Protein 2Y7I (pdb70)

Nearest PDB structures (foldseek):
  2y7i-assembly1_B  TM=1.002E+00  e=9.759E-52  Salmonella enterica subsp. enterica serovar Typhimurium
  3kzg-assembly1_A  TM=9.031E-01  e=3.257E-24  Legionella pneumophila subsp. pneumophila str. Philadelphia 1
  3n26-assembly1_A  TM=8.982E-01  e=3.257E-24  Chlamydia pneumoniae
  2yjp-assembly3_C  TM=9.289E-01  e=1.167E-22  Neisseria gonorrhoeae FA 1090
  3del-assembly4_F  TM=6.029E-01  e=1.887E-23  Chlamydia trachomatis

InterPro domains:
  IPR001320 Ionotropic glutamate receptor, C-terminal [SM00079] (24-246)
  IPR001638 Solute-binding protein family 3/N-terminal domain of MltF [PF00497] (25-245)
  IPR001638 Solute-binding protein family 3/N-terminal domain of MltF [SM00062] (24-244)
  IPR018313 Solute-binding protein family 3, conserved site [PS01039] (47-60)

Foldseek 3Di:
DDDDFAEFEEEEAQQFPQQWHADDVGDIHHLVVVLVCLLQVLLRHHYHYDHDFPQCRLVCLQVVVGFKYAYQAFPAPVSVVRWDWADFLFKWDWKWKKFQPPQAADLVSQQCFEEEEEPPALQVVCCVPPRVSHHYDYDSHVVVRVVCRVVVVGGIYMGGPLRVVVVCVPPVSMDTHNDIGDPVNRTTGGGTMTHHDVPVVVSVSSNVSSVVCSVDPVSVVSCVVRRD/DAEFEEEEAQQFPQLWHQDPVRDIHHLVVVLQCLLQVLVVHHYHYDHFFPQCRLVCLQVPVGFKYFYQAFPAPVSVVRWPWADFLFWWDWKWKKFQPPQAADLVSQFCFEEEEAPPALQVVCCVPPSVSHHYDHDSHVNVRVVCRVVVVGRIYMGGPLRVVVVCVPPVSMDTHNDIDAPVNRTTRHGTMTGHPVPVVVSVSSNVSSVVCSVDPVSVVSCVVGRD

Sequence (452 aa):
ASVSARTLHFGTSATYAPYEFVDADNKIVGFDIDVANAVCKEMQAECSFTNQSFDSLIPSLRFKKFDAVIAGMDMTPKREQQQVSFSQPYYEGLSSAVVVTRKGAYHTFADLKGKKVGLENNGTTHQRYLQDKQQAITPVAYDSYLNAFTDLKNNNRLEGVFGDVAAIGKWLKNNPDYAIMDERASSDPDYYGKGLGIAVRKDNDALLQEINAALDKVKASPEYYAQMQEKWFTARTLHFGTSATYAPYEFVDADNKIVGFDIDVANAVCKEMQAECSFTNQSFDSLIPSLRFKKFDAVIAGMDMTPKREQQVSFSQPYYEGLSAVVVTRKGAYHTFADLKGKKVGLENGTTHQRYLQDKQQAITPVAYDSYLNAFTDLKNNRLEGVFGDVAAIGKWLKNNPDYAIMDERASDPDYYGKGLGIAVRKDNDALLQEINAALDKVKASPEYAQMQEKWFT

Solvent-accessible surface area: 20489 Å² total

CATH classification: 3.40.190.10 (+1 more: 3.40.190.10)

B-factor: mean 27.97, std 10.0, range [10.76, 65.68]

Structure (mmCIF, N/CA/C/O backbone):
data_2Y7I
#
_entry.id   2Y7I
#
_cell.length_a   48.317
_cell.length_b   56.331
_cell.length_c   88.370
_cell.angle_alpha   90.00
_cell.angle_beta   100.17
_cell.angle_gamma   90.00
#
_symmetry.space_group_name_H-M   'P 1 21 1'
#
loop_
_entity.id
_entity.type
_entity.pdbx_description
1 polymer STM4351
2 non-polymer ARGININE
3 non-polymer 'ZINC ION'
4 non-polymer 'ACETATE ION'
5 non-polymer GLYCEROL
6 water water
#
loop_
_atom_site.group_PDB
_atom_site.id
_atom_site.type_symbol
_atom_site.label_atom_id
_atom_site.label_alt_id
_atom_site.label_comp_id
_atom_site.label_asym_id
_atom_site.label_entity_id
_atom_site.label_seq_id
_atom_site.pdbx_PDB_ins_code
_atom_site.Cartn_x
_atom_site.Cartn_y
_atom_site.Cartn_z
_atom_site.occupancy
_atom_site.B_iso_or_equiv
_atom_site.auth_seq_id
_atom_site.auth_comp_id
_atom_site.auth_asym_id
_atom_site.auth_atom_id
_atom_site.pdbx_PDB_model_num
ATOM 1 N N . ALA A 1 1 ? 25.346 -16.287 9.433 1.00 55.69 18 ALA A N 1
ATOM 2 C CA . ALA A 1 1 ? 24.531 -17.534 9.352 1.00 56.34 18 ALA A CA 1
ATOM 3 C C . ALA A 1 1 ? 23.261 -17.455 10.212 1.00 54.78 18 ALA A C 1
ATOM 4 O O . ALA A 1 1 ? 22.734 -18.476 10.662 1.00 55.23 18 ALA A O 1
ATOM 6 N N . SER A 1 2 ? 22.773 -16.239 10.436 1.00 52.98 19 SER A N 1
ATOM 7 C CA . SER A 1 2 ? 21.478 -16.045 11.083 1.00 51.68 19 SER A CA 1
ATOM 8 C C . SER A 1 2 ? 20.372 -16.262 10.054 1.00 52.16 19 SER A C 1
ATOM 9 O O . SER A 1 2 ? 20.532 -15.936 8.873 1.00 52.85 19 SER A O 1
ATOM 12 N N . VAL A 1 3 ? 19.251 -16.804 10.512 1.00 51.80 20 VAL A N 1
ATOM 13 C CA . VAL A 1 3 ? 18.205 -17.280 9.615 1.00 52.64 20 VAL A CA 1
ATOM 14 C C . VAL A 1 3 ? 16.873 -16.567 9.910 1.00 51.29 20 VAL A C 1
ATOM 15 O O . VAL A 1 3 ? 15.783 -17.039 9.547 1.00 52.07 20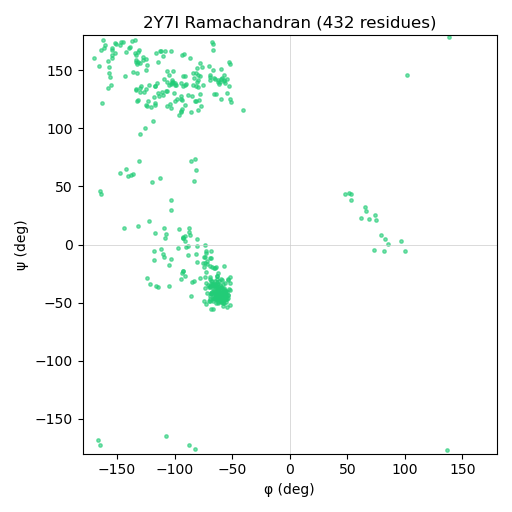 VAL A O 1
ATOM 19 N N . SER A 1 4 ? 16.995 -15.416 10.566 1.00 49.41 21 SER A N 1
ATOM 20 C CA . SER A 1 4 ? 15.872 -14.559 10.931 1.00 47.81 21 SER A CA 1
ATOM 21 C C . SER A 1 4 ? 16.425 -13.236 11.447 1.00 45.92 21 SER A C 1
ATOM 22 O O . SER A 1 4 ? 17.597 -13.157 11.833 1.00 46.19 21 SER A O 1
ATOM 25 N N . ALA A 1 5 ? 15.592 -12.199 11.453 1.00 44.16 22 ALA A N 1
ATOM 26 C CA . ALA A 1 5 ? 15.971 -10.936 12.080 1.00 42.12 22 ALA A CA 1
ATOM 27 C C . ALA A 1 5 ? 16.084 -11.181 13.581 1.00 40.20 22 ALA A C 1
ATOM 28 O O . ALA A 1 5 ? 15.401 -12.061 14.117 1.00 40.26 22 ALA A O 1
ATOM 30 N N . ARG A 1 6 ? 16.954 -10.428 14.251 1.00 38.42 23 ARG A N 1
ATOM 31 C CA . ARG A 1 6 ? 17.020 -10.471 15.708 1.00 36.61 23 ARG A CA 1
ATOM 32 C C . ARG A 1 6 ? 15.628 -10.182 16.272 1.00 34.49 23 ARG A C 1
ATOM 33 O O . ARG A 1 6 ? 14.880 -9.372 15.715 1.00 33.73 23 ARG A O 1
ATOM 41 N N . THR A 1 7 ? 15.275 -10.875 17.352 1.00 33.02 24 THR A N 1
ATOM 42 C CA . THR A 1 7 ? 13.956 -10.749 17.946 1.00 31.05 24 THR A CA 1
ATOM 43 C C . THR A 1 7 ? 14.086 -10.359 19.411 1.00 29.79 24 THR A C 1
ATOM 44 O O . THR A 1 7 ? 14.688 -11.081 20.209 1.00 30.09 24 THR A O 1
ATOM 48 N N . LEU A 1 8 ? 13.521 -9.200 19.739 1.00 27.75 25 LEU A N 1
ATOM 49 C CA . LEU A 1 8 ? 13.528 -8.672 21.085 1.00 26.51 25 LEU A CA 1
ATOM 50 C C . LEU A 1 8 ? 12.275 -9.160 21.816 1.00 25.33 25 LEU A C 1
ATOM 51 O O . LEU A 1 8 ? 11.142 -8.900 21.380 1.00 24.72 25 LEU A O 1
ATOM 56 N N . HIS A 1 9 ? 12.488 -9.888 22.912 1.00 24.69 26 HIS A N 1
ATOM 57 C CA . HIS A 1 9 ? 11.395 -10.507 23.663 1.00 23.43 26 HIS A CA 1
ATOM 58 C C . HIS A 1 9 ? 10.975 -9.591 24.813 1.00 21.97 26 HIS A C 1
ATOM 59 O O . HIS A 1 9 ? 11.762 -9.344 25.723 1.00 21.55 26 HIS A O 1
ATOM 66 N N . PHE A 1 10 ? 9.747 -9.080 24.743 1.00 20.31 27 PHE A N 1
ATOM 67 C CA . PHE A 1 10 ? 9.183 -8.206 25.766 1.00 19.58 27 PHE A CA 1
ATOM 68 C C . PHE A 1 10 ? 8.223 -8.981 26.641 1.00 19.27 27 PHE A C 1
ATOM 69 O O . PHE A 1 10 ? 7.459 -9.808 26.148 1.00 20.09 27 PHE A O 1
ATOM 77 N N . GLY A 1 11 ? 8.266 -8.703 27.939 1.00 18.56 28 GLY A N 1
ATOM 78 C CA . GLY A 1 11 ? 7.252 -9.179 28.869 1.00 17.65 28 GLY A CA 1
ATOM 79 C C . GLY A 1 11 ? 6.329 -8.017 29.166 1.00 16.61 28 GLY A C 1
ATOM 80 O O . GLY A 1 11 ? 6.781 -6.871 29.275 1.00 15.95 28 GLY A O 1
ATOM 81 N N . THR A 1 12 ? 5.037 -8.312 29.282 1.00 16.35 29 THR A N 1
ATOM 82 C CA . THR A 1 12 ? 4.026 -7.322 29.640 1.00 15.56 29 THR A CA 1
ATOM 83 C C . THR A 1 12 ? 2.855 -7.994 30.374 1.00 15.65 29 THR A C 1
ATOM 84 O O . THR A 1 12 ? 2.782 -9.228 30.472 1.00 16.76 29 THR A O 1
ATOM 88 N N . SER A 1 13 ? 1.951 -7.170 30.891 1.00 15.07 30 SER A N 1
ATOM 89 C CA . SER A 1 13 ? 0.715 -7.639 31.501 1.00 15.83 30 SER A CA 1
ATOM 90 C C . SER A 1 13 ? -0.443 -6.940 30.817 1.00 15.76 30 SER A C 1
ATOM 91 O O . SER A 1 13 ? -0.742 -5.777 31.117 1.00 14.96 30 SER A O 1
ATOM 94 N N . ALA A 1 14 ? -1.078 -7.659 29.894 1.00 17.97 31 ALA A N 1
ATOM 95 C CA . ALA A 1 14 ? -2.097 -7.101 29.005 1.00 19.11 31 ALA A CA 1
ATOM 96 C C . ALA A 1 14 ? -3.488 -7.040 29.647 1.00 19.90 31 ALA A C 1
ATOM 97 O O . ALA A 1 14 ? -4.464 -7.531 29.083 1.00 20.67 31 ALA A O 1
ATOM 99 N N . THR A 1 15 ? -3.549 -6.393 30.809 1.00 20.18 32 THR A N 1
ATOM 100 C CA . THR A 1 15 ? -4.740 -6.273 31.649 1.00 21.08 32 THR A CA 1
ATOM 101 C C . THR A 1 15 ? -5.159 -4.809 31.774 1.00 19.97 32 THR A C 1
ATOM 102 O O . THR A 1 15 ? -6.040 -4.464 32.580 1.00 19.80 32 THR A O 1
ATOM 106 N N . TYR A 1 16 ? -4.530 -3.947 30.972 1.00 19.14 33 TYR A N 1
ATOM 107 C CA . TYR A 1 16 ? -4.440 -2.522 31.292 1.00 18.04 33 TYR A CA 1
ATOM 108 C C . TYR A 1 16 ? -4.610 -1.595 30.080 1.00 17.61 33 TYR A C 1
ATOM 109 O O . TYR A 1 16 ? -3.719 -0.816 29.772 1.00 17.49 33 TYR A O 1
ATOM 118 N N . ALA A 1 17 ? -5.753 -1.676 29.398 1.00 17.47 34 ALA A N 1
ATOM 119 C CA . ALA A 1 17 ? -6.066 -0.745 28.310 1.00 17.58 34 ALA A CA 1
ATOM 120 C C . ALA A 1 17 ? -6.019 0.674 28.858 1.00 17.13 34 ALA A C 1
ATOM 121 O O . ALA A 1 17 ? -6.471 0.895 29.985 1.00 16.71 34 ALA A O 1
ATOM 123 N N . PRO A 1 18 ? -5.494 1.643 28.073 1.00 17.26 35 PRO A N 1
ATOM 124 C CA . PRO A 1 18 ? -5.007 1.556 26.686 1.00 17.83 35 PRO A CA 1
ATOM 125 C C . PRO A 1 18 ? -3.505 1.267 26.534 1.00 17.34 35 PRO A C 1
ATOM 126 O O . PRO A 1 18 ? -2.985 1.356 25.419 1.00 18.27 35 PRO A O 1
ATOM 130 N N . TYR A 1 19 ? -2.812 0.988 27.634 1.00 15.81 36 TYR A N 1
ATOM 131 C CA . TYR A 1 19 ? -1.375 0.701 27.596 1.00 15.34 36 TYR A CA 1
ATOM 132 C C . TYR A 1 19 ? -1.111 -0.641 26.886 1.00 15.58 36 TYR A C 1
ATOM 133 O O . TYR A 1 19 ? -0.363 -0.699 25.922 1.00 16.20 36 TYR A O 1
ATOM 142 N N . GLU A 1 20 ? -1.750 -1.705 27.373 1.00 15.08 37 GLU A N 1
ATOM 143 C CA . GLU A 1 20 ? -1.671 -3.034 26.762 1.00 15.94 37 GLU A CA 1
ATOM 144 C C . GLU A 1 20 ? -2.876 -3.837 27.188 1.00 16.42 37 GLU A C 1
ATOM 145 O O . GLU A 1 20 ? -3.260 -3.825 28.363 1.00 15.48 37 GLU A O 1
ATOM 151 N N . PHE A 1 21 ? -3.477 -4.510 26.211 1.00 17.76 38 PHE A N 1
ATOM 152 C CA . PHE A 1 21 ? -4.667 -5.309 26.418 1.00 19.30 38 PHE A CA 1
ATOM 153 C C . PHE A 1 21 ? -4.843 -6.273 25.248 1.00 20.42 38 PHE A C 1
ATOM 154 O O . PHE A 1 21 ? -4.063 -6.252 24.286 1.00 20.41 38 PHE A O 1
ATOM 162 N N . VAL A 1 22 ? -5.853 -7.127 25.344 1.00 21.67 39 VAL A N 1
ATOM 163 C CA . VAL A 1 22 ? -6.064 -8.177 24.359 1.00 23.61 39 VAL A CA 1
ATOM 164 C C . VAL A 1 22 ? -7.312 -7.818 23.567 1.00 25.01 39 VAL A C 1
ATOM 165 O O . VAL A 1 22 ? -8.346 -7.489 24.150 1.00 25.17 39 VAL A O 1
ATOM 169 N N . ASP A 1 23 ? -7.203 -7.825 22.245 1.00 26.10 40 ASP A N 1
ATOM 170 C CA . ASP A 1 23 ? -8.358 -7.524 21.397 1.00 27.87 40 ASP A CA 1
ATOM 171 C C . ASP A 1 23 ? -9.158 -8.790 21.115 1.00 29.68 40 ASP A C 1
ATOM 172 O O . ASP A 1 23 ? -8.854 -9.854 21.659 1.00 29.30 40 ASP A O 1
ATOM 177 N N . ALA A 1 24 ? -10.145 -8.665 20.224 1.00 31.54 41 ALA A N 1
ATOM 178 C CA . ALA A 1 24 ? -11.101 -9.731 19.934 1.00 33.51 41 ALA A CA 1
ATOM 179 C C . ALA A 1 24 ? -10.499 -11.028 19.377 1.00 34.63 41 ALA A C 1
ATOM 180 O O . ALA A 1 24 ? -11.046 -12.108 19.609 1.00 36.22 41 ALA A O 1
ATOM 182 N N . ASP A 1 25 ? -9.403 -10.941 18.632 1.00 34.42 42 ASP A N 1
ATOM 183 C CA . ASP A 1 25 ? -8.769 -12.160 18.122 1.00 35.51 42 ASP A CA 1
ATOM 184 C C . ASP A 1 25 ? -7.509 -12.532 18.916 1.00 34.10 42 ASP A C 1
ATOM 185 O O . ASP A 1 25 ? -6.572 -13.131 18.387 1.00 34.23 42 ASP A O 1
ATOM 190 N N . ASN A 1 26 ? -7.505 -12.169 20.196 1.00 32.93 43 ASN A N 1
ATOM 191 C CA . ASN A 1 26 ? -6.469 -12.609 21.135 1.00 32.32 43 ASN A CA 1
ATOM 192 C C . ASN A 1 26 ? -5.075 -12.069 20.802 1.00 30.82 43 ASN A C 1
ATOM 193 O O . ASN A 1 26 ? -4.065 -12.740 21.031 1.00 31.20 43 ASN A O 1
ATOM 198 N N . LYS A 1 27 ? -5.023 -10.861 20.243 1.00 29.30 44 LYS A N 1
ATOM 199 C CA . LYS A 1 27 ? -3.748 -10.199 19.986 1.00 27.45 44 LYS A CA 1
ATOM 200 C C . LYS A 1 27 ? -3.510 -9.081 20.997 1.00 25.01 44 LYS A C 1
ATOM 201 O O . LYS A 1 27 ? -4.453 -8.423 21.447 1.00 24.05 44 LYS A O 1
ATOM 207 N N . ILE A 1 28 ? -2.244 -8.882 21.355 1.00 23.07 45 ILE A N 1
ATOM 208 C CA . ILE A 1 28 ? -1.855 -7.869 22.325 1.00 21.54 45 ILE A CA 1
ATOM 209 C C . ILE A 1 28 ? -1.688 -6.529 21.591 1.00 20.99 45 ILE A C 1
ATOM 210 O O . ILE A 1 28 ? -0.982 -6.453 20.587 1.00 21.12 45 ILE A O 1
ATOM 215 N N . VAL A 1 29 ? -2.360 -5.499 22.097 1.00 19.85 46 VAL A N 1
ATOM 216 C CA . VAL A 1 29 ? -2.433 -4.193 21.440 1.00 19.64 46 VAL A CA 1
ATOM 217 C C . VAL A 1 29 ? -2.378 -3.086 22.491 1.00 18.29 46 VAL A C 1
ATOM 218 O O . VAL A 1 29 ? -2.549 -3.337 23.681 1.00 18.07 46 VAL A O 1
ATOM 222 N N . GLY A 1 30 ? -2.141 -1.856 22.056 1.00 17.70 47 GLY A N 1
ATOM 223 C CA . GLY A 1 30 ? -2.141 -0.743 22.982 1.00 16.18 47 GLY A CA 1
ATOM 224 C C . GLY A 1 30 ? -1.029 0.256 22.733 1.00 16.11 47 GLY A C 1
ATOM 225 O O . GLY A 1 30 ? -0.192 0.072 21.839 1.00 16.12 47 GLY A O 1
ATOM 226 N N . PHE A 1 31 ? -1.014 1.306 23.551 1.00 15.14 48 PHE A N 1
ATOM 227 C CA . PHE A 1 31 ? 0.009 2.334 23.446 1.00 15.16 48 PHE A CA 1
ATOM 228 C C . PHE A 1 31 ? 1.409 1.741 23.584 1.00 14.90 48 PHE A C 1
ATOM 229 O O . PHE A 1 31 ? 2.275 1.996 22.741 1.00 14.61 48 PHE A O 1
ATOM 237 N N . ASP A 1 32 ? 1.619 0.934 24.630 1.00 14.37 49 ASP A N 1
ATOM 238 C CA . ASP A 1 32 ? 2.950 0.348 24.882 1.00 14.63 49 ASP A CA 1
ATOM 239 C C . ASP A 1 32 ? 3.404 -0.569 23.760 1.00 14.99 49 ASP A C 1
ATOM 240 O O . ASP A 1 32 ? 4.595 -0.652 23.475 1.00 15.56 49 ASP A O 1
ATOM 245 N N . ILE A 1 33 ? 2.456 -1.272 23.150 1.00 15.59 50 ILE A N 1
ATOM 246 C CA . ILE A 1 33 ? 2.761 -2.188 22.050 1.00 16.43 50 ILE A CA 1
ATOM 247 C C . ILE A 1 33 ? 3.219 -1.397 20.823 1.00 16.68 50 ILE A C 1
ATOM 248 O O . ILE A 1 33 ? 4.163 -1.791 20.144 1.00 17.18 50 ILE A O 1
ATOM 253 N N . ASP A 1 34 ? 2.543 -0.287 20.546 1.00 16.93 51 ASP A N 1
ATOM 254 C CA . ASP A 1 34 ? 2.924 0.594 19.427 1.00 17.23 51 ASP A CA 1
ATOM 255 C C . ASP A 1 34 ? 4.307 1.190 19.636 1.00 16.62 51 ASP A C 1
ATOM 256 O O . ASP A 1 34 ? 5.122 1.228 18.703 1.00 17.71 51 ASP A O 1
ATOM 261 N N . VAL A 1 35 ? 4.560 1.653 20.862 1.00 15.87 52 VAL A N 1
ATOM 262 C CA . VAL A 1 35 ? 5.878 2.137 21.256 1.00 15.34 52 VAL A CA 1
ATOM 263 C C . VAL A 1 35 ? 6.949 1.047 21.079 1.00 15.59 52 VAL A C 1
ATOM 264 O O . VAL A 1 35 ? 7.965 1.285 20.423 1.00 15.74 52 VAL A O 1
ATOM 268 N N . ALA A 1 36 ? 6.724 -0.137 21.653 1.00 14.81 53 ALA A N 1
ATOM 269 C CA . ALA A 1 36 ? 7.721 -1.219 21.557 1.00 15.25 53 ALA A CA 1
ATOM 270 C C . ALA A 1 36 ? 8.006 -1.630 20.102 1.00 16.38 53 ALA A C 1
ATOM 271 O O . ALA A 1 36 ? 9.163 -1.860 19.725 1.00 16.29 53 ALA A O 1
ATOM 273 N N . ASN A 1 37 ? 6.954 -1.717 19.291 1.00 17.09 54 ASN A N 1
ATOM 274 C CA . ASN A 1 37 ? 7.115 -2.054 17.873 1.00 18.59 54 ASN A CA 1
ATOM 275 C C . ASN A 1 37 ? 7.948 -1.003 17.136 1.00 18.59 54 ASN A C 1
ATOM 276 O O . ASN A 1 37 ? 8.816 -1.342 16.334 1.00 18.44 54 ASN A O 1
ATOM 281 N N . ALA A 1 38 ? 7.692 0.270 17.436 1.00 17.86 55 ALA A N 1
ATOM 282 C CA . ALA A 1 38 ? 8.435 1.368 16.818 1.00 18.40 55 ALA A CA 1
ATOM 283 C C . ALA A 1 38 ? 9.913 1.321 17.224 1.00 18.41 55 ALA A C 1
ATOM 284 O O . ALA A 1 38 ? 10.803 1.517 16.391 1.00 18.97 55 ALA A O 1
ATOM 286 N N . VAL A 1 39 ? 10.164 1.049 18.504 1.00 17.72 56 VAL A N 1
ATOM 287 C CA . VAL A 1 39 ? 11.529 0.849 19.011 1.00 17.98 56 VAL A CA 1
ATOM 288 C C . VAL A 1 39 ? 12.227 -0.319 18.291 1.00 18.98 56 VAL A C 1
ATOM 289 O O . VAL A 1 39 ? 13.357 -0.167 17.806 1.00 19.40 56 VAL A O 1
ATOM 293 N N . CYS A 1 40 ? 11.549 -1.464 18.205 1.00 19.64 57 CYS A N 1
ATOM 294 C CA . CYS A 1 40 ? 12.072 -2.618 17.454 1.00 21.61 57 CYS A CA 1
ATOM 295 C C . CYS A 1 40 ? 12.387 -2.307 15.984 1.00 22.82 57 CYS A C 1
ATOM 296 O O . CYS A 1 40 ? 13.438 -2.731 15.465 1.00 23.47 57 CYS A O 1
ATOM 299 N N . LYS A 1 41 ? 11.497 -1.566 15.321 1.00 23.06 58 LYS A N 1
ATOM 300 C CA . LYS A 1 41 ? 11.743 -1.171 13.931 1.00 24.97 58 LYS A CA 1
ATOM 301 C C . LYS A 1 41 ? 13.029 -0.345 13.801 1.00 25.00 58 LYS A C 1
ATOM 302 O O . LYS A 1 41 ? 13.844 -0.605 12.917 1.00 25.62 58 LYS A O 1
ATOM 308 N N . GLU A 1 42 ? 13.222 0.625 14.698 1.00 24.27 59 GLU A N 1
ATOM 309 C CA . GLU A 1 42 ? 14.456 1.435 14.709 1.00 24.93 59 GLU A CA 1
ATOM 310 C C . GLU A 1 42 ? 15.695 0.596 14.998 1.00 25.16 59 GLU A C 1
ATOM 311 O O . GLU A 1 42 ? 16.796 0.932 14.566 1.00 25.56 59 GLU A O 1
ATOM 317 N N . MET A 1 43 ? 15.506 -0.507 15.717 1.00 24.80 60 MET A N 1
ATOM 318 C CA . MET A 1 43 ? 16.607 -1.407 16.060 1.00 25.51 60 MET A CA 1
ATOM 319 C C . MET A 1 43 ? 16.803 -2.514 15.018 1.00 26.84 60 MET A C 1
ATOM 320 O O . MET A 1 43 ? 17.660 -3.388 15.192 1.00 26.68 60 MET A O 1
ATOM 325 N N . GLN A 1 44 ? 16.005 -2.458 13.949 1.00 27.38 61 GLN A N 1
ATOM 326 C CA . GLN A 1 44 ? 15.976 -3.484 12.895 1.00 29.47 61 GLN A CA 1
ATOM 327 C C . GLN A 1 44 ? 15.765 -4.882 13.481 1.00 29.62 61 GLN A C 1
ATOM 328 O O . GLN A 1 44 ? 16.417 -5.853 13.083 1.00 30.05 61 GLN A O 1
ATOM 334 N N . ALA A 1 45 ? 14.839 -4.947 14.438 1.00 28.86 62 ALA A N 1
ATOM 335 C CA . ALA A 1 45 ? 14.497 -6.161 15.162 1.00 29.42 62 ALA A CA 1
ATOM 336 C C . ALA A 1 45 ? 13.015 -6.462 15.047 1.00 29.86 62 ALA A C 1
ATOM 337 O O . ALA A 1 45 ? 12.197 -5.562 14.837 1.00 29.25 62 ALA A O 1
ATOM 339 N N . GLU A 1 46 ? 12.684 -7.744 15.181 1.00 31.14 63 GLU A N 1
ATOM 340 C CA . GLU A 1 46 ? 11.310 -8.179 15.331 1.00 31.66 63 GLU A CA 1
ATOM 341 C C . GLU A 1 46 ? 10.961 -8.113 16.815 1.00 30.25 63 GLU A C 1
ATOM 342 O O . GLU A 1 46 ? 11.854 -8.105 17.671 1.00 29.58 63 GLU A O 1
ATOM 348 N N . CYS A 1 47 ? 9.667 -8.076 17.108 1.00 29.58 64 CYS A N 1
ATOM 349 C CA . CYS A 1 47 ? 9.174 -7.950 18.477 1.00 29.32 64 CYS A CA 1
ATOM 350 C C . CYS A 1 47 ? 8.364 -9.183 18.886 1.00 28.61 64 CYS A C 1
ATOM 351 O O . CYS A 1 47 ? 7.548 -9.687 18.114 1.00 28.99 64 CYS A O 1
ATOM 354 N N . SER A 1 48 ? 8.602 -9.669 20.098 1.00 27.50 65 SER A N 1
ATOM 355 C CA . SER A 1 48 ? 7.802 -10.749 20.653 1.00 27.09 65 SER A CA 1
ATOM 356 C C . SER A 1 48 ? 7.311 -10.374 22.049 1.00 25.34 65 SER A C 1
ATOM 357 O O . SER A 1 48 ? 8.081 -9.844 22.848 1.00 24.29 65 SER A O 1
ATOM 360 N N . PHE A 1 49 ? 6.037 -10.648 22.334 1.00 24.62 66 PHE A N 1
ATOM 361 C CA . PHE A 1 49 ? 5.456 -10.332 23.646 1.00 23.56 66 PHE A CA 1
ATOM 362 C C . PHE A 1 49 ? 5.027 -11.565 24.427 1.00 23.86 66 PHE A C 1
ATOM 363 O O . PHE A 1 49 ? 4.464 -12.507 23.863 1.00 24.52 66 PHE A O 1
ATOM 371 N N . THR A 1 50 ? 5.303 -11.544 25.729 1.00 22.48 67 THR A N 1
ATOM 372 C CA . THR A 1 50 ? 4.807 -12.561 26.654 1.00 22.66 67 THR A CA 1
ATOM 373 C C . THR A 1 50 ? 3.920 -11.844 27.667 1.00 21.00 67 THR A C 1
ATOM 374 O O . THR A 1 50 ? 4.341 -10.849 28.267 1.00 20.04 67 THR A O 1
ATOM 378 N N . ASN A 1 51 ? 2.695 -12.341 27.823 1.00 20.49 68 ASN A N 1
ATOM 379 C CA . ASN A 1 51 ? 1.688 -11.759 28.697 1.00 19.19 68 ASN A CA 1
ATOM 380 C C . ASN A 1 51 ? 1.569 -12.574 29.993 1.00 19.60 68 ASN A C 1
ATOM 381 O O . ASN A 1 51 ? 1.241 -13.759 29.962 1.00 20.09 68 ASN A O 1
ATOM 386 N N . GLN A 1 52 ? 1.877 -11.941 31.122 1.00 18.49 69 GLN A N 1
ATOM 387 C CA . GLN A 1 52 ? 1.838 -12.608 32.439 1.00 18.94 69 GLN A CA 1
ATOM 388 C C . GLN A 1 52 ? 1.532 -11.549 33.505 1.00 17.56 69 GLN A C 1
ATOM 389 O O . GLN A 1 52 ? 1.484 -10.357 33.188 1.00 16.62 69 GLN A O 1
ATOM 395 N N . SER A 1 53 ? 1.315 -11.966 34.749 1.00 16.96 70 SER A N 1
ATOM 396 C CA . SER A 1 53 ? 0.896 -11.023 35.798 1.00 16.04 70 SER A CA 1
ATOM 397 C C . SER A 1 53 ? 1.917 -9.895 35.990 1.00 14.85 70 SER A C 1
ATOM 398 O O . SER A 1 53 ? 3.130 -10.118 35.882 1.00 14.92 70 SER A O 1
ATOM 401 N N . PHE A 1 54 ? 1.429 -8.690 36.268 1.00 13.89 71 PHE A N 1
ATOM 402 C CA . PHE A 1 54 ? 2.303 -7.508 36.386 1.00 13.34 71 PHE A CA 1
ATOM 403 C C . PHE A 1 54 ? 3.398 -7.699 37.430 1.00 13.88 71 PHE A C 1
ATOM 404 O O . PHE A 1 54 ? 4.557 -7.325 37.200 1.00 13.98 71 PHE A O 1
ATOM 412 N N . ASP A 1 55 ? 3.028 -8.292 38.565 1.00 14.12 72 ASP A N 1
ATOM 413 C CA . ASP A 1 55 ? 3.965 -8.485 39.684 1.00 14.80 72 ASP A CA 1
ATOM 414 C C . ASP A 1 55 ? 5.061 -9.512 39.408 1.00 15.85 72 ASP A C 1
ATOM 415 O O . ASP A 1 55 ? 6.022 -9.611 40.180 1.00 16.96 72 ASP A O 1
ATOM 420 N N . SER A 1 56 ? 4.915 -10.283 38.326 1.00 15.81 73 SER A N 1
ATOM 421 C CA . SER A 1 56 ? 5.903 -11.309 37.973 1.00 16.91 73 SER A CA 1
ATOM 422 C C . SER A 1 56 ? 6.911 -10.823 36.927 1.00 16.80 73 SER A C 1
ATOM 423 O O . SER A 1 56 ? 7.844 -11.554 36.580 1.00 17.49 73 SER A O 1
ATOM 426 N N . LEU A 1 57 ? 6.725 -9.598 36.442 1.00 15.60 74 LEU A N 1
ATOM 427 C CA . LEU A 1 57 ? 7.498 -9.112 35.294 1.00 15.82 74 LEU A CA 1
ATOM 428 C C . LEU A 1 57 ? 8.948 -8.814 35.643 1.00 16.38 74 LEU A C 1
ATOM 429 O O . LEU A 1 57 ? 9.859 -9.258 34.941 1.00 16.01 74 LEU A O 1
ATOM 434 N N . ILE A 1 58 ? 9.156 -8.038 36.704 1.00 16.21 75 ILE A N 1
ATOM 435 C CA . ILE A 1 58 ? 10.527 -7.757 37.143 1.00 17.22 75 ILE A CA 1
ATOM 436 C C . ILE A 1 58 ? 11.312 -9.030 37.522 1.00 18.52 75 ILE A C 1
ATOM 437 O O . ILE A 1 58 ? 12.432 -9.209 37.047 1.00 18.64 75 ILE A O 1
ATOM 442 N N . PRO A 1 59 ? 10.724 -9.923 38.360 1.00 19.77 76 PRO A N 1
ATOM 443 C CA . PRO A 1 59 ? 11.385 -11.196 38.662 1.00 21.16 76 PRO A CA 1
ATOM 444 C C . PRO A 1 59 ? 11.742 -12.048 37.439 1.00 21.90 76 PRO A C 1
ATOM 445 O O . PRO A 1 59 ? 12.850 -12.590 37.376 1.00 22.68 76 PRO A O 1
ATOM 449 N N . SER A 1 60 ? 10.829 -12.151 36.474 1.00 21.35 77 SER A N 1
ATOM 450 C CA . SER A 1 60 ? 11.090 -12.906 35.249 1.00 22.16 77 SER A CA 1
ATOM 451 C C . SER A 1 60 ? 12.176 -12.255 34.396 1.00 22.38 77 SER A C 1
ATOM 452 O O . SER A 1 60 ? 12.989 -12.948 33.794 1.00 23.16 77 SER A O 1
ATOM 455 N N . LEU A 1 61 ? 12.171 -10.922 34.337 1.00 21.83 78 LEU A N 1
ATOM 456 C CA . LEU A 1 61 ? 13.224 -10.170 33.648 1.00 22.32 78 LEU A CA 1
ATOM 457 C C . LEU A 1 61 ? 14.595 -10.493 34.239 1.00 24.10 78 LEU A C 1
ATOM 458 O O . LEU A 1 61 ? 15.556 -10.785 33.504 1.00 24.95 78 LEU A O 1
ATOM 463 N N . ARG A 1 62 ? 14.679 -10.457 35.566 1.00 25.33 79 ARG A N 1
ATOM 464 C CA . ARG A 1 62 ? 15.922 -10.780 36.276 1.00 27.61 79 ARG A CA 1
ATOM 465 C C . ARG A 1 62 ? 16.352 -12.234 36.046 1.00 29.68 79 ARG A C 1
ATOM 466 O O . ARG A 1 62 ? 17.541 -12.527 35.961 1.00 30.19 79 ARG A O 1
ATOM 474 N N . PHE A 1 63 ? 15.366 -13.121 35.911 1.00 30.31 80 PHE A N 1
ATOM 475 C CA . PHE A 1 63 ? 15.592 -14.536 35.622 1.00 32.99 80 PHE A CA 1
ATOM 476 C C . PHE A 1 63 ? 15.868 -14.802 34.125 1.00 32.71 80 PHE A C 1
ATOM 477 O O . PHE A 1 63 ? 15.987 -15.951 33.708 1.00 34.11 80 PHE A O 1
ATOM 485 N N . LYS A 1 64 ? 15.969 -13.734 33.330 1.00 31.56 81 LYS A N 1
ATOM 486 C CA . LYS A 1 64 ? 16.303 -13.813 31.891 1.00 31.46 81 LYS A CA 1
ATOM 487 C C . LYS A 1 64 ? 15.236 -14.433 30.990 1.00 30.96 81 LYS A C 1
ATOM 488 O O . LYS A 1 64 ? 15.551 -14.911 29.898 1.00 31.23 81 LYS A O 1
ATOM 494 N N . LYS A 1 65 ? 13.985 -14.429 31.442 1.00 29.64 82 LYS A N 1
ATOM 495 C CA . LYS A 1 65 ? 12.883 -14.983 30.658 1.00 29.63 82 LYS A CA 1
ATOM 496 C C . LYS A 1 65 ? 12.582 -14.130 29.415 1.00 28.33 82 LYS A C 1
ATOM 497 O O . LYS A 1 65 ? 12.081 -14.636 28.411 1.00 29.24 82 LYS A O 1
ATOM 503 N N . PHE A 1 66 ? 12.877 -12.837 29.496 1.00 26.37 83 PHE A N 1
ATOM 504 C CA . PHE A 1 66 ? 12.801 -11.953 28.340 1.00 25.20 83 PHE A CA 1
ATOM 505 C C . PHE A 1 66 ? 13.860 -10.855 28.409 1.00 24.03 83 PHE A C 1
ATOM 506 O O . PHE A 1 66 ? 14.550 -10.712 29.415 1.00 24.05 83 PHE A O 1
ATOM 514 N N . ASP A 1 67 ? 13.992 -10.100 27.325 1.00 22.56 84 ASP A N 1
ATOM 515 C CA . ASP A 1 67 ? 15.023 -9.077 27.210 1.00 21.77 84 ASP A CA 1
ATOM 516 C C . ASP A 1 67 ? 14.621 -7.763 27.858 1.00 20.37 84 ASP A C 1
ATOM 517 O O . ASP A 1 67 ? 15.469 -7.032 28.358 1.00 19.79 84 ASP A O 1
ATOM 522 N N . ALA A 1 68 ? 13.326 -7.467 27.836 1.00 18.74 85 ALA A N 1
ATOM 523 C CA . ALA A 1 68 ? 12.837 -6.167 28.267 1.00 17.67 85 ALA A CA 1
ATOM 524 C C . ALA A 1 68 ? 11.395 -6.266 28.744 1.00 17.13 85 ALA A C 1
ATOM 525 O O . ALA A 1 68 ? 10.695 -7.231 28.442 1.00 17.22 85 ALA A O 1
ATOM 527 N N . VAL A 1 69 ? 10.977 -5.274 29.519 1.00 16.31 86 VAL A N 1
ATOM 528 C CA . VAL A 1 69 ? 9.612 -5.201 30.023 1.00 15.28 86 VAL A CA 1
ATOM 529 C C . VAL A 1 69 ? 9.057 -3.843 29.643 1.00 14.94 86 VAL A C 1
ATOM 530 O O . VAL A 1 69 ? 9.718 -2.811 29.842 1.00 14.81 86 VAL A O 1
ATOM 534 N N . ILE A 1 70 ? 7.856 -3.849 29.069 1.00 14.41 87 ILE A N 1
ATOM 535 C CA . ILE A 1 70 ? 7.085 -2.625 28.886 1.00 14.08 87 ILE A CA 1
ATOM 536 C C . ILE A 1 70 ? 5.655 -2.908 29.358 1.00 13.91 87 ILE A C 1
ATOM 537 O O . ILE A 1 70 ? 5.022 -3.876 28.902 1.00 14.39 87 ILE A O 1
ATOM 542 N N . ALA A 1 71 ? 5.165 -2.113 30.311 1.00 13.57 88 ALA A N 1
ATOM 543 C CA . ALA A 1 71 ? 3.869 -2.416 30.943 1.00 13.53 88 ALA A CA 1
ATOM 544 C C . ALA A 1 71 ? 3.259 -1.266 31.737 1.00 13.21 88 ALA A C 1
ATOM 545 O O . ALA A 1 71 ? 2.793 -1.460 32.864 1.00 12.86 88 ALA A O 1
ATOM 547 N N . GLY A 1 72 ? 3.261 -0.066 31.155 1.00 13.10 89 GLY A N 1
ATOM 548 C CA . GLY A 1 72 ? 2.789 1.119 31.858 1.00 13.23 89 GLY A CA 1
ATOM 549 C C . GLY A 1 72 ? 3.494 1.272 33.196 1.00 13.44 89 GLY A C 1
ATOM 550 O O . GLY A 1 72 ? 2.889 1.703 34.168 1.00 13.04 89 GLY A O 1
ATOM 551 N N . MET A 1 73 ? 4.788 0.952 33.223 1.00 13.16 90 MET A N 1
ATOM 552 C CA . MET A 1 73 ? 5.529 0.789 34.477 1.00 13.53 90 MET A CA 1
ATOM 553 C C . MET A 1 73 ? 6.301 2.048 34.881 1.00 14.12 90 MET A C 1
ATOM 554 O O . MET A 1 73 ? 7.268 2.429 34.211 1.00 13.70 90 MET A O 1
ATOM 559 N N . ASP A 1 74 ? 5.859 2.682 35.969 1.00 14.23 91 ASP A N 1
ATOM 560 C CA . ASP A 1 74 ? 6.527 3.853 36.543 1.00 15.39 91 ASP A CA 1
ATOM 561 C C . ASP A 1 74 ? 7.935 3.474 36.975 1.00 16.24 91 ASP A C 1
ATOM 562 O O . ASP A 1 74 ? 8.143 2.417 37.578 1.00 16.11 91 ASP A O 1
ATOM 567 N N . MET A 1 75 ? 8.888 4.356 36.695 1.00 16.59 92 MET A N 1
ATOM 568 C CA . MET A 1 75 ? 10.289 4.145 37.077 1.00 18.42 92 MET A CA 1
ATOM 569 C C . MET A 1 75 ? 10.522 4.541 38.527 1.00 18.57 92 MET A C 1
ATOM 570 O O . MET A 1 75 ? 11.129 5.573 38.813 1.00 19.53 92 MET A O 1
ATOM 575 N N . THR A 1 76 ? 10.036 3.715 39.445 1.00 18.21 93 THR A N 1
ATOM 576 C CA . THR A 1 76 ? 10.118 4.022 40.869 1.00 18.48 93 THR A CA 1
ATOM 577 C C . THR A 1 76 ? 11.531 3.741 41.401 1.00 19.61 93 THR A C 1
ATOM 578 O O . THR A 1 76 ? 12.256 2.933 40.816 1.00 19.25 93 THR A O 1
ATOM 582 N N . PRO A 1 77 ? 11.921 4.394 42.515 1.00 20.54 94 PRO A N 1
ATOM 583 C CA . PRO A 1 77 ? 13.227 4.093 43.123 1.00 22.29 94 PRO A CA 1
ATOM 584 C C . PRO A 1 77 ? 13.366 2.618 43.514 1.00 22.72 94 PRO A C 1
ATOM 585 O O . PRO A 1 77 ? 14.434 2.038 43.343 1.00 23.20 94 PRO A O 1
ATOM 589 N N . LYS A 1 78 ? 12.293 2.014 44.017 1.00 22.28 95 LYS A N 1
ATOM 590 C CA . LYS A 1 78 ? 12.324 0.584 44.353 1.00 23.31 95 LYS A CA 1
ATOM 591 C C . LYS A 1 78 ? 12.627 -0.294 43.146 1.00 22.06 95 LYS A C 1
ATOM 592 O O . LYS A 1 78 ? 13.391 -1.246 43.238 1.00 22.76 95 LYS A O 1
ATOM 598 N N . ARG A 1 79 ? 12.023 0.022 42.011 1.00 20.58 96 ARG A N 1
ATOM 599 C CA . ARG A 1 79 ? 12.254 -0.770 40.819 1.00 19.93 96 ARG A CA 1
ATOM 600 C C . ARG A 1 79 ? 13.647 -0.514 40.256 1.00 20.96 96 ARG A C 1
ATOM 601 O O . ARG A 1 79 ? 14.270 -1.424 39.713 1.00 20.62 96 ARG A O 1
ATOM 609 N N . GLU A 1 80 ? 14.135 0.717 40.416 1.00 21.65 97 GLU A N 1
ATOM 610 C CA . GLU A 1 80 ? 15.480 1.083 39.958 1.00 23.60 97 GLU A CA 1
ATOM 611 C C . GLU A 1 80 ? 16.598 0.332 40.699 1.00 24.92 97 GLU A C 1
ATOM 612 O O . GLU A 1 80 ? 17.719 0.237 40.202 1.00 25.50 97 GLU A O 1
ATOM 618 N N . GLN A 1 81 ? 16.291 -0.196 41.883 1.00 25.52 98 GLN A N 1
ATOM 619 C CA . GLN A 1 81 ? 17.229 -1.069 42.602 1.00 26.55 98 GLN A CA 1
ATOM 620 C C . GLN A 1 81 ? 17.293 -2.466 41.978 1.00 26.14 98 GLN A C 1
ATOM 621 O O . GLN A 1 81 ? 18.266 -3.197 42.179 1.00 27.13 98 GLN A O 1
ATOM 627 N N A GLN A 1 82 ? 16.257 -2.826 41.224 0.50 24.40 99 GLN A N 1
ATOM 628 N N B GLN A 1 82 ? 16.253 -2.826 41.229 0.50 24.39 99 GLN A N 1
ATOM 629 C CA A GLN A 1 82 ? 16.099 -4.183 40.701 0.50 24.28 99 GLN A CA 1
ATOM 630 C CA B GLN A 1 82 ? 16.088 -4.183 40.707 0.50 24.25 99 GLN A CA 1
ATOM 631 C C A GLN A 1 82 ? 16.428 -4.297 39.222 0.50 23.31 99 GLN A C 1
ATOM 632 C C B GLN A 1 82 ? 16.406 -4.304 39.223 0.50 23.28 99 GLN A C 1
ATOM 633 O O A GLN A 1 82 ? 16.910 -5.336 38.773 0.50 23.92 99 GLN A O 1
ATOM 634 O O B GLN A 1 82 ? 16.864 -5.353 38.772 0.50 23.84 99 GLN A O 1
ATOM 645 N N . VAL A 1 83 ? 16.137 -3.239 38.468 1.00 21.99 100 VAL A N 1
ATOM 646 C CA . VAL A 1 83 ? 16.293 -3.248 37.004 1.00 21.04 100 VAL A CA 1
ATOM 647 C C . VAL A 1 83 ? 16.892 -1.930 36.502 1.00 20.32 100 VAL A C 1
ATOM 648 O O . VAL A 1 83 ? 16.954 -0.954 37.243 1.00 19.76 100 VAL A O 1
ATOM 652 N N . SER A 1 84 ? 17.291 -1.912 35.235 1.00 19.79 101 SER A N 1
ATOM 653 C CA . SER A 1 84 ? 17.691 -0.679 34.564 1.00 20.32 101 SER A CA 1
ATOM 654 C C . SER A 1 84 ? 16.540 -0.175 33.695 1.00 19.49 101 SER A C 1
ATOM 655 O O . SER A 1 84 ? 15.964 -0.942 32.924 1.00 19.23 101 SER A O 1
ATOM 658 N N . PHE A 1 85 ? 16.197 1.105 33.824 1.00 18.80 102 PHE A N 1
ATOM 659 C CA . PHE A 1 85 ? 15.190 1.704 32.951 1.00 16.97 102 PHE A CA 1
ATOM 660 C C . PHE A 1 85 ? 15.789 2.553 31.836 1.00 17.05 102 PHE A C 1
ATOM 661 O O . PHE A 1 85 ? 16.849 3.159 31.994 1.00 17.06 102 PHE A O 1
ATOM 669 N N . SER A 1 86 ? 15.076 2.584 30.715 1.00 15.74 103 SER A N 1
ATOM 670 C CA . SER A 1 86 ? 15.283 3.568 29.674 1.00 16.41 103 SER A CA 1
ATOM 671 C C . SER A 1 86 ? 14.907 4.956 30.187 1.00 16.51 103 SER A C 1
ATOM 672 O O . SER A 1 86 ? 14.381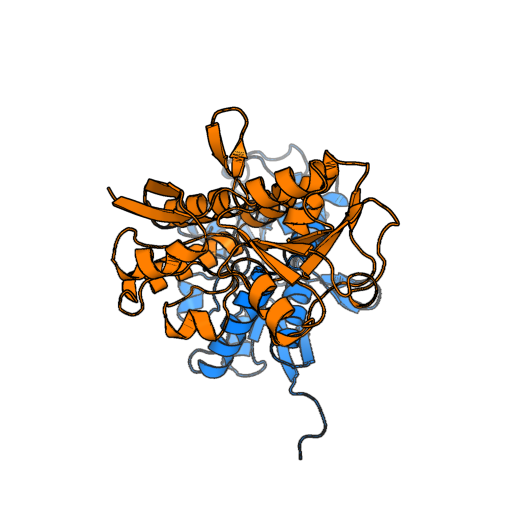 5.112 31.294 1.00 16.11 103 SER A O 1
ATOM 675 N N . GLN A 1 87 ? 15.198 5.954 29.362 1.00 17.40 104 GLN A N 1
ATOM 676 C CA . GLN A 1 87 ? 14.630 7.285 29.492 1.00 18.56 104 GLN A CA 1
ATOM 677 C C . GLN A 1 87 ? 13.104 7.134 29.585 1.00 17.47 104 GLN A C 1
ATOM 678 O O . GLN A 1 87 ? 12.544 6.141 29.094 1.00 16.94 104 GLN A O 1
ATOM 684 N N . PRO A 1 88 ? 12.419 8.117 30.193 1.00 17.82 105 PRO A N 1
ATOM 685 C CA . PRO A 1 88 ? 10.967 8.036 30.179 1.00 17.38 105 PRO A CA 1
ATOM 686 C C . PRO A 1 88 ? 10.449 8.046 28.744 1.00 17.77 105 PRO A C 1
ATOM 687 O O . PRO A 1 88 ? 10.991 8.760 27.900 1.00 18.20 105 PRO A O 1
ATOM 691 N N . TYR A 1 89 ? 9.439 7.234 28.453 1.00 17.79 106 TYR A N 1
ATOM 692 C CA . TYR A 1 89 ? 8.802 7.312 27.135 1.00 19.20 106 TYR A CA 1
ATOM 693 C C . TYR A 1 89 ? 7.443 8.002 27.214 1.00 20.46 106 TYR A C 1
ATOM 694 O O . TYR A 1 89 ? 6.934 8.468 26.202 1.00 22.42 106 TYR A O 1
ATOM 703 N N . TYR A 1 90 ? 6.878 8.095 28.413 1.00 20.47 107 TYR A N 1
ATOM 704 C CA . TYR A 1 90 ? 5.599 8.765 28.634 1.00 22.02 107 TYR A CA 1
ATOM 705 C C . TYR A 1 90 ? 5.531 9.161 30.105 1.00 22.82 107 TYR A C 1
ATOM 706 O O . TYR A 1 90 ? 6.227 8.570 30.928 1.00 22.87 107 TYR A O 1
ATOM 715 N N . GLU A 1 91 ? 4.706 10.149 30.441 1.00 24.09 108 GLU A N 1
ATOM 716 C CA . GLU A 1 91 ? 4.691 10.672 31.810 1.00 25.51 108 GLU A CA 1
ATOM 717 C C . GLU A 1 91 ? 3.938 9.768 32.760 1.00 24.94 108 GLU A C 1
ATOM 718 O O . GLU A 1 91 ? 2.953 9.150 32.375 1.00 25.20 108 GLU A O 1
ATOM 724 N N . GLY A 1 92 ? 4.414 9.693 34.001 1.00 25.06 109 GLY A N 1
ATOM 725 C CA . GLY A 1 92 ? 3.657 9.069 35.073 1.00 24.71 109 GLY A CA 1
ATOM 726 C C . GLY A 1 92 ? 2.602 10.057 35.515 1.00 25.15 109 GLY A C 1
ATOM 727 O O . GLY A 1 92 ? 2.904 11.226 35.761 1.00 26.45 109 GLY A O 1
ATOM 728 N N . LEU A 1 93 ? 1.355 9.611 35.600 1.00 24.77 110 LEU A N 1
ATOM 729 C CA . LEU A 1 93 ? 0.278 10.527 35.955 1.00 24.89 110 LEU A CA 1
ATOM 730 C C . LEU A 1 93 ? -0.403 10.178 37.278 1.00 24.14 110 LEU A C 1
ATOM 731 O O . LEU A 1 93 ? 0.019 9.245 37.985 1.00 23.69 110 LEU A O 1
ATOM 736 N N A SER A 1 94 ? -1.447 10.937 37.613 0.70 24.07 111 SER A N 1
ATOM 737 N N B SER A 1 94 ? -1.446 10.940 37.603 0.30 23.75 111 SER A N 1
ATOM 738 C CA A SER A 1 94 ? -2.158 10.770 38.879 0.70 23.44 111 SER A CA 1
ATOM 739 C CA B SER A 1 94 ? -2.195 10.763 38.838 0.30 22.86 111 SER A CA 1
ATOM 740 C C A SER A 1 94 ? -3.022 9.511 38.905 0.70 22.00 111 SER A C 1
ATOM 741 C C B SER A 1 94 ? -2.864 9.392 38.891 0.30 21.52 111 SER A C 1
ATOM 742 O O A SER A 1 94 ? -3.503 9.045 37.865 0.70 22.17 111 SER A O 1
ATOM 743 O O B SER A 1 94 ? -3.052 8.730 37.862 0.30 21.23 111 SER A O 1
ATOM 748 N N . ALA A 1 95 ? -3.194 8.963 40.102 1.00 20.71 112 ALA A N 1
ATOM 749 C CA . ALA A 1 95 ? -3.963 7.752 40.287 1.00 18.58 112 ALA A CA 1
ATOM 750 C C . ALA A 1 95 ? -5.355 8.147 40.768 1.00 17.49 112 ALA A C 1
ATOM 751 O O . ALA A 1 95 ? -5.520 9.144 41.463 1.00 17.53 112 ALA A O 1
ATOM 753 N N . VAL A 1 96 ? -6.347 7.356 40.382 1.00 16.04 113 VAL A N 1
ATOM 754 C CA . VAL A 1 96 ? -7.732 7.640 40.719 1.00 14.90 113 VAL A CA 1
ATOM 755 C C . VAL A 1 96 ? -8.438 6.396 41.233 1.00 14.18 113 VAL A C 1
ATOM 756 O O . VAL A 1 96 ? -8.027 5.257 40.939 1.00 13.56 113 VAL A O 1
ATOM 760 N N . VAL A 1 97 ? -9.504 6.616 41.998 1.00 13.51 114 VAL A N 1
ATOM 761 C CA . VAL A 1 97 ? -10.405 5.543 42.390 1.00 13.12 114 VAL A CA 1
ATOM 762 C C . VAL A 1 97 ? -11.632 5.648 41.506 1.00 13.37 114 VAL A C 1
ATOM 763 O O . VAL A 1 97 ? -12.097 6.748 41.210 1.00 14.06 114 VAL A O 1
ATOM 767 N N . VAL A 1 98 ? -12.127 4.504 41.047 1.00 12.99 115 VAL A N 1
ATOM 768 C CA . VAL A 1 98 ? -13.443 4.457 40.428 1.00 13.56 115 VAL A CA 1
ATOM 769 C C . VAL A 1 98 ? -14.410 3.786 41.407 1.00 14.20 115 VAL A C 1
ATOM 770 O O . VAL A 1 98 ? -14.072 2.776 42.010 1.00 13.68 115 VAL A O 1
ATOM 774 N N . THR A 1 99 ? -15.579 4.403 41.608 1.00 14.79 116 THR A N 1
ATOM 775 C CA . THR A 1 99 ? -16.616 3.868 42.499 1.00 15.37 116 THR A CA 1
ATOM 776 C C . THR A 1 99 ? -17.944 3.970 41.772 1.00 16.23 116 THR A C 1
ATOM 777 O O . THR A 1 99 ? -17.999 4.519 40.679 1.00 16.56 116 THR A O 1
ATOM 781 N N . ARG A 1 100 ? -19.014 3.458 42.371 1.00 17.49 117 ARG A N 1
ATOM 782 C CA . ARG A 1 100 ? -20.349 3.774 41.876 1.00 19.40 117 ARG A CA 1
ATOM 783 C C . ARG A 1 100 ? -20.496 5.303 41.879 1.00 19.57 117 ARG A C 1
ATOM 784 O O . ARG A 1 100 ? -20.037 5.958 42.806 1.00 19.19 117 ARG A O 1
ATOM 792 N N . LYS A 1 101 ? -21.115 5.857 40.838 1.00 20.57 118 LYS A N 1
ATOM 793 C CA . LYS A 1 101 ? -21.156 7.306 40.625 1.00 21.24 118 LYS A CA 1
ATOM 794 C C . LYS A 1 101 ? -21.824 8.017 41.805 1.00 21.51 118 LYS A C 1
ATOM 795 O O . LYS A 1 101 ? -22.918 7.669 42.195 1.00 21.94 118 LYS A O 1
ATOM 801 N N . GLY A 1 102 ? -21.139 8.991 42.391 1.00 20.84 119 GLY A N 1
ATOM 802 C CA . GLY A 1 102 ? -21.712 9.743 43.516 1.00 21.57 119 GLY A CA 1
ATOM 803 C C . GLY A 1 102 ? -21.596 9.090 44.882 1.00 20.64 119 GLY A C 1
ATOM 804 O O . GLY A 1 102 ? -21.949 9.705 45.883 1.00 21.93 119 GLY A O 1
ATOM 805 N N . ALA A 1 103 ? -21.095 7.857 44.947 1.00 20.00 120 ALA A N 1
ATOM 806 C CA . ALA A 1 103 ? -21.088 7.118 46.214 1.00 19.80 120 ALA A CA 1
ATOM 807 C C . ALA A 1 103 ? -19.976 7.532 47.187 1.00 19.19 120 ALA A C 1
ATOM 808 O O . ALA A 1 103 ? -20.138 7.403 48.414 1.00 19.73 120 ALA A O 1
ATOM 810 N N . TYR A 1 104 ? -18.860 8.012 46.636 1.00 17.85 121 TYR A N 1
ATOM 811 C CA . TYR A 1 104 ? -17.679 8.427 47.407 1.00 16.74 121 TYR A CA 1
ATOM 812 C C . TYR A 1 104 ? -17.083 9.660 46.727 1.00 16.73 121 TYR A C 1
ATOM 813 O O . TYR A 1 104 ? -17.126 9.783 45.490 1.00 15.71 121 TYR A O 1
ATOM 822 N N . HIS A 1 105 ? -16.548 10.571 47.540 1.00 16.01 122 HIS A N 1
ATOM 823 C CA . HIS A 1 105 ? -15.856 11.756 47.032 1.00 16.65 122 HIS A CA 1
ATOM 824 C C . HIS A 1 105 ? -14.373 11.728 47.391 1.00 16.23 122 HIS A C 1
ATOM 825 O O . HIS A 1 105 ? -13.528 12.174 46.617 1.00 16.35 122 HIS A O 1
ATOM 832 N N . THR A 1 106 ? -14.064 11.219 48.581 1.00 16.21 123 THR A N 1
ATOM 833 C CA . THR A 1 106 ? -12.706 11.312 49.120 1.00 16.65 123 THR A CA 1
ATOM 834 C C . THR A 1 106 ? -12.231 9.985 49.678 1.00 16.33 123 THR A C 1
ATOM 835 O O . THR A 1 106 ? -13.038 9.079 49.973 1.00 16.36 123 THR A O 1
ATOM 839 N N . PHE A 1 107 ? -10.919 9.879 49.863 1.00 16.51 124 PHE A N 1
ATOM 840 C CA . PHE A 1 107 ? -10.339 8.731 50.563 1.00 16.95 124 PHE A CA 1
ATOM 841 C C . PHE A 1 107 ? -10.915 8.542 51.968 1.00 17.55 124 PHE A C 1
ATOM 842 O O . PHE A 1 107 ? -11.163 7.405 52.387 1.00 17.42 124 PHE A O 1
ATOM 850 N N . ALA A 1 108 ? -11.143 9.647 52.682 1.00 18.49 125 ALA A N 1
ATOM 851 C CA . ALA A 1 108 ? -11.793 9.590 53.994 1.00 19.19 125 ALA A CA 1
ATOM 852 C C . ALA A 1 108 ? -13.156 8.895 53.909 1.00 18.74 125 ALA A C 1
ATOM 853 O O . ALA A 1 108 ? -13.510 8.116 54.793 1.00 18.93 125 ALA A O 1
ATOM 855 N N . ASP A 1 109 ? -13.905 9.167 52.840 1.00 18.30 126 ASP A N 1
ATOM 856 C CA . ASP A 1 109 ? -15.219 8.543 52.635 1.00 18.29 126 ASP A CA 1
ATOM 857 C C . ASP A 1 109 ? -15.112 7.019 52.494 1.00 17.81 126 ASP A C 1
ATOM 858 O O . ASP A 1 109 ? -16.073 6.300 52.757 1.00 18.18 126 ASP A O 1
ATOM 863 N N . LEU A 1 110 ? -13.947 6.539 52.071 1.00 17.19 127 LEU A N 1
ATOM 864 C CA . LEU A 1 110 ? -13.718 5.105 51.893 1.00 17.38 127 LEU A CA 1
ATOM 865 C C . LEU A 1 110 ? -13.249 4.381 53.158 1.00 18.06 127 LEU A C 1
ATOM 866 O O . LEU A 1 110 ? -12.889 3.203 53.104 1.00 17.76 127 LEU A O 1
ATOM 871 N N . LYS A 1 111 ? -13.268 5.078 54.296 1.00 19.57 128 LYS A N 1
ATOM 872 C CA . LYS A 1 111 ? -12.841 4.482 55.571 1.00 21.12 128 LYS A CA 1
ATOM 873 C C . LYS A 1 111 ? -13.567 3.144 55.823 1.00 20.99 128 LYS A C 1
ATOM 874 O O . LYS A 1 111 ? -14.795 3.084 55.788 1.00 21.29 128 LYS A O 1
ATOM 880 N N . GLY A 1 112 ? -12.799 2.082 56.054 1.00 21.41 129 GLY A N 1
ATOM 881 C CA . GLY A 1 112 ? -13.370 0.764 56.372 1.00 21.89 129 GLY A CA 1
ATOM 882 C C . GLY A 1 112 ? -13.878 -0.009 55.165 1.00 21.15 129 GLY A C 1
ATOM 883 O O . GLY A 1 112 ? -14.498 -1.057 55.311 1.00 21.49 129 GLY A O 1
ATOM 884 N N . LYS A 1 113 ? -13.610 0.496 53.966 1.00 20.39 130 LYS A N 1
ATOM 885 C CA . LYS A 1 113 ? -14.160 -0.104 52.758 1.00 19.60 130 LYS A CA 1
ATOM 886 C C . LYS A 1 113 ? -13.068 -0.821 51.980 1.00 19.09 130 LYS A C 1
ATOM 887 O O . LYS A 1 113 ? -11.870 -0.645 52.256 1.00 19.24 130 LYS A O 1
ATOM 893 N N . LYS A 1 114 ? -13.490 -1.639 51.021 1.00 19.14 131 LYS A N 1
ATOM 894 C CA . LYS A 1 114 ? -12.580 -2.443 50.210 1.00 18.77 131 LYS A CA 1
ATOM 895 C C . LYS A 1 114 ? -12.313 -1.772 48.878 1.00 17.68 131 LYS A C 1
ATOM 896 O O . LYS A 1 114 ? -13.247 -1.438 48.141 1.00 16.73 131 LYS A O 1
ATOM 902 N N . VAL A 1 115 ? -11.034 -1.572 48.577 1.00 16.56 132 VAL A N 1
ATOM 903 C CA . VAL A 1 115 ? -10.623 -1.021 47.294 1.00 16.05 132 VAL A CA 1
ATOM 904 C C . VAL A 1 115 ? -9.647 -1.978 46.596 1.00 15.73 132 VAL A C 1
ATOM 905 O O . VAL A 1 115 ? -8.616 -2.355 47.154 1.00 15.29 132 VAL A O 1
ATOM 909 N N . GLY A 1 116 ? -10.004 -2.379 45.375 1.00 15.73 133 GLY A N 1
ATOM 910 C CA . GLY A 1 116 ? -9.192 -3.308 44.602 1.00 15.65 133 GLY A CA 1
ATOM 911 C C . GLY A 1 116 ? -8.081 -2.597 43.851 1.00 15.04 133 GLY A C 1
ATOM 912 O O . GLY A 1 116 ? -8.234 -1.450 43.420 1.00 15.01 133 GLY A O 1
ATOM 913 N N . LEU A 1 117 ? -6.958 -3.286 43.693 1.00 15.31 134 LEU A N 1
ATOM 914 C CA . LEU A 1 117 ? -5.792 -2.757 42.987 1.00 15.00 134 LEU A CA 1
ATOM 915 C C . LEU A 1 117 ? -4.907 -3.926 42.583 1.00 15.05 134 LEU A C 1
ATOM 916 O O . LEU A 1 117 ? -5.152 -5.063 42.986 1.00 15.21 134 LEU A O 1
ATOM 921 N N . GLU A 1 118 ? -3.881 -3.660 41.782 1.00 14.64 135 GLU A N 1
ATOM 922 C CA . GLU A 1 118 ? -3.024 -4.734 41.275 1.00 15.50 135 GLU A CA 1
ATOM 923 C C . GLU A 1 118 ? -1.791 -4.940 42.150 1.00 15.41 135 GLU A C 1
ATOM 924 O O . GLU A 1 118 ? -1.179 -3.968 42.591 1.00 14.69 135 GLU A O 1
ATOM 930 N N . ASN A 1 119 ? -1.437 -6.206 42.384 1.00 15.33 136 ASN A N 1
ATOM 931 C CA A ASN A 1 119 ? -0.210 -6.576 43.097 0.50 15.73 136 ASN A CA 1
ATOM 932 C CA B ASN A 1 119 ? -0.223 -6.531 43.125 0.50 16.06 136 ASN A CA 1
ATOM 933 C C . ASN A 1 119 ? 1.002 -5.986 42.401 1.00 15.51 136 ASN A C 1
ATOM 934 O O . ASN A 1 119 ? 1.066 -5.996 41.178 1.00 14.84 136 ASN A O 1
ATOM 943 N N . GLY A 1 120 ? 1.963 -5.491 43.174 1.00 16.03 137 GLY A N 1
ATOM 944 C CA . GLY A 1 120 ? 3.242 -5.017 42.619 1.00 15.97 137 GLY A CA 1
ATOM 945 C C . GLY A 1 120 ? 3.277 -3.581 42.114 1.00 15.57 137 GLY A C 1
ATOM 946 O O . GLY A 1 120 ? 4.334 -3.097 41.662 1.00 15.21 137 GLY A O 1
ATOM 947 N N . THR A 1 121 ? 2.146 -2.886 42.230 1.00 14.73 138 THR A N 1
ATOM 948 C CA . THR A 1 121 ? 2.003 -1.537 41.657 1.00 13.50 138 THR A CA 1
ATOM 949 C C . THR A 1 121 ? 2.320 -0.396 42.625 1.00 13.44 138 THR A C 1
ATOM 950 O O . THR A 1 121 ? 2.339 -0.576 43.850 1.00 13.56 138 THR A O 1
ATOM 954 N N . THR A 1 122 ? 2.540 0.782 42.047 1.00 12.82 139 THR A N 1
ATOM 955 C CA . THR A 1 122 ? 2.597 2.044 42.792 1.00 13.05 139 THR A CA 1
ATOM 956 C C . THR A 1 122 ? 1.335 2.221 43.622 1.00 12.83 139 THR A C 1
ATOM 957 O O . THR A 1 122 ? 1.387 2.668 44.769 1.00 13.43 139 THR A O 1
ATOM 961 N N . HIS A 1 123 ? 0.199 1.868 43.030 1.00 12.52 140 HIS A N 1
ATOM 962 C CA . HIS A 1 123 ? -1.091 2.044 43.673 1.00 12.79 140 HIS A CA 1
ATOM 963 C C . HIS A 1 123 ? -1.204 1.227 44.940 1.00 13.38 140 HIS A C 1
ATOM 964 O O . HIS A 1 123 ? -1.734 1.708 45.946 1.00 14.03 140 HIS A O 1
ATOM 971 N N . GLN A 1 124 ? -0.698 -0.004 44.898 1.00 13.63 141 GLN A N 1
ATOM 972 C CA . GLN A 1 124 ? -0.716 -0.866 46.062 1.00 14.39 141 GLN A CA 1
ATOM 973 C C . GLN A 1 124 ? 0.119 -0.250 47.183 1.00 15.63 141 GLN A C 1
ATOM 974 O O . GLN A 1 124 ? -0.327 -0.188 48.328 1.00 15.07 141 GLN A O 1
ATOM 980 N N . ARG A 1 125 ? 1.317 0.224 46.842 1.00 16.04 142 ARG A N 1
ATOM 981 C CA . ARG A 1 125 ? 2.219 0.794 47.838 1.00 17.46 142 ARG A CA 1
ATOM 982 C C . ARG A 1 125 ? 1.629 2.073 48.434 1.00 17.52 142 ARG A C 1
ATOM 983 O O . ARG A 1 125 ? 1.623 2.245 49.662 1.00 18.12 142 ARG A O 1
ATOM 991 N N . TYR A 1 126 ? 1.111 2.947 47.571 1.00 16.15 143 TYR A N 1
ATOM 992 C CA . TYR A 1 126 ? 0.455 4.169 48.035 1.00 16.62 143 TYR A CA 1
ATOM 993 C C . TYR A 1 126 ? -0.668 3.895 49.032 1.00 17.03 143 TYR A C 1
ATOM 994 O O . TYR A 1 126 ? -0.677 4.493 50.113 1.00 17.54 143 TYR A O 1
ATOM 1003 N N . LEU A 1 127 ? -1.623 3.029 48.668 1.00 16.66 144 LEU A N 1
ATOM 1004 C CA . LEU A 1 127 ? -2.760 2.757 49.567 1.00 17.96 144 LEU A CA 1
ATOM 1005 C C . LEU A 1 127 ? -2.327 2.128 50.879 1.00 18.70 144 LEU A C 1
ATOM 1006 O O . LEU A 1 127 ? -2.849 2.479 51.945 1.00 18.95 144 LEU A O 1
ATOM 1011 N N . GLN A 1 128 ? -1.385 1.188 50.797 1.00 18.98 145 GLN A N 1
ATOM 1012 C CA . GLN A 1 128 ? -0.874 0.512 51.997 1.00 20.54 145 GLN A CA 1
ATOM 1013 C C . GLN A 1 128 ? -0.199 1.482 52.953 1.00 21.43 145 GLN A C 1
ATOM 1014 O O . GLN A 1 128 ? -0.328 1.347 54.169 1.00 22.11 145 GLN A O 1
ATOM 1020 N N . ASP A 1 129 ? 0.521 2.457 52.398 1.00 20.84 146 ASP A N 1
ATOM 1021 C CA . ASP A 1 129 ? 1.297 3.389 53.212 1.00 22.03 146 ASP A CA 1
ATOM 1022 C C . ASP A 1 129 ? 0.500 4.576 53.695 1.00 22.22 146 ASP A C 1
ATOM 1023 O O . ASP A 1 129 ? 0.614 4.962 54.862 1.00 23.47 146 ASP A O 1
ATOM 1028 N N . LYS A 1 130 ? -0.288 5.155 52.789 1.00 20.89 147 LYS A N 1
ATOM 1029 C CA . LYS A 1 130 ? -0.862 6.478 52.994 1.00 21.19 147 LYS A CA 1
ATOM 1030 C C . LYS A 1 130 ? -2.372 6.493 53.215 1.00 20.67 147 LYS A C 1
ATOM 1031 O O . LYS A 1 130 ? -2.931 7.529 53.554 1.00 20.97 147 LYS A O 1
ATOM 1037 N N . GLN A 1 131 ? -3.025 5.350 53.040 1.00 19.87 148 GLN A N 1
ATOM 1038 C CA . GLN A 1 131 ? -4.462 5.271 53.259 1.00 19.80 148 GLN A CA 1
ATOM 1039 C C . GLN A 1 131 ? -4.824 4.018 54.044 1.00 20.18 148 GLN A C 1
ATOM 1040 O O . GLN A 1 131 ? -5.605 3.181 53.585 1.00 19.65 148 GLN A O 1
ATOM 1046 N N . GLN A 1 132 ? -4.290 3.926 55.256 1.00 21.55 149 GLN A N 1
ATOM 1047 C CA . GLN A 1 132 ? -4.365 2.696 56.035 1.00 22.50 149 GLN A CA 1
ATOM 1048 C C . GLN A 1 132 ? -5.739 2.347 56.600 1.00 22.74 149 GLN A C 1
ATOM 1049 O O . GLN A 1 132 ? -5.950 1.217 57.038 1.00 23.09 149 GLN A O 1
ATOM 1055 N N . ALA A 1 133 ? -6.669 3.303 56.586 1.00 22.33 150 ALA A N 1
ATOM 1056 C CA . ALA A 1 133 ? -8.035 3.046 57.041 1.00 22.12 150 ALA A CA 1
ATOM 1057 C C . ALA A 1 133 ? -8.870 2.365 55.948 1.00 21.17 150 ALA A C 1
ATOM 1058 O O . ALA A 1 133 ? -10.007 1.947 56.194 1.00 20.71 150 ALA A O 1
ATOM 1060 N N . ILE A 1 134 ? -8.303 2.280 54.743 1.00 19.72 151 ILE A N 1
ATOM 1061 C CA . ILE A 1 134 ? -8.934 1.586 53.623 1.00 19.20 151 ILE A CA 1
ATOM 1062 C C . ILE A 1 134 ? -8.323 0.199 53.490 1.00 19.25 151 ILE A C 1
ATOM 1063 O O . ILE A 1 134 ? -7.109 0.038 53.622 1.00 19.78 151 ILE A O 1
ATOM 1068 N N . THR A 1 135 ? -9.168 -0.795 53.247 1.00 20.13 152 THR A N 1
ATOM 1069 C CA . THR A 1 135 ? -8.707 -2.159 53.035 1.00 21.00 152 THR A CA 1
ATOM 1070 C C . THR A 1 135 ? -8.330 -2.357 51.578 1.00 20.34 152 THR A C 1
ATOM 1071 O O . THR A 1 135 ? -9.195 -2.291 50.692 1.00 19.61 152 THR A O 1
ATOM 1075 N N . PRO A 1 136 ? -7.034 -2.595 51.316 1.00 20.83 153 PRO A N 1
ATOM 1076 C CA . PRO A 1 136 ? -6.624 -2.855 49.946 1.00 20.52 153 PRO A CA 1
ATOM 1077 C C . PRO A 1 136 ? -6.833 -4.332 49.611 1.00 20.93 153 PRO A C 1
ATOM 1078 O O . PRO A 1 136 ? -6.562 -5.212 50.445 1.00 22.42 153 PRO A O 1
ATOM 1082 N N . VAL A 1 137 ? -7.360 -4.604 48.424 1.00 19.46 154 VAL A N 1
ATOM 1083 C CA . VAL A 1 137 ? -7.591 -5.976 48.012 1.00 19.19 154 VAL A CA 1
ATOM 1084 C C . VAL A 1 137 ? -6.778 -6.161 46.747 1.00 18.34 154 VAL A C 1
ATOM 1085 O O . VAL A 1 137 ? -7.012 -5.477 45.752 1.00 16.91 154 VAL A O 1
ATOM 1089 N N . ALA A 1 138 ? -5.817 -7.080 46.806 1.00 18.24 155 ALA A N 1
ATOM 1090 C CA . ALA A 1 138 ? -4.835 -7.265 45.742 1.00 18.26 155 ALA A CA 1
ATOM 1091 C C . ALA A 1 138 ? -5.331 -8.276 44.711 1.00 18.35 155 ALA A C 1
ATOM 1092 O O . ALA A 1 138 ? -5.882 -9.326 45.071 1.00 19.16 155 ALA A O 1
ATOM 1094 N N . TYR A 1 139 ? -5.104 -7.946 43.444 1.00 17.28 156 TYR A N 1
ATOM 1095 C CA . TYR A 1 139 ? -5.470 -8.774 42.296 1.00 17.49 156 TYR A CA 1
ATOM 1096 C C . TYR A 1 139 ? -4.274 -8.858 41.364 1.00 17.58 156 TYR A C 1
ATOM 1097 O O . TYR A 1 139 ? -3.514 -7.900 41.260 1.00 16.68 156 TYR A O 1
ATOM 1106 N N . ASP A 1 140 ? -4.110 -9.982 40.666 1.00 18.36 157 ASP A N 1
ATOM 1107 C CA . ASP A 1 140 ? -3.136 -10.020 39.569 1.00 19.12 157 ASP A CA 1
ATOM 1108 C C . ASP A 1 140 ? -3.699 -9.569 38.216 1.00 19.71 157 ASP A C 1
ATOM 1109 O O . ASP A 1 140 ? -3.094 -9.804 37.162 1.00 20.33 157 ASP A O 1
ATOM 1114 N N . SER A 1 141 ? -4.867 -8.938 38.236 1.00 20.63 158 SER A N 1
ATOM 1115 C CA . SER A 1 141 ? -5.448 -8.402 37.006 1.00 21.22 158 SER A CA 1
ATOM 1116 C C . SER A 1 141 ? -6.540 -7.402 37.323 1.00 20.82 158 SER A C 1
ATOM 1117 O O . SER A 1 141 ? -7.510 -7.747 38.003 1.00 20.29 158 SER A O 1
ATOM 1120 N N . TYR A 1 142 ? -6.375 -6.172 36.829 1.00 19.88 159 TYR A N 1
ATOM 1121 C CA . TYR A 1 142 ? -7.426 -5.161 36.942 1.00 20.09 159 TYR A CA 1
ATOM 1122 C C . TYR A 1 142 ? -8.774 -5.678 36.425 1.00 20.44 159 TYR A C 1
ATOM 1123 O O . TYR A 1 142 ? -9.818 -5.285 36.936 1.00 20.75 159 TYR A O 1
ATOM 1132 N N . LEU A 1 143 ? -8.762 -6.615 35.476 1.00 21.18 160 LEU A N 1
ATOM 1133 C CA . LEU A 1 143 ? -10.019 -7.187 34.968 1.00 22.36 160 LEU A CA 1
ATOM 1134 C C . LEU A 1 143 ? -10.843 -7.904 36.057 1.00 22.52 160 LEU A C 1
ATOM 1135 O O . LEU A 1 143 ? -12.069 -7.758 36.134 1.00 22.72 160 LEU A O 1
ATOM 1140 N N . ASN A 1 144 ? -10.169 -8.680 36.900 1.00 21.73 161 ASN A N 1
ATOM 1141 C CA . ASN A 1 144 ? -10.845 -9.328 38.027 1.00 21.68 161 ASN A CA 1
ATOM 1142 C C . ASN A 1 144 ? -11.319 -8.317 39.072 1.00 20.11 161 ASN A C 1
ATOM 1143 O O . ASN A 1 144 ? -12.346 -8.514 39.720 1.00 19.92 161 ASN A O 1
ATOM 1148 N N . ALA A 1 145 ? -10.536 -7.257 39.245 1.00 18.82 162 ALA A N 1
ATOM 1149 C CA . ALA A 1 145 ? -10.866 -6.162 40.168 1.00 18.13 162 ALA A CA 1
ATOM 1150 C C . ALA A 1 145 ? -12.167 -5.481 39.734 1.00 18.25 162 ALA A C 1
ATOM 1151 O O . ALA A 1 145 ? -13.097 -5.322 40.536 1.00 18.47 162 ALA A O 1
ATOM 1153 N N . PHE A 1 146 ? -12.243 -5.111 38.456 1.00 17.97 163 PHE A N 1
ATOM 1154 C CA . PHE A 1 146 ? -13.471 -4.510 37.896 1.00 18.35 163 PHE A CA 1
ATOM 1155 C C . PHE A 1 146 ? -14.695 -5.415 38.031 1.00 18.93 163 PHE A C 1
ATOM 1156 O O . PHE A 1 146 ? -15.782 -4.955 38.403 1.00 19.79 163 PHE A O 1
ATOM 1164 N N . THR A 1 147 ? -14.521 -6.704 37.748 1.00 19.27 164 THR A N 1
ATOM 1165 C CA . THR A 1 147 ? -15.594 -7.673 37.938 1.00 20.10 164 THR A CA 1
ATOM 1166 C C . THR A 1 147 ? -16.101 -7.647 39.377 1.00 19.96 164 THR A C 1
ATOM 1167 O O . THR A 1 147 ? -17.311 -7.633 39.624 1.00 20.52 164 THR A O 1
ATOM 1171 N N . ASP A 1 148 ? -15.166 -7.643 40.321 1.00 19.15 165 ASP A N 1
ATOM 1172 C CA . ASP A 1 148 ? -15.505 -7.614 41.740 1.00 19.80 165 ASP A CA 1
ATOM 1173 C C . ASP A 1 148 ? -16.143 -6.304 42.181 1.00 19.25 165 ASP A C 1
ATOM 1174 O O . ASP A 1 148 ? -16.969 -6.293 43.093 1.00 20.43 165 ASP A O 1
ATOM 1179 N N . LEU A 1 149 ? -15.760 -5.201 41.543 1.00 18.06 166 LEU A N 1
ATOM 1180 C CA . LEU A 1 149 ? -16.430 -3.921 41.775 1.00 17.57 166 LEU A CA 1
ATOM 1181 C C . LEU A 1 149 ? -17.894 -3.985 41.330 1.00 18.96 166 LEU A C 1
ATOM 1182 O O . LEU A 1 149 ? -18.797 -3.576 42.057 1.00 19.13 166 LEU A O 1
ATOM 1187 N N . LYS A 1 150 ? -18.119 -4.524 40.139 1.00 20.14 167 LYS A N 1
ATOM 1188 C CA . LYS A 1 150 ? -19.452 -4.591 39.565 1.00 21.92 167 LYS A CA 1
ATOM 1189 C C . LYS A 1 150 ? -20.399 -5.528 40.313 1.00 23.35 167 LYS A C 1
ATOM 1190 O O . LYS A 1 150 ? -21.609 -5.287 40.352 1.00 23.66 167 LYS A O 1
ATOM 1196 N N A ASN A 1 151 ? -19.822 -6.571 40.912 0.50 23.32 168 ASN A N 1
ATOM 1197 N N B ASN A 1 151 ? -19.868 -6.589 40.911 0.50 23.51 168 ASN A N 1
ATOM 1198 C CA A ASN A 1 151 ? -20.549 -7.547 41.730 0.50 24.82 168 ASN A CA 1
ATOM 1199 C CA B ASN A 1 151 ? -20.714 -7.476 41.711 0.50 25.14 168 ASN A CA 1
ATOM 1200 C C A ASN A 1 151 ? -20.670 -7.130 43.201 0.50 24.77 168 ASN A C 1
ATOM 1201 C C B ASN A 1 151 ? -20.682 -7.127 43.200 0.50 24.93 168 ASN A C 1
ATOM 1202 O O A ASN A 1 151 ? -21.086 -7.927 44.039 0.50 25.34 168 ASN A O 1
ATOM 1203 O O B ASN A 1 151 ? -20.995 -7.963 44.046 0.50 25.43 168 ASN A O 1
ATOM 1212 N N . ASN A 1 152 ? -20.301 -5.883 43.498 1.00 24.50 169 ASN A N 1
ATOM 1213 C CA . ASN A 1 152 ? -20.314 -5.328 44.868 1.00 25.20 169 ASN A CA 1
ATOM 1214 C C . ASN A 1 152 ? -19.396 -5.967 45.913 1.00 24.98 169 ASN A C 1
ATOM 1215 O O . ASN A 1 152 ? -19.615 -5.819 47.119 1.00 25.29 169 ASN A O 1
ATOM 1220 N N . ARG A 1 153 ? -18.369 -6.672 45.456 1.00 24.12 170 ARG A N 1
ATOM 1221 C CA . ARG A 1 153 ? -17.377 -7.219 46.372 1.00 24.45 170 ARG A CA 1
ATOM 1222 C C . ARG A 1 153 ? -16.356 -6.163 46.787 1.00 22.87 170 ARG A C 1
ATOM 1223 O O . ARG A 1 153 ? -15.605 -6.345 47.755 1.00 22.87 170 ARG A O 1
ATOM 1231 N N . LEU A 1 154 ? -16.333 -5.062 46.040 1.00 21.07 171 LEU A N 1
ATOM 1232 C CA . LEU A 1 154 ? -15.456 -3.941 46.335 1.00 19.39 171 LEU A CA 1
ATOM 1233 C C . LEU A 1 154 ? -16.254 -2.663 46.265 1.00 19.03 171 LEU A C 1
ATOM 1234 O O . LEU A 1 154 ? -17.273 -2.609 45.572 1.00 20.04 171 LEU A O 1
ATOM 1239 N N . GLU A 1 155 ? -15.786 -1.637 46.969 1.00 17.92 172 GLU A N 1
ATOM 1240 C CA . GLU A 1 155 ? -16.367 -0.302 46.837 1.00 17.74 172 GLU A CA 1
ATOM 1241 C C . GLU A 1 155 ? -15.656 0.563 45.804 1.00 16.72 172 GLU A C 1
ATOM 1242 O O . GLU A 1 155 ? -16.237 1.513 45.280 1.00 16.40 172 GLU A O 1
ATOM 1248 N N . GLY A 1 156 ? -14.402 0.232 45.513 1.00 16.02 173 GLY A N 1
ATOM 1249 C CA . GLY A 1 156 ? -13.651 0.968 44.507 1.00 14.92 173 GLY A CA 1
ATOM 1250 C C . GLY A 1 156 ? -12.551 0.140 43.875 1.00 14.32 173 GLY A C 1
ATOM 1251 O O . GLY A 1 156 ? -12.239 -0.958 44.329 1.00 14.44 173 GLY A O 1
ATOM 1252 N N . VAL A 1 157 ? -11.991 0.677 42.800 1.00 14.13 174 VAL A N 1
ATOM 1253 C CA . VAL A 1 157 ? -10.807 0.117 42.148 1.00 13.68 174 VAL A CA 1
ATOM 1254 C C . VAL A 1 157 ? -9.888 1.308 41.912 1.00 13.34 174 VAL A C 1
ATOM 1255 O O . VAL A 1 157 ? -10.341 2.350 41.457 1.00 13.73 174 VAL A O 1
ATOM 1259 N N . PHE A 1 158 ? -8.614 1.151 42.267 1.00 13.26 175 PHE A N 1
ATOM 1260 C CA . PHE A 1 158 ? -7.638 2.249 42.311 1.00 13.42 175 PHE A CA 1
ATOM 1261 C C . PHE A 1 158 ? -6.540 1.956 41.289 1.00 13.34 175 PHE A C 1
ATOM 1262 O O . PHE A 1 158 ? -5.919 0.892 41.342 1.00 12.64 175 PHE A O 1
ATOM 1270 N N . GLY A 1 159 ? -6.343 2.878 40.341 1.00 13.55 176 GLY A N 1
ATOM 1271 C CA . GLY A 1 159 ? -5.365 2.701 39.260 1.00 14.74 176 GLY A CA 1
ATOM 1272 C C . GLY A 1 159 ? -5.047 3.969 38.484 1.00 15.48 176 GLY A C 1
ATOM 1273 O O . GLY A 1 159 ? -5.424 5.075 38.909 1.00 15.77 176 GLY A O 1
ATOM 1274 N N . ASP A 1 160 ? -4.357 3.823 37.345 1.00 15.79 177 ASP A N 1
ATOM 1275 C CA . ASP A 1 160 ? -3.988 4.990 36.525 1.00 16.59 177 ASP A CA 1
ATOM 1276 C C . ASP A 1 160 ? -5.219 5.603 35.876 1.00 16.47 177 ASP A C 1
ATOM 1277 O O . ASP A 1 160 ? -6.126 4.889 35.450 1.00 16.07 177 ASP A O 1
ATOM 1282 N N . VAL A 1 161 ? -5.245 6.933 35.811 1.00 16.39 178 VAL A N 1
ATOM 1283 C CA . VAL A 1 161 ? -6.404 7.646 35.275 1.00 17.04 178 VAL A CA 1
ATOM 1284 C C . VAL A 1 161 ? -6.787 7.208 33.862 1.00 16.85 178 VAL A C 1
ATOM 1285 O O . VAL A 1 161 ? -7.973 7.065 33.575 1.00 16.37 178 VAL A O 1
ATOM 1289 N N . ALA A 1 162 ? -5.790 6.964 33.002 1.00 16.34 179 ALA A N 1
ATOM 1290 C CA . ALA A 1 162 ? -6.053 6.525 31.629 1.00 16.62 179 ALA A CA 1
ATOM 1291 C C . ALA A 1 162 ? -6.764 5.174 31.590 1.00 16.41 179 ALA A C 1
ATOM 1292 O O . ALA A 1 162 ? -7.713 4.978 30.815 1.00 17.43 179 ALA A O 1
ATOM 1294 N N . ALA A 1 163 ? -6.311 4.250 32.431 1.00 15.29 180 ALA A N 1
ATOM 1295 C CA . ALA A 1 163 ? -6.864 2.899 32.462 1.00 15.76 180 ALA A CA 1
ATOM 1296 C C . ALA A 1 163 ? -8.286 2.911 33.011 1.00 16.09 180 ALA A C 1
ATOM 1297 O O . ALA A 1 163 ? -9.188 2.306 32.430 1.00 17.06 180 ALA A O 1
ATOM 1299 N N . ILE A 1 164 ? -8.480 3.623 34.116 1.00 15.83 181 ILE A N 1
ATOM 1300 C CA . ILE A 1 164 ? -9.805 3.747 34.742 1.00 16.62 181 ILE A CA 1
ATOM 1301 C C . ILE A 1 164 ? -10.756 4.467 33.784 1.00 17.34 181 ILE A C 1
ATOM 1302 O O . ILE A 1 164 ? -11.900 4.027 33.561 1.00 17.52 181 ILE A O 1
ATOM 1307 N N . GLY A 1 165 ? -10.271 5.562 33.201 1.00 17.53 182 GLY A N 1
ATOM 1308 C CA . GLY A 1 165 ? -11.039 6.340 32.227 1.00 18.59 182 GLY A CA 1
ATOM 1309 C C . GLY A 1 165 ? -11.515 5.477 31.080 1.00 19.25 182 GLY A C 1
ATOM 1310 O O . GLY A 1 165 ? -12.679 5.561 30.656 1.00 20.00 182 GLY A O 1
ATOM 1311 N N . LYS A 1 166 ? -10.620 4.627 30.578 1.00 18.65 183 LYS A N 1
ATOM 1312 C CA . LYS A 1 166 ? -10.969 3.722 29.485 1.00 19.62 183 LYS A CA 1
ATOM 1313 C C . LYS A 1 166 ? -12.093 2.755 29.886 1.00 19.14 183 LYS A C 1
ATOM 1314 O O . LYS A 1 166 ? -13.062 2.581 29.151 1.00 19.86 183 LYS A O 1
ATOM 1320 N N . TRP A 1 167 ? -11.963 2.144 31.061 1.00 18.42 184 TRP A N 1
ATOM 1321 C CA . TRP A 1 167 ? -12.968 1.206 31.569 1.00 18.47 184 TRP A CA 1
ATOM 1322 C C . TRP A 1 167 ? -14.325 1.890 31.695 1.00 19.63 184 TRP A C 1
ATOM 1323 O O . TRP A 1 167 ? -15.370 1.287 31.402 1.00 20.39 184 TRP A O 1
ATOM 1334 N N . LEU A 1 168 ? -14.301 3.160 32.108 1.00 19.51 185 LEU A N 1
ATOM 1335 C CA . LEU A 1 168 ? -15.526 3.927 32.350 1.00 20.90 185 LEU A CA 1
ATOM 1336 C C . LEU A 1 168 ? -16.373 4.135 31.113 1.00 22.42 185 LEU A C 1
ATOM 1337 O O . LEU A 1 168 ? -17.590 4.294 31.210 1.00 23.41 185 LEU A O 1
ATOM 1342 N N . LYS A 1 169 ? -15.730 4.135 29.951 1.00 23.03 186 LYS A N 1
ATOM 1343 C CA . LYS A 1 169 ? -16.441 4.283 28.684 1.00 25.13 186 LYS A CA 1
ATOM 1344 C C . LYS A 1 169 ? -17.602 3.290 28.555 1.00 25.78 186 LYS A C 1
ATOM 1345 O O . LYS A 1 169 ? -18.638 3.619 27.971 1.00 26.60 186 LYS A O 1
ATOM 1351 N N . ASN A 1 170 ? -17.443 2.098 29.134 1.00 24.88 187 ASN A N 1
ATOM 1352 C CA . ASN A 1 170 ? -18.494 1.067 29.067 1.00 26.02 187 ASN A CA 1
ATOM 1353 C C . ASN A 1 170 ? -19.211 0.811 30.391 1.00 25.11 187 ASN A C 1
ATOM 1354 O O . ASN A 1 170 ? -19.937 -0.180 30.532 1.00 25.65 187 ASN A O 1
ATOM 1359 N N . ASN A 1 171 ? -19.021 1.714 31.352 1.00 23.24 188 ASN A N 1
ATOM 1360 C CA . ASN A 1 171 ? -19.624 1.566 32.674 1.00 22.65 188 ASN A CA 1
ATOM 1361 C C . ASN A 1 171 ? -20.109 2.892 33.272 1.00 22.47 188 ASN A C 1
ATOM 1362 O O . ASN A 1 171 ? -19.583 3.332 34.301 1.00 22.15 188 ASN A O 1
ATOM 1367 N N . PRO A 1 172 ? -21.123 3.524 32.643 1.00 23.43 189 PRO A N 1
ATOM 1368 C CA . PRO A 1 172 ? -21.535 4.867 33.069 1.00 23.60 189 PRO A CA 1
ATOM 1369 C C . PRO A 1 172 ? -22.200 4.933 34.455 1.00 23.36 189 PRO A C 1
ATOM 1370 O O . PRO A 1 172 ? -22.451 6.029 34.950 1.00 23.30 189 PRO A O 1
ATOM 1374 N N . ASP A 1 173 ? -22.456 3.788 35.089 1.00 22.57 190 ASP A N 1
ATOM 1375 C CA . ASP A 1 173 ? -22.956 3.798 36.471 1.00 22.68 190 ASP A CA 1
ATOM 1376 C C . ASP A 1 173 ? -21.855 4.157 37.473 1.00 20.90 190 ASP A C 1
ATOM 1377 O O . ASP A 1 173 ? -22.127 4.390 38.651 1.00 20.82 190 ASP A O 1
ATOM 1382 N N . TYR A 1 174 ? -20.618 4.187 36.990 1.00 19.33 191 TYR A N 1
ATOM 1383 C CA . TYR A 1 174 ? -19.440 4.409 37.814 1.00 18.45 191 TYR A CA 1
ATOM 1384 C C . TYR A 1 174 ? -18.816 5.752 37.448 1.00 18.11 191 TYR A C 1
ATOM 1385 O O . TYR A 1 174 ? -19.185 6.336 36.432 1.00 18.08 191 TYR A O 1
ATOM 1394 N N . ALA A 1 175 ? -17.899 6.251 38.279 1.00 17.14 192 ALA A N 1
ATOM 1395 C CA . ALA A 1 175 ? -17.239 7.537 38.014 1.00 16.99 192 ALA A CA 1
ATOM 1396 C C . ALA A 1 175 ? -15.913 7.610 38.735 1.00 15.96 192 ALA A C 1
ATOM 1397 O O . ALA A 1 175 ? -15.722 6.970 39.773 1.00 14.62 192 ALA A O 1
ATOM 1399 N N . ILE A 1 176 ? -15.000 8.401 38.173 1.00 16.39 193 ILE A N 1
ATOM 1400 C CA . ILE A 1 176 ? -13.753 8.722 38.832 1.00 15.61 193 ILE A CA 1
ATOM 1401 C C . ILE A 1 176 ? -14.088 9.553 40.077 1.00 16.15 193 ILE A C 1
ATOM 1402 O O . ILE A 1 176 ? -14.827 10.548 40.002 1.00 17.88 193 ILE A O 1
ATOM 1407 N N . MET A 1 177 ? -13.539 9.131 41.209 1.00 15.73 194 MET A N 1
ATOM 1408 C CA . MET A 1 177 ? -13.750 9.792 42.484 1.00 15.85 194 MET A CA 1
ATOM 1409 C C . MET A 1 177 ? -13.057 11.148 42.501 1.00 16.63 194 MET A C 1
ATOM 1410 O O . MET A 1 177 ? -12.004 11.323 41.881 1.00 16.21 194 MET A O 1
ATOM 1415 N N . ASP A 1 178 ? -13.658 12.113 43.195 1.00 17.21 195 ASP A N 1
ATOM 1416 C CA . ASP A 1 178 ? -13.128 13.476 43.184 1.00 18.22 195 ASP A CA 1
ATOM 1417 C C . ASP A 1 178 ? -11.676 13.580 43.677 1.00 17.92 195 ASP A C 1
ATOM 1418 O O . ASP A 1 178 ? -10.847 14.222 43.017 1.00 18.39 195 ASP A O 1
ATOM 1423 N N . GLU A 1 179 ? -11.364 12.962 4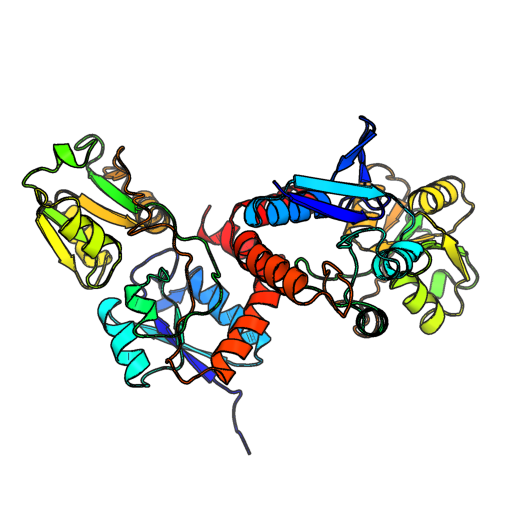4.814 1.00 17.54 196 GLU A N 1
ATOM 1424 C CA . GLU A 1 179 ? -10.006 13.062 45.343 1.00 17.83 196 GLU A CA 1
ATOM 1425 C C . GLU A 1 179 ? -9.085 12.109 44.595 1.00 17.59 196 GLU A C 1
ATOM 1426 O O . GLU A 1 179 ? -9.336 10.906 44.558 1.00 16.84 196 GLU A O 1
ATOM 1432 N N . ARG A 1 180 ? -8.015 12.663 44.028 1.00 18.18 197 ARG A N 1
ATOM 1433 C CA . ARG A 1 180 ? -6.997 11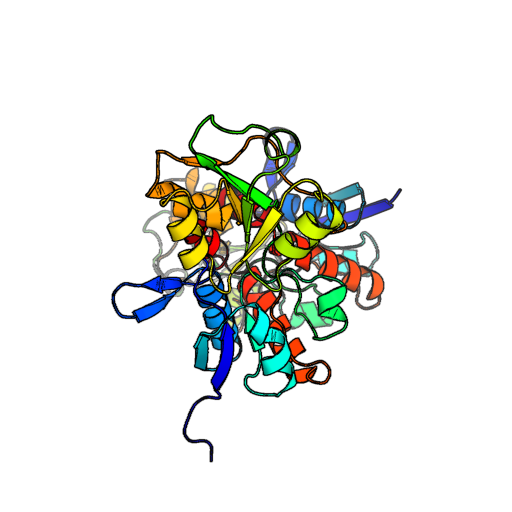.880 43.356 1.00 18.55 197 ARG A CA 1
ATOM 1434 C C . ARG A 1 180 ? -5.759 11.743 44.236 1.00 18.75 197 ARG A C 1
ATOM 1435 O O . ARG A 1 180 ? -5.611 12.461 45.229 1.00 19.15 197 ARG A O 1
ATOM 1443 N N . ALA A 1 181 ? -4.878 10.823 43.862 1.00 18.37 198 ALA A N 1
ATOM 1444 C CA . ALA A 1 181 ? -3.618 10.605 44.579 1.00 19.11 198 ALA A CA 1
ATOM 1445 C C . ALA A 1 181 ? -2.468 11.008 43.674 1.00 19.65 198 ALA A C 1
ATOM 1446 O O . ALA A 1 181 ? -2.361 10.526 42.544 1.00 19.33 198 ALA A O 1
ATOM 1448 N N A SER A 1 182 ? -1.613 11.890 44.177 0.70 20.78 199 SER A N 1
ATOM 1449 N N B SER A 1 182 ? -1.606 11.888 44.172 0.30 20.43 199 SER A N 1
ATOM 1450 C CA A SER A 1 182 ? -0.531 12.453 43.379 0.70 21.65 199 SER A CA 1
ATOM 1451 C CA B SER A 1 182 ? -0.515 12.434 43.370 0.30 20.77 199 SER A CA 1
ATOM 1452 C C A SER A 1 182 ? 0.810 12.453 44.106 0.70 21.81 199 SER A C 1
ATOM 1453 C C B SER A 1 182 ? 0.779 12.591 44.158 0.30 21.55 199 SER A C 1
ATOM 1454 O O A SER A 1 182 ? 1.837 12.785 43.497 0.70 21.91 199 SER A O 1
ATOM 1455 O O B SER A 1 182 ? 1.743 13.174 43.653 0.30 22.00 199 SER A O 1
ATOM 1460 N N . ASP A 1 183 ? 0.791 12.081 45.390 1.00 21.93 200 ASP A N 1
ATOM 1461 C CA . ASP A 1 183 ? 1.982 12.134 46.271 1.00 22.81 200 ASP A CA 1
ATOM 1462 C C . ASP A 1 183 ? 3.263 11.796 45.495 1.00 22.75 200 ASP A C 1
ATOM 1463 O O . ASP A 1 183 ? 3.395 10.676 44.992 1.00 21.99 200 ASP A O 1
ATOM 1468 N N . PRO A 1 184 ? 4.196 12.765 45.370 1.00 23.74 201 PRO A N 1
ATOM 1469 C CA . PRO A 1 184 ? 5.361 12.510 44.510 1.00 23.99 201 PRO A CA 1
ATOM 1470 C C . PRO A 1 184 ? 6.389 11.515 45.074 1.00 24.12 201 PRO A C 1
ATOM 1471 O O . PRO A 1 184 ? 7.343 11.170 44.384 1.00 24.37 201 PRO A O 1
ATOM 1475 N N . ASP A 1 185 ? 6.202 11.068 46.312 1.00 24.93 202 ASP A N 1
ATOM 1476 C CA . ASP A 1 185 ? 6.958 9.927 46.837 1.00 25.44 202 ASP A CA 1
ATOM 1477 C C . ASP A 1 185 ? 6.530 8.632 46.136 1.00 24.06 202 ASP A C 1
ATOM 1478 O O . ASP A 1 185 ? 7.265 7.638 46.156 1.00 23.95 202 ASP A O 1
ATOM 1483 N N . TYR A 1 186 ? 5.352 8.665 45.500 1.00 22.18 203 TYR A N 1
ATOM 1484 C CA . TYR A 1 186 ? 4.730 7.488 44.893 1.00 21.02 203 TYR A CA 1
ATOM 1485 C C . TYR A 1 186 ? 4.461 7.642 43.396 1.00 20.18 203 TYR A C 1
ATOM 1486 O O . TYR A 1 186 ? 4.561 6.676 42.642 1.00 20.32 203 TYR A O 1
ATOM 1495 N N . TYR A 1 187 ? 4.145 8.861 42.971 1.00 19.89 204 TYR A N 1
ATOM 1496 C CA . TYR A 1 187 ? 3.632 9.114 41.621 1.00 19.22 204 TYR A CA 1
ATOM 1497 C C . TYR A 1 187 ? 4.422 10.188 40.881 1.00 20.10 204 TYR A C 1
ATOM 1498 O O . TYR A 1 187 ? 5.092 10.987 41.498 1.00 21.18 204 TYR A O 1
ATOM 1507 N N . GLY A 1 188 ? 4.336 10.195 39.555 1.00 20.18 205 GLY A N 1
ATOM 1508 C CA . GLY A 1 188 ? 5.004 11.221 38.761 1.00 21.04 205 GLY A CA 1
ATOM 1509 C C . GLY A 1 188 ? 6.324 10.792 38.144 1.00 21.32 205 GLY A C 1
ATOM 1510 O O . GLY A 1 188 ? 6.928 11.559 37.395 1.00 21.40 205 GLY A O 1
ATOM 1511 N N . LYS A 1 189 ? 6.792 9.588 38.475 1.00 20.99 206 LYS A N 1
ATOM 1512 C CA . LYS A 1 189 ? 7.951 9.019 37.791 1.00 21.74 206 LYS A CA 1
ATOM 1513 C C . LYS A 1 189 ? 7.470 8.562 36.421 1.00 20.97 206 LYS A C 1
ATOM 1514 O O . LYS A 1 189 ? 6.382 7.985 36.296 1.00 20.97 206 LYS A O 1
ATOM 1520 N N . GLY A 1 190 ? 8.254 8.835 35.389 1.00 20.94 207 GLY A N 1
ATOM 1521 C CA . GLY A 1 190 ? 7.818 8.535 34.016 1.00 19.42 207 GLY A CA 1
ATOM 1522 C C . GLY A 1 190 ? 7.703 7.047 33.768 1.00 17.94 207 GLY A C 1
ATOM 1523 O O . GLY A 1 190 ? 8.166 6.246 34.577 1.00 17.89 207 GLY A O 1
ATOM 1524 N N . LEU A 1 191 ? 7.078 6.675 32.653 1.00 16.68 208 LEU A N 1
ATOM 1525 C CA . LEU A 1 191 ? 7.032 5.276 32.252 1.00 15.78 208 LEU A CA 1
ATOM 1526 C C . LEU A 1 191 ? 8.341 4.927 31.573 1.00 15.80 208 LEU A C 1
ATOM 1527 O O . LEU A 1 191 ? 8.878 5.729 30.804 1.00 16.02 208 LEU A O 1
ATOM 1532 N N . GLY A 1 192 ? 8.852 3.730 31.856 1.00 15.06 209 GLY A N 1
ATOM 1533 C CA . GLY A 1 192 ? 10.144 3.309 31.309 1.00 14.78 209 GLY A CA 1
ATOM 1534 C C . GLY A 1 192 ? 10.076 1.905 30.751 1.00 14.02 209 GLY A C 1
ATOM 1535 O O . GLY A 1 192 ? 9.177 1.125 31.101 1.00 13.21 209 GLY A O 1
ATOM 1536 N N . ILE A 1 193 ? 11.010 1.597 29.864 1.00 14.02 210 ILE A N 1
ATOM 1537 C CA . ILE A 1 193 ? 11.233 0.227 29.420 1.00 14.29 210 ILE A CA 1
ATOM 1538 C C . ILE A 1 193 ? 12.336 -0.347 30.302 1.00 15.14 210 ILE A C 1
ATOM 1539 O O . ILE A 1 193 ? 13.390 0.260 30.432 1.00 15.40 210 ILE A O 1
ATOM 1544 N N . ALA A 1 194 ? 12.086 -1.509 30.908 1.00 15.74 211 ALA A N 1
ATOM 1545 C CA . ALA A 1 194 ? 13.043 -2.112 31.841 1.00 16.25 211 ALA A CA 1
ATOM 1546 C C . ALA A 1 194 ? 13.865 -3.211 31.184 1.00 17.28 211 ALA A C 1
ATOM 1547 O O . ALA A 1 194 ? 13.357 -3.996 30.384 1.00 16.75 211 ALA A O 1
ATOM 1549 N N . VAL A 1 195 ? 15.150 -3.229 31.511 1.00 18.09 212 VAL A N 1
ATOM 1550 C CA . VAL A 1 195 ? 16.046 -4.319 31.128 1.00 19.54 212 VAL A CA 1
ATOM 1551 C C . VAL A 1 195 ? 16.817 -4.727 32.379 1.00 20.58 212 VAL A C 1
ATOM 1552 O O . VAL A 1 195 ? 16.803 -3.997 33.374 1.00 20.23 212 VAL A O 1
ATOM 1556 N N . ARG A 1 196 ? 17.466 -5.889 32.337 1.00 22.31 213 ARG A N 1
ATOM 1557 C CA . ARG A 1 196 ? 18.324 -6.337 33.433 1.00 24.54 213 ARG A CA 1
ATOM 1558 C C . ARG A 1 196 ? 19.473 -5.370 33.698 1.00 25.50 213 ARG A C 1
ATOM 1559 O O . ARG A 1 196 ? 19.969 -4.710 32.780 1.00 24.93 213 ARG A O 1
ATOM 1567 N N . LYS A 1 197 ? 19.919 -5.331 34.949 1.00 26.94 214 LYS A N 1
ATOM 1568 C CA . LYS A 1 197 ? 20.987 -4.421 35.381 1.00 28.63 214 LYS A CA 1
ATOM 1569 C C . LYS A 1 197 ? 22.293 -4.433 34.582 1.00 30.08 214 LYS A C 1
ATOM 1570 O O . LYS A 1 197 ? 22.905 -3.382 34.379 1.00 30.85 214 LYS A O 1
ATOM 1576 N N . ASP A 1 198 ? 22.754 -5.593 34.139 1.00 30.95 215 ASP A N 1
ATOM 1577 C CA . ASP A 1 198 ? 24.060 -5.593 33.464 1.00 32.31 215 ASP A CA 1
ATOM 1578 C C . ASP A 1 198 ? 23.913 -5.699 31.950 1.00 31.35 215 ASP A C 1
ATOM 1579 O O . ASP A 1 198 ? 24.706 -6.351 31.282 1.00 32.20 215 ASP A O 1
ATOM 1584 N N . ASN A 1 199 ? 22.893 -5.031 31.415 1.00 29.36 216 ASN A N 1
ATOM 1585 C CA . ASN A 1 199 ? 22.600 -5.103 29.992 1.00 28.60 216 ASN A CA 1
ATOM 1586 C C . ASN A 1 199 ? 22.670 -3.726 29.317 1.00 27.09 216 ASN A C 1
ATOM 1587 O O . ASN A 1 199 ? 21.729 -3.313 28.647 1.00 25.61 216 ASN A O 1
ATOM 1592 N N . ASP A 1 200 ? 23.790 -3.026 29.490 1.00 27.06 217 ASP A N 1
ATOM 1593 C CA . ASP A 1 200 ? 23.907 -1.647 29.007 1.00 25.78 217 ASP A CA 1
ATOM 1594 C C . ASP A 1 200 ? 23.878 -1.484 27.490 1.00 24.81 217 ASP A C 1
ATOM 1595 O O . ASP A 1 200 ? 23.376 -0.474 26.997 1.00 23.94 217 ASP A O 1
ATOM 1600 N N . ALA A 1 201 ? 24.431 -2.451 26.754 1.00 24.87 218 ALA A N 1
ATOM 1601 C CA . ALA A 1 201 ? 24.456 -2.362 25.288 1.00 24.34 218 ALA A CA 1
ATOM 1602 C C . ALA A 1 201 ? 23.030 -2.374 24.739 1.00 22.87 218 ALA A C 1
ATOM 1603 O O . ALA A 1 201 ? 22.671 -1.574 23.872 1.00 22.05 218 ALA A O 1
ATOM 1605 N N . LEU A 1 202 ? 22.215 -3.283 25.254 1.00 22.15 219 LEU A N 1
ATOM 1606 C CA . LEU A 1 202 ? 20.825 -3.313 24.867 1.00 21.08 219 LEU A CA 1
ATOM 1607 C C . LEU A 1 202 ? 20.117 -2.027 25.316 1.00 19.93 219 LEU A C 1
ATOM 1608 O O . LEU A 1 202 ? 19.381 -1.426 24.540 1.00 19.03 219 LEU A O 1
ATOM 1613 N N . LEU A 1 203 ? 20.331 -1.616 26.565 1.00 19.94 220 LEU A N 1
ATOM 1614 C CA . LEU A 1 203 ? 19.669 -0.413 27.082 1.00 19.37 220 LEU A CA 1
ATOM 1615 C C . LEU A 1 203 ? 19.968 0.811 26.212 1.00 19.81 220 LEU A C 1
ATOM 1616 O O . LEU A 1 203 ? 19.057 1.577 25.884 1.00 19.44 220 LEU A O 1
ATOM 1621 N N . GLN A 1 204 ? 21.237 0.994 25.836 1.00 20.97 221 GLN A N 1
ATOM 1622 C CA . GLN A 1 204 ? 21.617 2.155 25.021 1.00 21.93 221 GLN A CA 1
ATOM 1623 C C . GLN A 1 204 ? 21.075 2.090 23.585 1.00 21.71 221 GLN A C 1
ATOM 1624 O O . GLN A 1 204 ? 20.805 3.123 22.972 1.00 21.57 221 GLN A O 1
ATOM 1630 N N . GLU A 1 205 ? 20.908 0.878 23.062 1.00 21.35 222 GLU A N 1
ATOM 1631 C CA . GLU A 1 205 ? 20.259 0.694 21.769 1.00 21.70 222 GLU A CA 1
ATOM 1632 C C . GLU A 1 205 ? 18.812 1.150 21.862 1.00 19.96 222 GLU A C 1
ATOM 1633 O O . GLU A 1 205 ? 18.315 1.840 20.971 1.00 19.79 222 GLU A O 1
ATOM 1639 N N . ILE A 1 206 ? 18.151 0.747 22.945 1.00 18.62 223 ILE A N 1
ATOM 1640 C CA . ILE A 1 206 ? 16.757 1.111 23.209 1.00 17.67 223 ILE A CA 1
ATOM 1641 C C . ILE A 1 206 ? 16.615 2.626 23.373 1.00 17.67 223 ILE A C 1
ATOM 1642 O O . ILE A 1 206 ? 15.694 3.234 22.813 1.00 17.40 223 ILE A O 1
ATOM 1647 N N . ASN A 1 207 ? 17.518 3.232 24.144 1.00 17.63 224 ASN A N 1
ATOM 1648 C CA . ASN A 1 207 ? 17.522 4.693 24.289 1.00 18.05 224 ASN A CA 1
ATOM 1649 C C . ASN A 1 207 ? 17.740 5.442 22.974 1.00 18.50 224 ASN A C 1
ATOM 1650 O O . ASN A 1 207 ? 17.061 6.432 22.702 1.00 18.35 224 ASN A O 1
ATOM 1655 N N . ALA A 1 208 ? 18.686 4.970 22.165 1.00 19.33 225 ALA A N 1
ATOM 1656 C CA . ALA A 1 208 ? 18.947 5.592 20.876 1.00 20.21 225 ALA A CA 1
ATOM 1657 C C . ALA A 1 208 ? 17.701 5.495 19.984 1.00 19.97 225 ALA A C 1
ATOM 1658 O O . ALA A 1 208 ? 17.386 6.433 19.260 1.00 20.16 225 ALA A O 1
ATOM 1660 N N . ALA A 1 209 ? 16.997 4.367 20.061 1.00 19.26 226 ALA A N 1
ATOM 1661 C CA . ALA A 1 209 ? 15.765 4.165 19.297 1.00 18.86 226 ALA A CA 1
ATOM 1662 C C . ALA A 1 209 ? 14.622 5.052 19.809 1.00 18.48 226 ALA A C 1
ATOM 1663 O O . ALA A 1 209 ? 13.904 5.670 19.012 1.00 18.68 226 ALA A O 1
ATOM 1665 N N . LEU A 1 210 ? 14.468 5.126 21.131 1.00 17.99 227 LEU A N 1
ATOM 1666 C CA . LEU A 1 210 ? 13.461 6.010 21.749 1.00 17.54 227 LEU A CA 1
ATOM 1667 C C . LEU A 1 210 ? 13.673 7.494 21.404 1.00 18.37 227 LEU A C 1
ATOM 1668 O O . LEU A 1 210 ? 12.702 8.225 21.169 1.00 18.26 227 LEU A O 1
ATOM 1673 N N . ASP A 1 211 ? 14.934 7.933 21.360 1.00 18.60 228 ASP A N 1
ATOM 1674 C CA . ASP A 1 211 ? 15.264 9.303 20.942 1.00 19.51 228 ASP A CA 1
ATOM 1675 C C . ASP A 1 211 ? 14.642 9.611 19.586 1.00 20.07 228 ASP A C 1
ATOM 1676 O O . ASP A 1 211 ? 14.061 10.680 19.382 1.00 20.62 228 ASP A O 1
ATOM 1681 N N . LYS A 1 212 ? 14.785 8.666 18.662 1.00 19.78 229 LYS A N 1
ATOM 1682 C CA . LYS A 1 212 ? 14.195 8.790 17.342 1.00 20.51 229 LYS A CA 1
ATOM 1683 C C . LYS A 1 212 ? 12.673 8.666 17.352 1.00 19.59 229 LYS A C 1
ATOM 1684 O O . LYS A 1 212 ? 11.995 9.501 16.758 1.00 20.26 229 LYS A O 1
ATOM 1690 N N . VAL A 1 213 ? 12.138 7.637 18.016 1.00 18.14 230 VAL A N 1
ATOM 1691 C CA . VAL A 1 213 ? 10.680 7.430 18.061 1.00 17.53 230 VAL A CA 1
ATOM 1692 C C . VAL A 1 213 ? 9.972 8.635 18.677 1.00 17.33 230 VAL A C 1
ATOM 1693 O O . VAL A 1 213 ? 8.967 9.106 18.142 1.00 17.76 230 VAL A O 1
ATOM 1697 N N . LYS A 1 214 ? 10.512 9.143 19.783 1.00 16.81 231 LYS A N 1
ATOM 1698 C CA . LYS A 1 214 ? 9.893 10.281 20.488 1.00 16.97 231 LYS A CA 1
ATOM 1699 C C . LYS A 1 214 ? 9.934 11.590 19.698 1.00 18.18 231 LYS A C 1
ATOM 1700 O O . LYS A 1 214 ? 9.142 12.505 19.972 1.00 18.31 231 LYS A O 1
ATOM 1706 N N . ALA A 1 215 ? 10.827 11.671 18.709 1.00 18.79 232 ALA A N 1
ATOM 1707 C CA . ALA A 1 215 ? 10.920 12.864 17.853 1.00 20.11 232 ALA A CA 1
ATOM 1708 C C . ALA A 1 215 ? 10.031 12.774 16.609 1.00 21.06 232 ALA A C 1
ATOM 1709 O O . ALA A 1 215 ? 9.976 13.710 15.807 1.00 22.55 232 ALA A O 1
ATOM 1711 N N . SER A 1 216 ? 9.342 11.648 16.454 1.00 20.57 233 SER A N 1
ATOM 1712 C CA . SER A 1 216 ? 8.585 11.367 15.241 1.00 21.54 233 SER A CA 1
ATOM 1713 C C . SER A 1 216 ? 7.146 11.856 15.352 1.00 21.96 233 SER A C 1
ATOM 1714 O O . SER A 1 216 ? 6.548 11.801 16.429 1.00 20.66 233 SER A O 1
ATOM 1717 N N . PRO A 1 217 ? 6.579 12.333 14.229 1.00 23.82 234 PRO A N 1
ATOM 1718 C CA . PRO A 1 217 ? 5.152 12.685 14.211 1.00 24.49 234 PRO A CA 1
ATOM 1719 C C . PRO A 1 217 ? 4.281 11.491 14.628 1.00 23.90 234 PRO A C 1
ATOM 1720 O O . PRO A 1 217 ? 3.242 11.679 15.267 1.00 23.44 234 PRO A O 1
ATOM 1724 N N . GLU A 1 218 ? 4.727 10.277 14.292 1.00 23.57 235 GLU A N 1
ATOM 1725 C CA . GLU A 1 218 ? 4.009 9.033 14.626 1.00 23.37 235 GLU A CA 1
ATOM 1726 C C . GLU A 1 218 ? 3.789 8.828 16.117 1.00 21.94 235 GLU A C 1
ATOM 1727 O O . GLU A 1 218 ? 2.773 8.266 16.532 1.00 21.10 235 GLU A O 1
ATOM 1733 N N A TYR A 1 219 ? 4.738 9.295 16.920 0.70 21.10 236 TYR A N 1
ATOM 1734 N N B TYR A 1 219 ? 4.752 9.274 16.922 0.30 21.07 236 TYR A N 1
ATOM 1735 C CA A TYR A 1 219 ? 4.667 9.130 18.362 0.70 19.74 236 TYR A CA 1
ATOM 1736 C CA B TYR A 1 219 ? 4.644 9.135 18.368 0.30 19.72 236 TYR A CA 1
ATOM 1737 C C A TYR A 1 219 ? 3.603 10.060 18.949 0.70 19.86 236 TYR A C 1
ATOM 1738 C C B TYR A 1 219 ? 3.567 10.049 18.929 0.30 19.97 236 TYR A C 1
ATOM 1739 O O A TYR A 1 219 ? 2.887 9.679 19.871 0.70 18.86 236 TYR A O 1
ATOM 1740 O O B TYR A 1 219 ? 2.838 9.663 19.844 0.30 19.05 236 TYR A O 1
ATOM 1757 N N . ALA A 1 220 ? 3.458 11.252 18.366 1.00 21.34 237 ALA A N 1
ATOM 1758 C CA . ALA A 1 220 ? 2.363 12.160 18.726 1.00 22.20 237 ALA A CA 1
ATOM 1759 C C . ALA A 1 220 ? 1.015 11.534 18.347 1.00 22.75 237 ALA A C 1
ATOM 1760 O O . ALA A 1 220 ? 0.043 11.617 19.106 1.00 22.13 237 ALA A O 1
ATOM 1762 N N . GLN A 1 22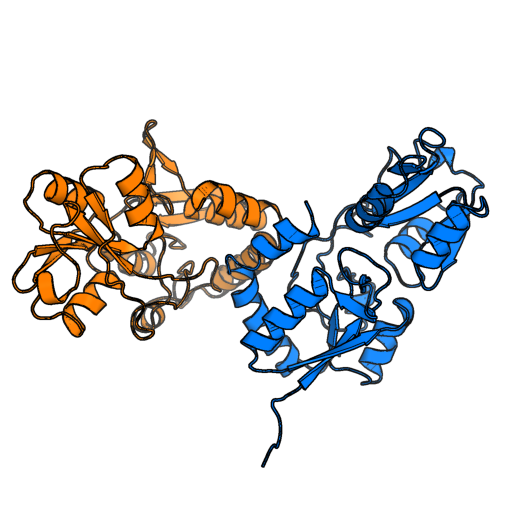1 ? 0.976 10.885 17.182 1.00 23.77 238 GLN A N 1
ATOM 1763 C CA . GLN A 1 221 ? -0.234 10.195 16.722 1.00 25.05 238 GLN A CA 1
ATOM 1764 C C . GLN A 1 221 ? -0.609 8.990 17.597 1.00 23.62 238 GLN A C 1
ATOM 1765 O O . GLN A 1 221 ? -1.794 8.727 17.800 1.00 23.99 238 GLN A O 1
ATOM 1771 N N . MET A 1 222 ? 0.389 8.273 18.124 1.00 22.74 239 MET A N 1
ATOM 1772 C CA . MET A 1 222 ? 0.137 7.168 19.074 1.00 22.21 239 MET A CA 1
ATOM 1773 C C . MET A 1 222 ? -0.581 7.654 20.332 1.00 21.98 239 MET A C 1
ATOM 1774 O O . MET A 1 222 ? -1.498 6.996 20.830 1.00 21.72 239 MET A O 1
ATOM 1779 N N . GLN A 1 223 ? -0.151 8.807 20.841 1.00 21.95 240 GLN A N 1
ATOM 1780 C CA . GLN A 1 223 ? -0.752 9.415 22.025 1.00 21.66 240 GLN A CA 1
ATOM 1781 C C . GLN A 1 223 ? -2.185 9.864 21.739 1.00 22.95 240 GLN A C 1
ATOM 1782 O O . GLN A 1 223 ? -3.094 9.611 22.537 1.00 22.23 240 GLN A O 1
ATOM 1788 N N . GLU A 1 224 ? -2.370 10.529 20.598 1.00 24.80 241 GLU A N 1
ATOM 1789 C CA . GLU A 1 224 ? -3.692 10.905 20.097 1.00 27.09 241 GLU A CA 1
ATOM 1790 C C . GLU A 1 224 ? -4.626 9.693 19.996 1.00 27.04 241 GLU A C 1
ATOM 1791 O O . GLU A 1 224 ? -5.770 9.745 20.453 1.00 27.48 241 GLU A O 1
ATOM 1797 N N . LYS A 1 225 ? -4.134 8.601 19.418 1.00 26.44 242 LYS A N 1
ATOM 1798 C CA . LYS A 1 225 ? -4.950 7.398 19.259 1.00 26.48 242 LYS A CA 1
ATOM 1799 C C . LYS A 1 225 ? -5.390 6.804 20.595 1.00 25.09 242 LYS A C 1
ATOM 1800 O O . LYS A 1 225 ? -6.573 6.506 20.792 1.00 24.56 242 LYS A O 1
ATOM 1806 N N . TRP A 1 226 ? -4.431 6.633 21.504 1.00 23.13 243 TRP A N 1
ATOM 1807 C CA . TRP A 1 226 ? -4.653 5.834 22.698 1.00 22.87 243 TRP A CA 1
ATOM 1808 C C . TRP A 1 226 ? -5.118 6.608 23.932 1.00 23.27 243 TRP A C 1
ATOM 1809 O O . TRP A 1 226 ? -5.735 6.024 24.826 1.00 22.27 243 TRP A O 1
ATOM 1820 N N . PHE A 1 227 ? -4.844 7.912 23.976 1.00 24.79 244 PHE A N 1
ATOM 1821 C CA . PHE A 1 227 ? -5.122 8.706 25.182 1.00 26.12 244 PHE A CA 1
ATOM 1822 C C . PHE A 1 227 ? -6.237 9.761 25.060 1.00 28.66 244 PHE A C 1
ATOM 1823 O O . PHE A 1 227 ? -6.592 10.396 26.054 1.00 29.30 244 PHE A O 1
ATOM 1831 N N . THR A 1 228 ? -6.803 9.929 23.865 1.00 31.19 245 THR A N 1
ATOM 1832 C CA . THR A 1 228 ? -7.933 10.859 23.658 1.00 33.86 245 THR A CA 1
ATOM 1833 C C . THR A 1 228 ? -9.280 10.254 24.071 1.00 34.23 245 THR A C 1
ATOM 1834 O O . THR A 1 228 ? -9.348 9.330 24.888 1.00 33.74 245 THR A O 1
ATOM 1838 N N . ALA B 1 5 ? 17.625 32.882 38.355 1.00 43.26 22 ALA B N 1
ATOM 1839 C CA . ALA B 1 5 ? 18.838 32.165 38.857 1.00 43.52 22 ALA B CA 1
ATOM 1840 C C . ALA B 1 5 ? 19.803 31.803 37.732 1.00 42.45 22 ALA B C 1
ATOM 1841 O O . ALA B 1 5 ? 21.013 31.732 37.945 1.00 43.67 22 ALA B O 1
ATOM 1843 N N . ARG B 1 6 ? 19.259 31.573 36.540 1.00 40.35 23 ARG B N 1
ATOM 1844 C CA . ARG B 1 6 ? 20.051 31.208 35.371 1.00 39.41 23 ARG B CA 1
ATOM 1845 C C . ARG B 1 6 ? 19.305 31.574 34.091 1.00 37.84 23 ARG B C 1
ATOM 1846 O O . ARG B 1 6 ? 18.081 31.464 34.027 1.00 36.42 23 ARG B O 1
ATOM 1854 N N . THR B 1 7 ? 20.055 32.007 33.081 1.00 37.85 24 THR B N 1
ATOM 1855 C CA . THR B 1 7 ? 19.514 32.230 31.740 1.00 36.63 24 THR B CA 1
ATOM 1856 C C . THR B 1 7 ? 20.270 31.389 30.710 1.00 35.79 24 THR B C 1
ATOM 1857 O O . THR B 1 7 ? 21.494 31.282 30.771 1.00 37.10 24 THR B O 1
ATOM 1861 N N . LEU B 1 8 ? 19.527 30.777 29.788 1.00 33.98 25 LEU B N 1
ATOM 1862 C CA . LEU B 1 8 ? 20.103 30.122 28.617 1.00 33.23 25 LEU B CA 1
ATOM 1863 C C . LEU B 1 8 ? 19.887 30.996 27.393 1.00 32.90 25 LEU B C 1
ATOM 1864 O O . LEU B 1 8 ? 18.744 31.304 27.036 1.00 32.37 25 LEU B O 1
ATOM 1869 N N . HIS B 1 9 ? 20.987 31.390 26.754 1.00 33.51 26 HIS B N 1
ATOM 1870 C CA . HIS B 1 9 ? 20.936 32.224 25.562 1.00 33.44 26 HIS B CA 1
ATOM 1871 C C . HIS B 1 9 ? 20.962 31.350 24.310 1.00 32.13 26 HIS B C 1
ATOM 1872 O O . HIS B 1 9 ? 21.927 30.619 24.065 1.00 32.24 26 HIS B O 1
ATOM 1879 N N . PHE B 1 10 ? 19.877 31.417 23.547 1.00 30.77 27 PHE B N 1
ATOM 1880 C CA . PHE B 1 10 ? 19.746 30.698 22.286 1.00 29.82 27 PHE B CA 1
ATOM 1881 C C . PHE B 1 10 ? 19.984 31.633 21.108 1.00 30.39 27 PHE B C 1
ATOM 1882 O O . PHE B 1 10 ? 19.557 32.787 21.123 1.00 31.36 27 PHE B O 1
ATOM 1890 N N . GLY B 1 11 ? 20.680 31.129 20.096 1.00 30.26 28 GLY B N 1
ATOM 1891 C CA . GLY B 1 11 ? 20.762 31.803 18.806 1.00 30.26 28 GLY B CA 1
ATOM 1892 C C . GLY B 1 11 ? 19.753 31.156 17.872 1.00 28.38 28 GLY B C 1
ATOM 1893 O O . GLY B 1 11 ? 19.609 29.933 17.855 1.00 27.08 28 GLY B O 1
ATOM 1894 N N . THR B 1 12 ? 19.034 31.974 17.109 1.00 28.49 29 THR B N 1
ATOM 1895 C CA . THR B 1 12 ? 18.058 31.456 16.133 1.00 26.68 29 THR B CA 1
ATOM 1896 C C . THR B 1 12 ? 17.970 32.360 14.898 1.00 27.75 29 THR B C 1
ATOM 1897 O O . THR B 1 12 ? 18.583 33.426 14.862 1.00 28.90 29 THR B O 1
ATOM 1901 N N . SER B 1 13 ? 17.205 31.924 13.897 1.00 26.78 30 SER B N 1
ATOM 1902 C CA . SER B 1 13 ? 16.972 32.706 12.684 1.00 28.18 30 SER B CA 1
ATOM 1903 C C . SER B 1 13 ? 15.472 32.767 12.405 1.00 26.84 30 SER B C 1
ATOM 1904 O O . SER B 1 13 ? 14.904 31.864 11.795 1.00 25.49 30 SER B O 1
ATOM 1907 N N . ALA B 1 14 ? 14.834 33.837 12.872 1.00 27.48 31 ALA B N 1
ATOM 1908 C CA . ALA B 1 14 ? 13.374 33.931 12.884 1.00 26.70 31 ALA B CA 1
ATOM 1909 C C . ALA B 1 14 ? 12.834 34.342 11.513 1.00 26.79 31 ALA B C 1
ATOM 1910 O O . ALA B 1 14 ? 12.233 35.403 11.361 1.00 27.81 31 ALA B O 1
ATOM 1912 N N . THR B 1 15 ? 13.059 33.476 10.526 1.00 26.00 32 THR B N 1
ATOM 1913 C CA . THR B 1 15 ? 12.725 33.731 9.124 1.00 26.28 32 THR B CA 1
ATOM 1914 C C . THR B 1 15 ? 11.974 32.543 8.534 1.00 24.93 32 THR B C 1
ATOM 1915 O O . THR B 1 15 ? 11.850 32.420 7.308 1.00 24.97 32 THR B O 1
ATOM 1919 N N . TYR B 1 16 ? 11.475 31.674 9.409 1.00 23.48 33 TYR B N 1
ATOM 1920 C CA . TYR B 1 16 ? 11.117 30.318 9.016 1.00 21.77 33 TYR B CA 1
ATOM 1921 C C . TYR B 1 16 ? 9.923 29.752 9.781 1.00 20.65 33 TYR B C 1
ATOM 1922 O O . TYR B 1 16 ? 10.047 28.753 10.477 1.00 19.71 33 TYR B O 1
ATOM 1931 N N . ALA B 1 17 ? 8.764 30.387 9.642 1.00 20.59 34 ALA B N 1
ATOM 1932 C CA . ALA B 1 17 ? 7.520 29.840 10.181 1.00 19.98 34 ALA B CA 1
ATOM 1933 C C . ALA B 1 17 ? 7.285 28.440 9.596 1.00 19.61 34 ALA B C 1
ATOM 1934 O O . ALA B 1 17 ? 7.581 28.225 8.423 1.00 19.21 34 ALA B O 1
ATOM 1936 N N . PRO B 1 18 ? 6.783 27.475 10.408 1.00 18.99 35 PRO B N 1
ATOM 1937 C CA . PRO B 1 18 ? 6.351 27.595 11.799 1.00 19.07 35 PRO B CA 1
ATOM 1938 C C . PRO B 1 18 ? 7.428 27.284 12.853 1.00 18.77 35 PRO B C 1
ATOM 1939 O O . PRO B 1 18 ? 7.116 27.249 14.043 1.00 18.75 35 PRO B O 1
ATOM 1943 N N . TYR B 1 19 ? 8.670 27.050 12.430 1.00 18.78 36 TYR B N 1
ATOM 1944 C CA . TYR B 1 19 ? 9.757 26.746 13.370 1.00 18.67 36 TYR B CA 1
ATOM 1945 C C . TYR B 1 19 ? 10.107 27.944 14.272 1.00 19.34 36 TYR B C 1
ATOM 1946 O O . TYR B 1 19 ? 10.118 27.829 15.505 1.00 19.05 36 TYR B O 1
ATOM 1955 N N . GLU B 1 20 ? 10.428 29.077 13.644 1.00 20.00 37 GLU B N 1
ATOM 1956 C CA . GLU B 1 20 ? 10.593 30.348 14.346 1.00 20.60 37 GLU B CA 1
ATOM 1957 C C . GLU B 1 20 ? 10.338 31.491 13.379 1.00 21.41 37 GLU B C 1
ATOM 1958 O O . GLU B 1 20 ? 10.771 31.455 12.229 1.00 21.45 37 GLU B O 1
ATOM 1964 N N . PHE B 1 21 ? 9.614 32.497 13.848 1.00 21.87 38 PHE B N 1
ATOM 1965 C CA . PHE B 1 21 ? 9.281 33.657 13.026 1.00 22.74 38 PHE B CA 1
ATOM 1966 C C . PHE B 1 21 ? 8.868 34.813 13.913 1.00 23.97 38 PHE B C 1
ATOM 1967 O O . PHE B 1 21 ? 8.670 34.648 15.122 1.00 23.61 38 PHE B O 1
ATOM 1975 N N . VAL B 1 22 ? 8.749 35.987 13.310 1.00 25.23 39 VAL B N 1
ATOM 1976 C CA . VAL B 1 22 ? 8.342 37.167 14.046 1.00 26.95 39 VAL B CA 1
ATOM 1977 C C . VAL B 1 22 ? 6.863 37.378 13.768 1.00 27.52 39 VAL B C 1
ATOM 1978 O O . VAL B 1 22 ? 6.458 37.470 12.609 1.00 27.53 39 VAL B O 1
ATOM 1982 N N . ASP B 1 23 ? 6.054 37.421 14.825 1.00 27.94 40 ASP B N 1
ATOM 1983 C CA . ASP B 1 23 ? 4.611 37.624 14.661 1.00 29.08 40 ASP B CA 1
ATOM 1984 C C . ASP B 1 23 ? 4.246 39.107 14.483 1.00 31.45 40 ASP B C 1
ATOM 1985 O O . ASP B 1 23 ? 5.129 39.971 14.414 1.00 32.10 40 ASP B O 1
ATOM 1990 N N . ALA B 1 24 ? 2.947 39.397 14.412 1.00 32.96 41 ALA B N 1
ATOM 1991 C CA . ALA B 1 24 ? 2.470 40.753 14.137 1.00 35.73 41 ALA B CA 1
ATOM 1992 C C . ALA B 1 24 ? 2.645 41.707 15.325 1.00 37.58 41 ALA B C 1
ATOM 1993 O O . ALA B 1 24 ? 2.308 42.885 15.240 1.00 40.01 41 ALA B O 1
ATOM 1995 N N . ASP B 1 25 ? 3.179 41.193 16.429 1.00 36.55 42 ASP B N 1
ATOM 1996 C CA . ASP B 1 25 ? 3.468 42.015 17.601 1.00 38.08 42 ASP B CA 1
ATOM 1997 C C . ASP B 1 25 ? 4.977 42.224 17.759 1.00 36.97 42 ASP B C 1
ATOM 1998 O O . ASP B 1 25 ? 5.437 42.754 18.779 1.00 37.80 42 ASP B O 1
ATOM 2003 N N . ASN B 1 26 ? 5.728 41.802 16.738 1.00 34.43 43 ASN B N 1
ATOM 2004 C CA . ASN B 1 26 ? 7.189 41.891 16.708 1.00 33.69 43 ASN B CA 1
ATOM 2005 C C . ASN B 1 26 ? 7.885 41.010 17.739 1.00 32.10 43 ASN B C 1
ATOM 2006 O O . ASN B 1 26 ? 8.992 41.312 18.185 1.00 32.69 43 ASN B O 1
ATOM 2011 N N . LYS B 1 27 ? 7.227 39.904 18.090 1.00 30.15 44 LYS B N 1
ATOM 2012 C CA . LYS B 1 27 ? 7.756 38.919 19.029 1.00 28.42 44 LYS B CA 1
ATOM 2013 C C . LYS B 1 27 ? 8.137 37.644 18.301 1.00 25.99 44 LYS B C 1
ATOM 2014 O O . LYS B 1 27 ? 7.453 37.228 17.349 1.00 25.13 44 LYS B O 1
ATOM 2020 N N . ILE B 1 28 ? 9.238 37.033 18.731 1.00 24.90 45 ILE B N 1
ATOM 2021 C CA . ILE B 1 28 ? 9.716 35.788 18.122 1.00 23.09 45 ILE B CA 1
ATOM 2022 C C . ILE B 1 28 ? 8.951 34.592 18.710 1.00 22.27 45 ILE B C 1
ATOM 2023 O O . ILE B 1 28 ? 8.933 34.400 19.933 1.00 21.94 45 ILE B O 1
ATOM 2028 N N . VAL B 1 29 ? 8.311 33.815 17.831 1.00 21.37 46 VAL B N 1
ATOM 2029 C CA . VAL B 1 29 ? 7.434 32.700 18.233 1.00 21.36 46 VAL B CA 1
ATOM 2030 C C . VAL B 1 29 ? 7.611 31.478 17.326 1.00 20.59 46 VAL B C 1
ATOM 2031 O O . VAL B 1 29 ? 8.259 31.569 16.283 1.00 20.68 46 VAL B O 1
ATOM 2035 N N . GLY B 1 30 ? 7.039 30.341 17.721 1.00 20.13 47 GLY B N 1
ATOM 2036 C CA . GLY B 1 30 ? 7.046 29.157 16.862 1.00 19.74 47 GLY B CA 1
ATOM 2037 C C . GLY B 1 30 ? 7.354 27.861 17.574 1.00 19.42 47 GLY B C 1
ATOM 2038 O O . GLY B 1 30 ? 7.545 27.837 18.796 1.00 19.45 47 GLY B O 1
ATOM 2039 N N . PHE B 1 31 ? 7.426 26.780 16.801 1.00 18.95 48 PHE B N 1
ATOM 2040 C CA . PHE B 1 31 ? 7.648 25.462 17.375 1.00 18.70 48 PHE B CA 1
ATOM 2041 C C . PHE B 1 31 ? 8.950 25.399 18.154 1.00 18.55 48 PHE B C 1
ATOM 2042 O O . PHE B 1 31 ? 8.960 24.897 19.278 1.00 18.73 48 PHE B O 1
ATOM 2050 N N . ASP B 1 32 ? 10.036 25.895 17.555 1.00 18.79 49 ASP B N 1
ATOM 2051 C CA . ASP B 1 32 ? 11.355 25.869 18.195 1.00 18.97 49 ASP B CA 1
ATOM 2052 C C . ASP B 1 32 ? 11.395 26.715 19.459 1.00 19.25 49 ASP B C 1
ATOM 2053 O O . ASP B 1 32 ? 12.100 26.372 20.416 1.00 19.42 49 ASP B O 1
ATOM 2058 N N . ILE B 1 33 ? 10.671 27.833 19.441 1.00 19.42 50 ILE B N 1
ATOM 2059 C CA . ILE B 1 33 ? 10.588 28.729 20.599 1.00 19.89 50 ILE B CA 1
ATOM 2060 C C . ILE B 1 33 ? 9.918 28.004 21.781 1.00 19.53 50 ILE B C 1
ATOM 2061 O O . ILE B 1 33 ? 10.421 28.038 22.913 1.00 19.34 50 ILE B O 1
ATOM 2066 N N . ASP B 1 34 ? 8.807 27.331 21.497 1.00 19.29 51 ASP B N 1
ATOM 2067 C CA . ASP B 1 34 ? 8.095 26.532 22.507 1.00 20.07 51 ASP B CA 1
ATOM 2068 C C . ASP B 1 34 ? 8.941 25.386 23.064 1.00 19.85 51 ASP B C 1
ATOM 2069 O O . ASP B 1 34 ? 8.930 25.127 24.277 1.00 20.20 51 ASP B O 1
ATOM 2074 N N . VAL B 1 35 ? 9.678 24.711 22.183 1.00 18.97 52 VAL B N 1
ATOM 2075 C CA . VAL B 1 35 ? 10.556 23.615 22.600 1.00 18.44 52 VAL B CA 1
ATOM 2076 C C . VAL B 1 35 ? 11.661 24.153 23.509 1.00 18.68 52 VAL B C 1
ATOM 2077 O O . VAL B 1 35 ? 11.889 23.619 24.590 1.00 18.45 52 VAL B O 1
ATOM 2081 N N . ALA B 1 36 ? 12.340 25.210 23.065 1.00 18.76 53 ALA B N 1
ATOM 2082 C CA . ALA B 1 36 ? 13.438 25.789 23.835 1.00 19.71 53 ALA B CA 1
ATOM 2083 C C . ALA B 1 36 ? 12.952 26.301 25.187 1.00 20.64 53 ALA B C 1
ATOM 2084 O O . ALA B 1 36 ? 13.636 26.126 26.199 1.00 20.57 53 ALA B O 1
ATOM 2086 N N . ASN B 1 37 ? 11.767 26.916 25.206 1.00 20.89 54 ASN B N 1
ATOM 2087 C CA . ASN B 1 37 ? 11.167 27.375 26.465 1.00 22.47 54 ASN B CA 1
ATOM 2088 C C . ASN B 1 37 ? 10.873 26.221 27.415 1.00 21.78 54 ASN B C 1
ATOM 2089 O O . ASN B 1 37 ? 11.114 26.324 28.622 1.00 22.74 5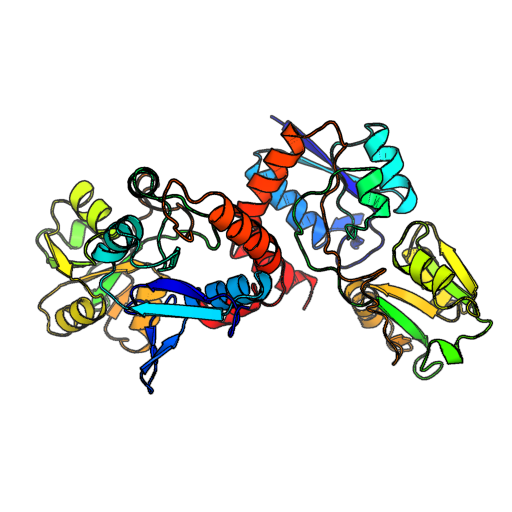4 ASN B O 1
ATOM 2094 N N . ALA B 1 38 ? 10.372 25.119 26.867 1.00 21.14 55 ALA B N 1
ATOM 2095 C CA . ALA B 1 38 ? 10.086 23.922 27.669 1.00 20.92 55 ALA B CA 1
ATOM 2096 C C . ALA B 1 38 ? 11.367 23.294 28.216 1.00 20.90 55 ALA B C 1
ATOM 2097 O O . ALA B 1 38 ? 11.409 22.858 29.368 1.00 21.20 55 ALA B O 1
ATOM 2099 N N . VAL B 1 39 ? 12.397 23.228 27.374 1.00 20.58 56 VAL B N 1
ATOM 2100 C CA . VAL B 1 39 ? 13.725 22.793 27.800 1.00 21.54 56 VAL B CA 1
ATOM 2101 C C . VAL B 1 39 ? 14.261 23.687 28.933 1.00 22.70 56 VAL B C 1
ATOM 2102 O O . VAL B 1 39 ? 14.800 23.190 29.927 1.00 23.15 56 VAL B O 1
ATOM 2106 N N . CYS B 1 40 ? 14.089 24.998 28.787 1.00 23.62 57 CYS B N 1
ATOM 2107 C CA . CYS B 1 40 ? 14.541 25.950 29.805 1.00 25.34 57 CYS B CA 1
ATOM 2108 C C . CYS B 1 40 ? 13.804 25.790 31.136 1.00 26.11 57 CYS B C 1
ATOM 2109 O O . CYS B 1 40 ? 14.419 25.880 32.201 1.00 26.84 57 CYS B O 1
ATOM 2112 N N . LYS B 1 41 ? 12.497 25.537 31.071 1.00 26.06 58 LYS B N 1
ATOM 2113 C CA . LYS B 1 41 ? 11.697 25.285 32.266 1.00 27.52 58 LYS B CA 1
ATOM 2114 C C . LYS B 1 41 ? 12.177 24.048 33.032 1.00 27.56 58 LYS B C 1
ATOM 2115 O O . LYS B 1 41 ? 12.276 24.079 34.270 1.00 28.21 58 LYS B O 1
ATOM 2121 N N . GLU B 1 42 ? 12.478 22.969 32.307 1.00 26.80 59 GLU B N 1
ATOM 2122 C CA . GLU B 1 42 ? 13.007 21.742 32.926 1.00 27.63 59 GLU B CA 1
ATOM 2123 C C . GLU B 1 42 ? 14.361 21.984 33.591 1.00 28.23 59 GLU B C 1
ATOM 2124 O O . GLU B 1 42 ? 14.721 21.303 34.559 1.00 28.38 59 GLU B O 1
ATOM 2130 N N . MET B 1 43 ? 15.110 22.939 33.043 1.00 27.91 60 MET B N 1
ATOM 2131 C CA . MET B 1 43 ? 16.430 23.294 33.564 1.00 29.08 60 MET B CA 1
ATOM 2132 C C . MET B 1 43 ? 16.365 24.441 34.581 1.00 29.89 60 MET B C 1
ATOM 2133 O O . MET B 1 43 ? 17.401 24.930 35.029 1.00 30.74 60 MET B O 1
ATOM 2138 N N . GLN B 1 44 ? 15.144 24.855 34.934 1.00 30.04 61 GLN B N 1
ATOM 2139 C CA . GLN B 1 44 ? 14.885 25.982 35.850 1.00 31.31 61 GLN B CA 1
ATOM 2140 C C . GLN B 1 44 ? 15.646 27.240 35.441 1.00 32.00 61 GLN B C 1
ATOM 2141 O O . GLN B 1 44 ? 16.237 27.932 36.273 1.00 32.53 61 GLN B O 1
ATOM 2147 N N . ALA B 1 45 ? 15.617 27.516 34.142 1.00 31.24 62 ALA B N 1
ATOM 2148 C CA . ALA B 1 45 ? 16.353 28.619 33.559 1.00 32.78 62 ALA B CA 1
ATOM 2149 C C . ALA B 1 45 ? 15.427 29.544 32.774 1.00 33.16 62 ALA B C 1
ATOM 2150 O O . ALA B 1 45 ? 14.402 29.114 32.238 1.00 32.25 62 ALA B O 1
ATOM 2152 N N . GLU B 1 46 ? 15.797 30.816 32.722 1.00 35.32 63 GLU B N 1
ATOM 2153 C CA . GLU B 1 46 ? 15.132 31.791 31.871 1.00 36.59 63 GLU B CA 1
ATOM 2154 C C . GLU B 1 46 ? 15.598 31.556 30.435 1.00 35.97 63 GLU B C 1
ATOM 2155 O O . GLU B 1 46 ? 16.700 31.041 30.209 1.00 35.44 63 GLU B O 1
ATOM 2161 N N . CYS B 1 47 ? 14.755 31.920 29.472 1.00 35.80 64 CYS B N 1
ATOM 2162 C CA . CYS B 1 47 ? 15.060 31.704 28.066 1.00 35.77 64 CYS B CA 1
ATOM 2163 C C . CYS B 1 47 ? 15.245 33.024 27.326 1.00 36.33 64 CYS B C 1
ATOM 2164 O O . CYS B 1 47 ? 14.387 33.906 27.391 1.00 37.28 64 CYS B O 1
ATOM 2167 N N . SER B 1 48 ? 16.365 33.146 26.618 1.00 36.24 65 SER B N 1
ATOM 2168 C CA . SER B 1 48 ? 16.692 34.353 25.868 1.00 37.16 65 SER B CA 1
ATOM 2169 C C . SER B 1 48 ? 17.093 34.022 24.424 1.00 35.94 65 SER B C 1
ATOM 2170 O O . SER B 1 48 ? 17.881 33.104 24.189 1.00 35.28 65 SER B O 1
ATOM 2173 N N . PHE B 1 49 ? 16.554 34.775 23.466 1.00 35.56 66 PHE B N 1
ATOM 2174 C CA . PHE B 1 49 ? 16.821 34.526 22.046 1.00 34.52 66 PHE B CA 1
ATOM 2175 C C . PHE B 1 49 ? 17.532 35.676 21.345 1.00 35.87 66 PHE B C 1
ATOM 2176 O O . PHE B 1 49 ? 17.181 36.844 21.536 1.00 37.46 66 PHE B O 1
ATOM 2184 N N . THR B 1 50 ? 18.532 35.329 20.537 1.00 35.43 67 THR B N 1
ATOM 2185 C CA . THR B 1 50 ? 19.182 36.269 19.629 1.00 36.66 67 THR B CA 1
ATOM 2186 C C . THR B 1 50 ? 18.823 35.877 18.197 1.00 35.24 67 THR B C 1
ATOM 2187 O O . THR B 1 50 ? 18.925 34.706 17.820 1.00 33.66 67 THR B O 1
ATOM 2191 N N . ASN B 1 51 ? 18.401 36.867 17.416 1.00 35.60 68 ASN B N 1
ATOM 2192 C CA . ASN B 1 51 ? 17.940 36.668 16.044 1.00 34.47 68 ASN B CA 1
ATOM 2193 C C . ASN B 1 51 ? 18.972 37.187 15.032 1.00 35.96 68 ASN B C 1
ATOM 2194 O O . ASN B 1 51 ? 19.306 38.366 15.033 1.00 37.98 68 ASN B O 1
ATOM 2199 N N . GLN B 1 52 ? 19.474 36.285 14.188 1.00 35.10 69 GLN B N 1
ATOM 2200 C CA . GLN B 1 52 ? 20.473 36.603 13.156 1.00 36.70 69 GLN B CA 1
ATOM 2201 C C . GLN B 1 52 ? 20.378 35.593 12.007 1.00 35.40 69 GLN B C 1
ATOM 2202 O O . GLN B 1 52 ? 19.723 34.565 12.152 1.00 33.15 69 GLN B O 1
ATOM 2208 N N . SER B 1 53 ? 21.026 35.880 10.876 1.00 36.64 70 SER B N 1
ATOM 2209 C CA . SER B 1 53 ? 20.954 35.003 9.700 1.00 35.66 70 SER B CA 1
ATOM 2210 C C . SER B 1 53 ? 21.416 33.585 10.018 1.00 34.46 70 SER B C 1
ATOM 2211 O O . SER B 1 53 ? 22.323 33.385 10.835 1.00 35.61 70 SER B O 1
ATOM 2214 N N . PHE B 1 54 ? 20.789 32.617 9.356 1.00 32.62 71 PHE B N 1
ATOM 2215 C CA . PHE B 1 54 ? 21.031 31.193 9.590 1.00 31.33 71 PHE B CA 1
ATOM 2216 C C . PHE B 1 54 ? 22.504 30.786 9.423 1.00 33.05 71 PHE B C 1
ATOM 2217 O O . PHE B 1 54 ? 23.020 29.988 10.215 1.00 33.19 71 PHE B O 1
ATOM 2225 N N . ASP B 1 55 ? 23.177 31.334 8.409 1.00 34.60 72 ASP B N 1
ATOM 2226 C CA . ASP B 1 55 ? 24.562 30.949 8.100 1.00 36.26 72 ASP B CA 1
ATOM 2227 C C . ASP B 1 55 ? 25.604 31.474 9.094 1.00 38.03 72 ASP B C 1
ATOM 2228 O O . ASP B 1 55 ? 26.783 31.110 9.013 1.00 39.92 72 ASP B O 1
ATOM 2233 N N . SER B 1 56 ? 25.169 32.332 10.015 1.00 37.54 73 SER B N 1
ATOM 2234 C CA . SER B 1 56 ? 26.051 32.907 11.031 1.00 39.17 73 SER B CA 1
ATOM 2235 C C . SER B 1 56 ? 25.898 32.263 12.414 1.00 37.65 73 SER B C 1
ATOM 2236 O O . SER B 1 56 ? 26.726 32.494 13.298 1.00 38.76 73 SER B O 1
ATOM 2239 N N . LEU B 1 57 ? 24.842 31.466 12.598 1.00 35.30 74 LEU B N 1
ATOM 2240 C CA . LEU B 1 57 ? 24.535 30.860 13.902 1.00 34.04 74 LEU B CA 1
ATOM 2241 C C . LEU B 1 57 ? 25.671 29.988 14.454 1.00 35.00 74 LEU B C 1
ATOM 2242 O O . LEU B 1 57 ? 26.088 30.164 15.603 1.00 35.47 74 LEU B O 1
ATOM 2247 N N . ILE B 1 58 ? 26.180 29.073 13.631 1.00 35.51 75 ILE B N 1
ATOM 2248 C CA . ILE B 1 58 ? 27.280 28.178 14.031 1.00 36.90 75 ILE B CA 1
ATOM 2249 C C . ILE B 1 58 ? 28.632 28.882 14.288 1.00 39.86 75 ILE B C 1
ATOM 2250 O O . ILE B 1 58 ? 29.261 28.637 15.323 1.00 40.29 75 ILE B O 1
ATOM 2255 N N . PRO B 1 59 ? 29.084 29.758 13.364 1.00 41.85 76 PRO B N 1
ATOM 2256 C CA . PRO B 1 59 ? 30.256 30.579 13.692 1.00 44.87 76 PRO B CA 1
ATOM 2257 C C . PRO B 1 59 ? 30.084 31.353 15.005 1.00 44.82 76 PRO B C 1
ATOM 2258 O O . PRO B 1 59 ? 31.001 31.377 15.827 1.00 46.54 76 PRO B O 1
ATOM 2262 N N . SER B 1 60 ? 28.908 31.950 15.204 1.00 42.85 77 SER B N 1
ATOM 2263 C CA . SER B 1 60 ? 28.609 32.710 16.422 1.00 42.96 77 SER B CA 1
ATOM 2264 C C . SER B 1 60 ? 28.555 31.857 17.691 1.00 41.69 77 SER B C 1
ATOM 2265 O O . SER B 1 60 ? 29.026 32.288 18.755 1.00 42.95 77 SER B O 1
ATOM 2268 N N . LEU B 1 61 ? 27.984 30.658 17.573 1.00 39.27 78 LEU B N 1
ATOM 2269 C CA . LEU B 1 61 ? 27.961 29.691 18.672 1.00 38.36 78 LEU B CA 1
ATOM 2270 C C . LEU B 1 61 ? 29.381 29.332 19.121 1.00 40.79 78 LEU B C 1
ATOM 2271 O O . LEU B 1 61 ? 29.665 29.298 20.323 1.00 41.26 78 LEU B O 1
ATOM 2276 N N . ARG B 1 62 ? 30.259 29.082 18.146 1.00 42.21 79 ARG B N 1
ATOM 2277 C CA . ARG B 1 62 ? 31.671 28.779 18.394 1.00 45.25 79 ARG B CA 1
ATOM 2278 C C . ARG B 1 62 ? 32.413 29.961 19.015 1.00 47.66 79 ARG B C 1
ATOM 2279 O O . ARG B 1 62 ? 33.353 29.768 19.792 1.00 49.56 79 ARG B O 1
ATOM 2287 N N . PHE B 1 63 ? 31.979 31.174 18.672 1.00 47.71 80 PHE B N 1
ATOM 2288 C CA . PHE B 1 63 ? 32.571 32.408 19.192 1.00 50.46 80 PHE B CA 1
ATOM 2289 C C . PHE B 1 63 ? 32.056 32.762 20.595 1.00 49.41 80 PHE B C 1
ATOM 2290 O O . PHE B 1 63 ? 32.475 33.759 21.184 1.00 51.16 80 PHE B O 1
ATOM 2298 N N . LYS B 1 64 ? 31.144 31.938 21.115 1.00 46.39 81 LYS B N 1
ATOM 2299 C CA . LYS B 1 64 ? 30.567 32.105 22.461 1.00 45.39 81 LYS B CA 1
ATOM 2300 C C . LYS B 1 64 ? 29.551 33.254 22.570 1.00 44.81 81 LYS B C 1
ATOM 2301 O O . LYS B 1 64 ? 29.337 33.793 23.657 1.00 45.34 81 LYS B O 1
ATOM 2307 N N . LYS B 1 65 ? 28.921 33.618 21.454 1.00 43.89 82 LYS B N 1
ATOM 2308 C CA . LYS B 1 65 ? 27.891 34.663 21.452 1.00 43.53 82 LYS B CA 1
ATOM 2309 C C . LYS B 1 65 ? 26.646 34.230 22.233 1.00 40.58 82 LYS B C 1
ATOM 2310 O O . LYS B 1 65 ? 25.987 35.050 22.871 1.00 40.77 82 LYS B O 1
ATOM 2316 N N . PHE B 1 66 ? 26.328 32.940 22.159 1.00 38.14 83 PHE B N 1
ATOM 2317 C CA . PHE B 1 66 ? 25.266 32.344 22.953 1.00 35.97 83 PHE B CA 1
ATOM 2318 C C . PHE B 1 66 ? 25.641 30.915 23.350 1.00 34.93 83 PHE B C 1
ATOM 2319 O O . PHE B 1 66 ? 26.677 30.392 22.919 1.00 35.95 83 PHE B O 1
ATOM 2327 N N . ASP B 1 67 ? 24.799 30.302 24.178 1.00 33.21 84 ASP B N 1
ATOM 2328 C CA . ASP B 1 67 ? 25.044 28.971 24.735 1.00 32.48 84 ASP B CA 1
ATOM 2329 C C . ASP B 1 67 ? 24.605 27.846 23.809 1.00 30.42 84 ASP B C 1
ATOM 2330 O O . ASP B 1 67 ? 25.192 26.763 23.817 1.00 30.12 84 ASP B O 1
ATOM 2335 N N . ALA B 1 68 ? 23.545 28.095 23.044 1.00 28.47 85 ALA B N 1
ATOM 2336 C CA . ALA B 1 68 ? 22.961 27.074 22.193 1.00 27.04 85 ALA B CA 1
ATOM 2337 C C . ALA B 1 68 ? 22.299 27.701 20.979 1.00 26.45 85 ALA B C 1
ATOM 2338 O O . ALA B 1 68 ? 22.097 28.912 20.927 1.00 27.13 85 ALA B O 1
ATOM 2340 N N . VAL B 1 69 ? 22.008 26.866 19.990 1.00 25.56 86 VAL B N 1
ATOM 2341 C CA . VAL B 1 69 ? 21.312 27.299 18.789 1.00 25.31 86 VAL B CA 1
ATOM 2342 C C . VAL B 1 69 ? 20.143 26.350 18.539 1.00 23.80 86 VAL B C 1
ATOM 2343 O O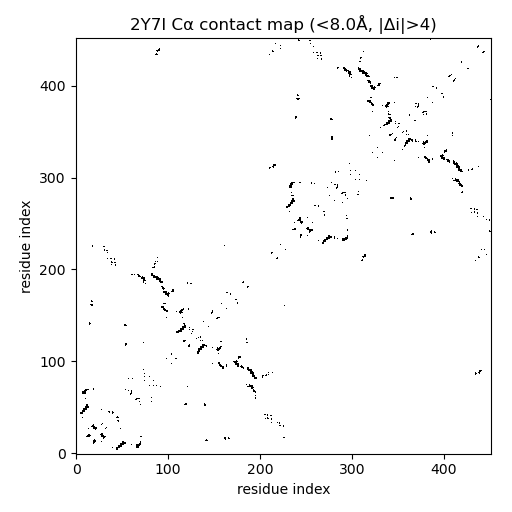 . VAL B 1 69 ? 20.311 25.129 18.579 1.00 23.47 86 VAL B O 1
ATOM 2347 N N . ILE B 1 70 ? 18.967 26.925 18.302 1.00 23.33 87 ILE B N 1
ATOM 2348 C CA . ILE B 1 70 ? 17.812 26.186 17.790 1.00 22.22 87 ILE B CA 1
ATOM 2349 C C . ILE B 1 70 ? 17.234 27.001 16.630 1.00 22.57 87 ILE B C 1
ATOM 2350 O O . ILE B 1 70 ? 16.919 28.180 16.800 1.00 23.33 87 ILE B O 1
ATOM 2355 N N . ALA B 1 71 ? 17.115 26.380 15.454 1.00 22.43 88 ALA B N 1
ATOM 2356 C CA . ALA B 1 71 ? 16.773 27.116 14.226 1.00 22.75 88 ALA B CA 1
ATOM 2357 C C . ALA B 1 71 ? 16.307 26.204 13.091 1.00 22.40 88 ALA B C 1
ATOM 2358 O O . ALA B 1 71 ? 16.697 26.396 11.928 1.00 22.77 88 ALA B O 1
ATOM 2360 N N . GLY B 1 72 ? 15.458 25.235 13.432 1.00 21.48 89 GLY B N 1
ATOM 2361 C CA . GLY B 1 72 ? 15.036 24.188 12.505 1.00 21.59 89 GLY B CA 1
ATOM 2362 C C . GLY B 1 72 ? 16.231 23.586 11.791 1.00 22.76 89 GLY B C 1
ATOM 2363 O O . GLY B 1 72 ? 16.182 23.366 10.579 1.00 23.21 89 GLY B O 1
ATOM 2364 N N . MET B 1 73 ? 17.295 23.321 12.554 1.00 23.44 90 MET B N 1
ATOM 2365 C CA . MET B 1 73 ? 18.604 22.937 12.010 1.00 24.90 90 MET B CA 1
ATOM 2366 C C . MET B 1 73 ? 18.805 21.424 11.933 1.00 25.67 90 MET B C 1
ATOM 2367 O O . MET B 1 73 ? 18.868 20.742 12.966 1.00 25.64 90 MET B O 1
ATOM 2372 N N . ASP B 1 74 ? 18.901 20.914 10.705 1.00 26.41 91 ASP B N 1
ATOM 2373 C CA . ASP B 1 74 ? 19.211 19.505 10.446 1.00 28.06 91 ASP B CA 1
ATOM 2374 C C . ASP B 1 74 ? 20.601 19.156 10.988 1.00 29.80 91 ASP B C 1
ATOM 2375 O O . ASP B 1 74 ? 21.547 19.945 10.857 1.00 30.82 91 ASP B O 1
ATOM 2380 N N . MET B 1 75 ? 20.718 17.972 11.584 1.00 30.48 92 MET B N 1
ATOM 2381 C CA . MET B 1 75 ? 21.985 17.500 12.159 1.00 32.33 92 MET B CA 1
ATOM 2382 C C . MET B 1 75 ? 22.856 16.814 11.109 1.00 33.94 92 MET B C 1
ATOM 2383 O O . MET B 1 75 ? 23.035 15.590 11.128 1.00 35.24 92 MET B O 1
ATOM 2388 N N . THR B 1 76 ? 23.406 17.613 10.200 1.00 34.45 93 THR B N 1
ATOM 2389 C CA . THR B 1 76 ? 24.188 17.103 9.076 1.00 35.67 93 THR B CA 1
ATOM 2390 C C . THR B 1 76 ? 25.624 16.758 9.489 1.00 38.05 93 THR B C 1
ATOM 2391 O O . THR B 1 76 ? 26.158 17.372 10.418 1.00 37.72 93 THR B O 1
ATOM 2395 N N . PRO B 1 77 ? 26.254 15.781 8.791 1.00 40.05 94 PRO B N 1
ATOM 2396 C CA . PRO B 1 77 ? 27.644 15.402 9.050 1.00 42.72 94 PRO B CA 1
ATOM 2397 C C . PRO B 1 77 ? 28.601 16.592 9.051 1.00 43.91 94 PRO B C 1
ATOM 2398 O O . PRO B 1 77 ? 29.507 16.638 9.880 1.00 45.44 94 PRO B O 1
ATOM 2402 N N . LYS B 1 78 ? 28.394 17.543 8.139 1.00 43.71 95 LYS B N 1
ATOM 2403 C CA . LYS B 1 78 ? 29.267 18.717 8.033 1.00 45.10 95 LYS B CA 1
ATOM 2404 C C . LYS B 1 78 ? 29.119 19.632 9.248 1.00 43.61 95 LYS B C 1
ATOM 2405 O O . LYS B 1 78 ? 30.089 20.248 9.690 1.00 44.99 95 LYS B O 1
ATOM 2411 N N . ARG B 1 79 ? 27.908 19.710 9.792 1.00 40.70 96 ARG B N 1
ATOM 2412 C CA . ARG B 1 79 ? 27.671 20.507 10.996 1.00 39.66 96 ARG B CA 1
ATOM 2413 C C . ARG B 1 79 ? 28.238 19.863 12.261 1.00 40.24 96 ARG B C 1
ATOM 2414 O O . ARG B 1 79 ? 28.762 20.557 13.130 1.00 40.81 96 ARG B O 1
ATOM 2422 N N . GLU B 1 80 ? 28.147 18.536 12.341 1.00 40.72 97 GLU B N 1
ATOM 2423 C CA . GLU B 1 80 ? 28.653 17.769 13.480 1.00 41.81 97 GLU B CA 1
ATOM 2424 C C . GLU B 1 80 ? 30.173 17.872 13.625 1.00 44.71 97 GLU B C 1
ATOM 2425 O O . GLU B 1 80 ? 30.713 17.598 14.693 1.00 44.94 97 GLU B O 1
ATOM 2431 N N . GLN B 1 81 ? 30.852 18.262 12.547 1.00 46.56 98 GLN B N 1
ATOM 2432 C CA . GLN B 1 81 ? 32.290 18.522 12.584 1.00 49.76 98 GLN B CA 1
ATOM 2433 C C . GLN B 1 81 ? 32.586 19.825 13.325 1.00 49.75 98 GLN B C 1
ATOM 2434 O O . GLN B 1 81 ? 33.685 20.017 13.850 1.00 52.02 98 GLN B O 1
ATOM 2440 N N . GLN B 1 82 ? 31.590 20.706 13.370 1.00 47.22 99 GLN B N 1
ATOM 2441 C CA . GLN B 1 82 ? 31.757 22.074 13.857 1.00 47.28 99 GLN B CA 1
ATOM 2442 C C . GLN B 1 82 ? 31.175 22.286 15.249 1.00 45.35 99 GLN B C 1
ATOM 2443 O O . GLN B 1 82 ? 31.713 23.060 16.041 1.00 46.19 99 GLN B O 1
ATOM 2449 N N . VAL B 1 83 ? 30.064 21.608 15.527 1.00 42.55 100 VAL B N 1
ATOM 2450 C CA . VAL B 1 83 ? 29.345 21.755 16.790 1.00 40.58 100 VAL B CA 1
ATOM 2451 C C . VAL B 1 83 ? 28.864 20.394 17.295 1.00 39.45 100 VAL B C 1
ATOM 2452 O O . VAL B 1 83 ? 28.939 19.391 16.579 1.00 39.83 100 VAL B O 1
ATOM 2456 N N . SER B 1 84 ? 28.373 20.367 18.530 1.00 38.19 101 SER B N 1
ATOM 2457 C CA . SER B 1 84 ? 27.735 19.175 19.073 1.00 36.93 101 SER B CA 1
ATOM 2458 C C . SER B 1 84 ? 26.223 19.373 19.092 1.00 34.18 101 SER B C 1
ATOM 2459 O O . SER B 1 84 ? 25.725 20.445 19.451 1.00 33.60 101 SER B O 1
ATOM 2462 N N . PHE B 1 85 ? 25.496 18.341 18.690 1.00 32.85 102 PHE B N 1
ATOM 2463 C CA . PHE B 1 85 ? 24.040 18.392 18.697 1.00 30.44 102 PHE B CA 1
ATOM 2464 C C . PHE B 1 85 ? 23.464 17.550 19.812 1.00 29.23 102 PHE B C 1
ATOM 2465 O O . PHE B 1 85 ? 24.042 16.534 20.193 1.00 30.52 102 PHE B O 1
ATOM 2473 N N . SER B 1 86 ? 22.310 17.982 20.315 1.00 27.33 103 SER B N 1
ATOM 2474 C CA . SER B 1 86 ? 21.461 17.164 21.161 1.00 26.38 103 SER B CA 1
ATOM 2475 C C . SER B 1 86 ? 20.887 16.017 20.338 1.00 26.65 103 SER B C 1
ATOM 2476 O O . SER B 1 86 ? 21.054 15.960 19.112 1.00 26.61 103 SER B O 1
ATOM 2479 N N . GLN B 1 87 ? 20.190 15.120 21.022 1.00 26.54 104 GLN B N 1
ATOM 2480 C CA . GLN B 1 87 ? 19.293 14.169 20.388 1.00 26.65 104 GLN B CA 1
ATOM 2481 C C . GLN B 1 87 ? 18.317 14.927 19.480 1.00 25.51 104 GLN B C 1
ATOM 2482 O O . GLN B 1 87 ? 18.067 16.125 19.691 1.00 24.43 104 GLN B O 1
ATOM 2488 N N . PRO B 1 88 ? 17.751 14.234 18.478 1.00 26.05 105 PRO B N 1
ATOM 2489 C CA . PRO B 1 88 ? 16.727 14.858 17.638 1.00 25.60 105 PRO B CA 1
ATOM 2490 C C . PRO B 1 88 ? 15.536 15.288 18.486 1.00 25.22 105 PRO B C 1
ATOM 2491 O O . PRO B 1 88 ? 15.196 14.594 19.449 1.00 25.79 105 PRO B O 1
ATOM 2495 N N . TYR B 1 89 ? 14.938 16.433 18.159 1.00 24.23 106 TYR B N 1
ATOM 2496 C CA . TYR B 1 89 ? 13.715 16.870 18.833 1.00 23.97 106 TYR B CA 1
ATOM 2497 C C . TYR B 1 89 ? 12.556 16.978 17.839 1.00 24.06 106 TYR B C 1
ATOM 2498 O O . TYR B 1 89 ? 11.421 17.262 18.222 1.00 24.99 106 TYR B O 1
ATOM 2507 N N . TYR B 1 90 ? 12.862 16.781 16.560 1.00 24.53 107 TYR B N 1
ATOM 2508 C CA . TYR B 1 90 ? 11.859 16.702 15.496 1.00 25.12 107 TYR B CA 1
ATOM 2509 C C . TYR B 1 90 ? 12.523 16.116 14.253 1.00 26.47 107 TYR B C 1
ATOM 2510 O O . TYR B 1 90 ? 13.738 16.215 14.095 1.00 26.69 107 TYR B O 1
ATOM 2519 N N . GLU B 1 91 ? 11.744 15.480 13.385 1.00 27.80 108 GLU B N 1
ATOM 2520 C CA . GLU B 1 91 ? 12.339 14.795 12.233 1.00 29.89 108 GLU B CA 1
ATOM 2521 C C . GLU B 1 91 ? 12.673 15.777 11.129 1.00 30.00 108 GLU B C 1
ATOM 2522 O O . GLU B 1 91 ? 11.912 16.717 10.878 1.00 29.83 108 GLU B O 1
ATOM 2528 N N . GLY B 1 92 ? 13.808 15.555 10.467 1.00 31.00 109 GLY B N 1
ATOM 2529 C CA . GLY B 1 92 ? 14.131 16.276 9.243 1.00 31.27 109 GLY B CA 1
ATOM 2530 C C . GLY B 1 92 ? 13.302 15.654 8.134 1.00 32.01 109 GLY B C 1
ATOM 2531 O O . GLY B 1 92 ? 13.417 14.461 7.867 1.00 33.24 109 GLY B O 1
ATOM 2532 N N . LEU B 1 93 ? 12.440 16.450 7.506 1.00 31.44 110 LEU B N 1
ATOM 2533 C CA . LEU B 1 93 ? 11.548 15.928 6.475 1.00 32.09 110 LEU B CA 1
ATOM 2534 C C . LEU B 1 93 ? 11.945 16.370 5.055 1.00 32.00 110 LEU B C 1
ATOM 2535 O O . LEU B 1 93 ? 13.068 16.850 4.824 1.00 32.56 110 LEU B O 1
ATOM 2540 N N . SER B 1 94 ? 11.014 16.208 4.119 1.00 31.18 111 SER B N 1
ATOM 2541 C CA . SER B 1 94 ? 11.257 16.472 2.705 1.00 30.80 111 SER B CA 1
ATOM 2542 C C . SER B 1 94 ? 11.409 17.964 2.418 1.00 29.02 111 SER B C 1
ATOM 2543 O O . SER B 1 94 ? 10.886 18.818 3.151 1.00 28.00 111 SER B O 1
ATOM 2546 N N . ALA B 1 95 ? 12.147 18.262 1.356 1.00 28.40 112 ALA B N 1
ATOM 2547 C CA . ALA B 1 95 ? 12.317 19.624 0.888 1.00 26.94 112 ALA B CA 1
ATOM 2548 C C . ALA B 1 95 ? 11.507 19.804 -0.382 1.00 26.90 112 ALA B C 1
ATOM 2549 O O . ALA B 1 95 ? 11.453 18.907 -1.226 1.00 27.64 112 ALA B O 1
ATOM 2551 N N . VAL B 1 96 ? 10.870 20.963 -0.510 1.00 25.75 113 VAL B N 1
ATOM 2552 C CA . VAL B 1 96 ? 10.012 21.236 -1.661 1.00 25.56 113 VAL B CA 1
ATOM 2553 C C . VAL B 1 96 ? 10.313 22.602 -2.284 1.00 25.64 113 VAL B C 1
ATOM 2554 O O . VAL B 1 96 ? 10.859 23.488 -1.621 1.00 25.08 113 VAL B O 1
ATOM 2558 N N . VAL B 1 97 ? 9.964 22.754 -3.559 1.00 26.28 114 VAL B N 1
ATOM 2559 C CA . VAL B 1 97 ? 10.047 24.042 -4.243 1.00 26.42 114 VAL B CA 1
ATOM 2560 C C . VAL B 1 97 ? 8.634 24.609 -4.339 1.00 26.12 114 VAL B C 1
ATOM 2561 O O . VAL B 1 97 ? 7.682 23.865 -4.597 1.00 26.55 114 VAL B O 1
ATOM 2565 N N . VAL B 1 98 ? 8.497 25.910 -4.094 1.00 25.70 115 VAL B N 1
ATOM 2566 C CA . VAL B 1 98 ? 7.245 26.613 -4.371 1.00 25.65 115 VAL B CA 1
ATOM 2567 C C . VAL B 1 98 ? 7.464 27.499 -5.592 1.00 26.85 115 VAL B C 1
ATOM 2568 O O . VAL B 1 98 ? 8.473 28.198 -5.677 1.00 26.96 115 VAL B O 1
ATOM 2572 N N . THR B 1 99 ? 6.536 27.426 -6.545 1.00 27.76 116 THR B N 1
ATOM 2573 C CA . THR B 1 99 ? 6.552 28.267 -7.747 1.00 29.38 116 THR B CA 1
ATOM 2574 C C . THR B 1 99 ? 5.136 28.773 -8.023 1.00 30.78 116 THR B C 1
ATOM 2575 O O . THR B 1 99 ? 4.187 28.383 -7.327 1.00 30.13 116 THR B O 1
ATOM 2579 N N . ARG B 1 100 ? 4.991 29.632 -9.036 1.00 32.68 117 ARG B N 1
ATOM 2580 C CA . ARG B 1 100 ? 3.669 29.961 -9.556 1.00 34.57 117 ARG B CA 1
ATOM 2581 C C . ARG B 1 100 ? 2.987 28.638 -9.886 1.00 34.93 117 ARG B C 1
ATOM 2582 O O . ARG B 1 100 ? 3.624 27.728 -10.435 1.00 34.76 117 ARG B O 1
ATOM 2590 N N . LYS B 1 101 ? 1.710 28.518 -9.527 1.00 35.42 118 LYS B N 1
ATOM 2591 C CA . LYS B 1 101 ? 0.966 27.265 -9.713 1.00 36.12 118 LYS B CA 1
ATOM 2592 C C . LYS B 1 101 ? 1.024 26.782 -11.167 1.00 37.25 118 LYS B C 1
ATOM 2593 O O . LYS B 1 101 ? 0.785 27.556 -12.094 1.00 38.44 118 LYS B O 1
ATOM 2599 N N . GLY B 1 102 ? 1.374 25.510 -11.351 1.00 36.80 119 GLY B N 1
ATOM 2600 C CA . GLY B 1 102 ? 1.427 24.893 -12.675 1.00 38.09 119 GLY B CA 1
ATOM 2601 C C . GLY B 1 102 ? 2.591 25.302 -13.567 1.00 38.44 119 GLY B C 1
ATOM 2602 O O . GLY B 1 102 ? 2.756 24.749 -14.657 1.00 39.55 119 GLY B O 1
ATOM 2603 N N . ALA B 1 103 ? 3.400 26.259 -13.111 1.00 37.27 120 ALA B N 1
ATOM 2604 C CA . ALA B 1 103 ? 4.517 26.774 -13.912 1.00 37.83 120 ALA B CA 1
ATOM 2605 C C . ALA B 1 103 ? 5.627 25.738 -14.113 1.00 37.67 120 ALA B C 1
ATOM 2606 O O . ALA B 1 103 ? 6.170 25.620 -15.204 1.00 39.09 120 ALA B O 1
ATOM 2608 N N . TYR B 1 104 ? 5.961 25.000 -13.054 1.00 36.36 121 TYR B N 1
ATOM 2609 C CA . TYR B 1 104 ? 6.999 23.963 -13.113 1.00 36.17 121 TYR B CA 1
ATOM 2610 C C . TYR B 1 104 ? 6.546 22.685 -12.397 1.00 35.27 121 TYR B C 1
ATOM 2611 O O . TYR B 1 104 ? 5.788 22.749 -11.426 1.00 33.94 121 TYR B O 1
ATOM 2620 N N . HIS B 1 105 ? 7.013 21.529 -12.873 1.00 35.87 122 HIS B N 1
ATOM 2621 C CA . HIS B 1 105 ? 6.611 20.238 -12.303 1.00 35.27 122 HIS B CA 1
ATOM 2622 C C . HIS B 1 105 ? 7.775 19.463 -11.676 1.00 35.00 122 HIS B C 1
ATOM 2623 O O . HIS B 1 105 ? 7.595 18.770 -10.683 1.00 33.94 122 HIS B O 1
ATOM 2630 N N . THR B 1 106 ? 8.953 19.562 -12.283 1.00 35.79 123 THR B N 1
ATOM 2631 C CA . THR B 1 106 ? 10.128 18.803 -11.860 1.00 36.03 123 THR B CA 1
ATOM 2632 C C . THR B 1 106 ? 11.329 19.732 -11.817 1.00 36.03 123 THR B C 1
ATOM 2633 O O . THR B 1 106 ? 11.292 20.830 -12.387 1.00 35.90 123 THR B O 1
ATOM 2637 N N . PHE B 1 107 ? 12.396 19.285 -11.154 1.00 36.23 124 PHE B N 1
ATOM 2638 C CA . PHE B 1 107 ? 13.662 20.009 -11.154 1.00 37.09 124 PHE B CA 1
ATOM 2639 C C . PHE B 1 107 ? 14.192 20.213 -12.569 1.00 39.20 124 PHE B C 1
ATOM 2640 O O . PHE B 1 107 ? 14.804 21.242 -12.868 1.00 39.90 124 PHE B O 1
ATOM 2648 N N . ALA B 1 108 ? 13.941 19.231 -13.433 1.00 40.85 125 ALA B N 1
ATOM 2649 C CA . ALA B 1 108 ? 14.262 19.330 -14.857 1.00 42.87 125 ALA B CA 1
ATOM 2650 C C . ALA B 1 108 ? 13.615 20.552 -15.517 1.00 42.81 125 ALA B C 1
ATOM 2651 O O . ALA B 1 108 ? 14.255 21.238 -16.321 1.00 43.93 125 ALA B O 1
ATOM 2653 N N . ASP B 1 109 ? 12.354 20.824 -15.173 1.00 41.26 126 ASP B N 1
ATOM 2654 C CA . ASP B 1 109 ? 11.634 21.984 -15.726 1.00 41.21 126 ASP B CA 1
ATOM 2655 C C . ASP B 1 109 ? 12.241 23.324 -15.290 1.00 40.31 126 ASP B C 1
ATOM 2656 O O . ASP B 1 109 ? 12.038 24.347 -15.946 1.00 40.86 126 ASP B O 1
ATOM 2661 N N . LEU B 1 110 ? 13.005 23.305 -14.198 1.00 39.29 127 LEU B N 1
ATOM 2662 C CA . LEU B 1 110 ? 13.619 24.516 -13.648 1.00 38.73 127 LEU B CA 1
ATOM 2663 C C . LEU B 1 110 ? 15.023 24.788 -14.192 1.00 40.69 127 LEU B C 1
ATOM 2664 O O . LEU B 1 110 ? 15.706 25.698 -13.726 1.00 40.64 127 LEU B O 1
ATOM 2669 N N . LYS B 1 111 ? 15.435 24.003 -15.188 1.00 43.04 128 LYS B N 1
ATOM 2670 C CA . LYS B 1 111 ? 16.738 24.150 -15.844 1.00 45.80 128 LYS B CA 1
ATOM 2671 C C . LYS B 1 111 ? 17.008 25.593 -16.300 1.00 46.77 128 LYS B C 1
ATOM 2672 O O . LYS B 1 111 ? 16.231 26.170 -17.063 1.00 46.90 128 LYS B O 1
ATOM 2678 N N . GLY B 1 112 ? 18.108 26.163 -15.811 1.00 47.43 129 GLY B N 1
ATOM 2679 C CA . GLY B 1 112 ? 18.525 27.515 -16.188 1.00 48.99 129 GLY B CA 1
ATOM 2680 C C . GLY B 1 112 ? 17.709 28.621 -15.545 1.00 47.39 129 GLY B C 1
ATOM 2681 O O . GLY B 1 112 ? 17.678 29.747 -16.045 1.00 48.79 129 GLY B O 1
ATOM 2682 N N . LYS B 1 113 ? 17.049 28.302 -14.436 1.00 44.99 130 LYS B N 1
ATOM 2683 C CA . LYS B 1 113 ? 16.199 29.263 -13.735 1.00 43.36 130 LYS B CA 1
ATOM 2684 C C . LYS B 1 113 ? 16.717 29.570 -12.338 1.00 42.26 130 LYS B C 1
ATOM 2685 O O . LYS B 1 113 ? 17.566 28.848 -11.801 1.00 41.96 130 LYS B O 1
ATOM 2691 N N . LYS B 1 114 ? 16.192 30.645 -11.755 1.00 41.26 131 LYS B N 1
ATOM 2692 C CA . LYS B 1 114 ? 16.603 31.076 -10.431 1.00 40.29 131 LYS B CA 1
ATOM 2693 C C . LYS B 1 114 ? 15.685 30.513 -9.347 1.00 37.72 131 LYS B C 1
ATOM 2694 O O . LYS B 1 114 ? 14.463 30.686 -9.400 1.00 36.62 131 LYS B O 1
ATOM 2700 N N . VAL B 1 115 ? 16.294 29.832 -8.376 1.00 36.61 132 VAL B N 1
ATOM 2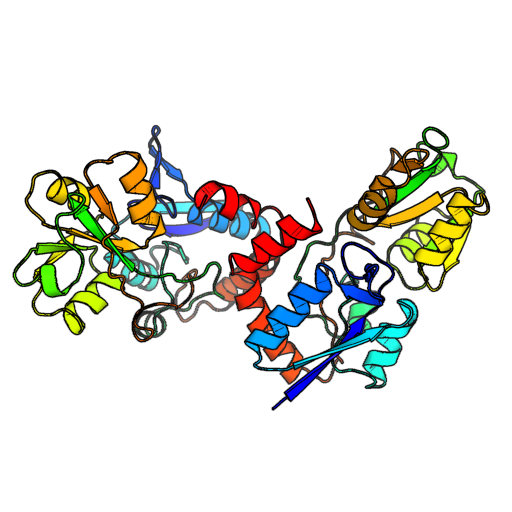701 C CA . VAL B 1 115 ? 15.590 29.283 -7.221 1.00 34.52 132 VAL B CA 1
ATOM 2702 C C . VAL B 1 115 ? 16.225 29.800 -5.918 1.00 34.23 132 VAL B C 1
ATOM 2703 O O . VAL B 1 115 ? 17.419 29.576 -5.654 1.00 34.91 132 VAL B O 1
ATOM 2707 N N . GLY B 1 116 ? 15.421 30.500 -5.119 1.00 32.80 133 GLY B N 1
ATOM 2708 C CA . GLY B 1 116 ? 15.885 31.078 -3.858 1.00 32.72 133 GLY B CA 1
ATOM 2709 C C . GLY B 1 116 ? 15.927 30.100 -2.695 1.00 31.27 133 GLY B C 1
ATOM 2710 O O . GLY B 1 116 ? 15.115 29.171 -2.609 1.00 29.62 133 GLY B O 1
ATOM 2711 N N . LEU B 1 117 ? 16.893 30.319 -1.805 1.00 31.98 134 LEU B N 1
ATOM 2712 C CA . LEU B 1 117 ? 17.088 29.526 -0.593 1.00 31.06 134 LEU B CA 1
ATOM 2713 C C . LEU B 1 117 ? 18.000 30.319 0.344 1.00 31.77 134 LEU B C 1
ATOM 2714 O O . LEU B 1 117 ? 18.607 31.311 -0.069 1.00 33.48 134 LEU B O 1
ATOM 2719 N N . GLU B 1 118 ? 18.094 29.893 1.601 1.00 30.47 135 GLU B N 1
ATOM 2720 C CA . GLU B 1 118 ? 19.038 30.511 2.529 1.00 31.32 135 GLU B CA 1
ATOM 2721 C C . GLU B 1 118 ? 20.445 29.921 2.382 1.00 32.66 135 GLU B C 1
ATOM 2722 O O . GLU B 1 118 ? 20.611 28.720 2.139 1.00 32.30 135 GLU B O 1
ATOM 2728 N N . ASN B 1 119 ? 21.446 30.785 2.522 1.00 34.43 136 ASN B N 1
ATOM 2729 C CA . ASN B 1 119 ? 22.850 30.383 2.552 1.00 36.10 136 ASN B CA 1
ATOM 2730 C C . ASN B 1 119 ? 23.130 29.521 3.782 1.00 35.10 136 ASN B C 1
ATOM 2731 O O . ASN B 1 119 ? 22.567 29.765 4.847 1.00 33.91 136 ASN B O 1
ATOM 2736 N N . GLY B 1 120 ? 23.986 28.511 3.621 1.00 36.04 137 GLY B N 1
ATOM 2737 C CA . GLY B 1 120 ? 24.384 27.618 4.716 1.00 35.06 137 GLY B CA 1
ATOM 2738 C C . GLY B 1 120 ? 23.419 26.479 5.019 1.00 33.01 137 GLY B C 1
ATOM 2739 O O . GLY B 1 120 ? 23.636 25.712 5.969 1.00 32.10 137 GLY B O 1
ATOM 2740 N N . THR B 1 121 ? 22.364 26.351 4.211 1.00 31.62 138 THR B N 1
ATOM 2741 C CA . THR B 1 121 ? 21.333 25.338 4.452 1.00 30.17 138 THR B CA 1
ATOM 2742 C C . THR B 1 121 ? 21.599 24.017 3.738 1.00 30.60 138 THR B C 1
ATOM 2743 O O . THR B 1 121 ? 22.416 23.941 2.813 1.00 32.62 138 THR B O 1
ATOM 2747 N N . THR B 1 122 ? 20.884 22.984 4.177 1.00 29.27 139 THR B N 1
ATOM 2748 C CA . THR B 1 122 ? 20.830 21.699 3.495 1.00 29.65 139 THR B CA 1
ATOM 2749 C C . THR B 1 122 ? 20.354 21.865 2.040 1.00 30.26 139 THR B C 1
ATOM 2750 O O . THR B 1 122 ? 20.890 21.228 1.127 1.00 31.97 139 THR B O 1
ATOM 2754 N N . HIS B 1 123 ? 19.362 22.734 1.844 1.00 29.11 140 HIS B N 1
ATOM 2755 C CA . HIS B 1 123 ? 18.731 22.950 0.534 1.00 29.50 140 HIS B CA 1
ATOM 2756 C C . HIS B 1 123 ? 19.727 23.505 -0.474 1.00 32.02 140 HIS B C 1
ATOM 2757 O O . HIS B 1 123 ? 19.705 23.132 -1.651 1.00 32.99 140 HIS B O 1
ATOM 2764 N N . GLN B 1 124 ? 20.611 24.371 0.013 1.00 33.07 141 GLN B N 1
ATOM 2765 C CA . GLN B 1 124 ? 21.690 24.924 -0.789 1.00 35.98 141 GLN B CA 1
ATOM 2766 C C . GLN B 1 124 ? 22.613 23.826 -1.298 1.00 38.17 141 GLN B C 1
ATOM 2767 O O . GLN B 1 124 ? 22.942 23.790 -2.487 1.00 39.75 141 GLN B O 1
ATOM 2773 N N . ARG B 1 125 ? 23.026 22.938 -0.397 1.00 38.54 142 ARG B N 1
ATOM 2774 C CA . ARG B 1 125 ? 23.993 21.903 -0.737 1.00 41.08 142 ARG B CA 1
ATOM 2775 C C . ARG B 1 125 ? 23.404 20.858 -1.685 1.00 41.26 142 ARG B C 1
ATOM 2776 O O . ARG B 1 125 ? 24.107 20.351 -2.564 1.00 43.01 142 ARG B O 1
ATOM 2784 N N . TYR B 1 126 ? 22.118 20.551 -1.511 1.00 39.41 143 TYR B N 1
ATOM 2785 C CA . TYR B 1 126 ? 21.420 19.645 -2.422 1.00 39.75 143 TYR B CA 1
ATOM 2786 C C . TYR B 1 126 ? 21.321 20.219 -3.838 1.00 40.83 143 TYR B C 1
ATOM 2787 O O . TYR B 1 126 ? 21.583 19.512 -4.810 1.00 42.21 143 TYR B O 1
ATOM 2796 N N . LEU B 1 127 ? 20.937 21.490 -3.954 1.00 40.16 144 LEU B N 1
ATOM 2797 C CA . LEU B 1 127 ? 20.858 22.137 -5.267 1.00 41.56 144 LEU B CA 1
ATOM 2798 C C . LEU B 1 127 ? 22.206 22.160 -5.976 1.00 44.18 144 LEU B C 1
ATOM 2799 O O . LEU B 1 127 ? 22.297 21.804 -7.150 1.00 45.67 144 LEU B O 1
ATOM 2804 N N . GLN B 1 128 ? 23.245 22.569 -5.250 1.00 44.73 145 GLN B N 1
ATOM 2805 C CA . GLN B 1 128 ? 24.591 22.713 -5.811 1.00 47.52 145 GLN B CA 1
ATOM 2806 C C . GLN B 1 128 ? 25.178 21.389 -6.282 1.00 49.39 145 GLN B C 1
ATOM 2807 O O . GLN B 1 128 ? 25.893 21.336 -7.289 1.00 51.86 145 GLN B O 1
ATOM 2813 N N . ASP B 1 129 ? 24.867 20.323 -5.553 1.00 48.21 146 ASP B N 1
ATOM 2814 C CA . ASP B 1 129 ? 25.447 19.012 -5.821 1.00 50.21 146 ASP B CA 1
ATOM 2815 C C . ASP B 1 129 ? 24.587 18.117 -6.721 1.00 50.28 146 ASP B C 1
ATOM 2816 O O . ASP B 1 129 ? 25.122 17.292 -7.458 1.00 52.55 146 ASP B O 1
ATOM 2821 N N . LYS B 1 130 ? 23.267 18.290 -6.671 1.00 47.76 147 LYS B N 1
ATOM 2822 C CA . LYS B 1 130 ? 22.343 17.361 -7.338 1.00 47.66 147 LYS B CA 1
ATOM 2823 C C . LYS B 1 130 ? 21.479 17.972 -8.448 1.00 47.22 147 LYS B C 1
ATOM 2824 O O . LYS B 1 130 ? 20.856 17.240 -9.217 1.00 47.94 147 LYS B O 1
ATOM 2830 N N . GLN B 1 131 ? 21.434 19.300 -8.522 1.00 46.27 148 GLN B N 1
ATOM 2831 C CA . GLN B 1 131 ? 20.605 20.005 -9.507 1.00 45.91 148 GLN B CA 1
ATOM 2832 C C . GLN B 1 131 ? 21.388 21.181 -10.085 1.00 47.33 148 GLN B C 1
ATOM 2833 O O . GLN B 1 131 ? 20.969 22.338 -9.992 1.00 46.42 148 GLN B O 1
ATOM 2839 N N . GLN B 1 132 ? 22.524 20.858 -10.695 1.00 49.88 149 GLN B N 1
ATOM 2840 C CA . GLN B 1 132 ? 23.519 21.844 -11.110 1.00 51.70 149 GLN B CA 1
ATOM 2841 C C . GLN B 1 132 ? 23.091 22.701 -12.312 1.00 52.47 149 GLN B C 1
ATOM 2842 O O . GLN B 1 132 ? 23.677 23.757 -12.570 1.00 53.78 149 GLN B O 1
ATOM 2848 N N . ALA B 1 133 ? 22.065 22.249 -13.033 1.00 51.59 150 ALA B N 1
ATOM 2849 C CA . ALA B 1 133 ? 21.488 23.027 -14.130 1.00 52.03 150 ALA B CA 1
ATOM 2850 C C . ALA B 1 133 ? 20.619 24.172 -13.600 1.00 49.71 150 ALA B C 1
ATOM 2851 O O . ALA B 1 133 ? 20.284 25.101 -14.339 1.00 49.91 150 ALA B O 1
ATOM 2853 N N . ILE B 1 134 ? 20.259 24.094 -12.319 1.00 47.35 151 ILE B N 1
ATOM 2854 C CA . ILE B 1 134 ? 19.468 25.138 -11.664 1.00 45.44 151 ILE B CA 1
ATOM 2855 C C . ILE B 1 134 ? 20.388 26.158 -10.997 1.00 46.21 151 ILE B C 1
ATOM 2856 O O . ILE B 1 134 ? 21.378 25.788 -10.360 1.00 46.79 151 ILE B O 1
ATOM 2861 N N . THR B 1 135 ? 20.058 27.438 -11.156 1.00 46.50 152 THR B N 1
ATOM 2862 C CA . THR B 1 135 ? 20.769 28.515 -10.473 1.00 47.22 152 THR B CA 1
ATOM 2863 C C . THR B 1 135 ? 20.297 28.645 -9.024 1.00 45.03 152 THR B C 1
ATOM 2864 O O . THR B 1 135 ? 19.133 28.976 -8.781 1.00 43.27 152 THR B O 1
ATOM 2868 N N . PRO B 1 136 ? 21.199 28.384 -8.057 1.00 45.18 153 PRO B N 1
ATOM 2869 C CA . PRO B 1 136 ? 20.868 28.682 -6.667 1.00 43.35 153 PRO B CA 1
ATOM 2870 C C . PRO B 1 136 ? 21.058 30.177 -6.425 1.00 44.14 153 PRO B C 1
ATOM 2871 O O . PRO B 1 136 ? 22.042 30.759 -6.903 1.00 46.85 153 PRO B O 1
ATOM 2875 N N . VAL B 1 137 ? 20.103 30.800 -5.744 1.00 41.97 154 VAL B N 1
ATOM 2876 C CA . VAL B 1 137 ? 20.236 32.197 -5.343 1.00 42.60 154 VAL B CA 1
ATOM 2877 C C . VAL B 1 137 ? 20.193 32.211 -3.822 1.00 41.43 154 VAL B C 1
ATOM 2878 O O . VAL B 1 137 ? 19.135 31.995 -3.221 1.00 39.16 154 VAL B O 1
ATOM 2882 N N . ALA B 1 138 ? 21.353 32.432 -3.207 1.00 42.76 155 ALA B N 1
ATOM 2883 C CA . ALA B 1 138 ? 21.479 32.327 -1.756 1.00 41.90 155 ALA B CA 1
ATOM 2884 C C . ALA B 1 138 ? 21.151 33.645 -1.064 1.00 42.22 155 ALA B C 1
ATOM 2885 O O . ALA B 1 138 ? 21.680 34.703 -1.427 1.00 44.35 155 ALA B O 1
ATOM 2887 N N . TYR B 1 139 ? 20.259 33.565 -0.079 1.00 40.14 156 TYR B N 1
ATOM 2888 C CA . TYR B 1 139 ? 19.851 34.713 0.719 1.00 40.40 156 TYR B CA 1
ATOM 2889 C C . TYR B 1 139 ? 20.301 34.511 2.152 1.00 39.79 156 TYR B C 1
ATOM 2890 O O . TYR B 1 139 ? 20.521 33.382 2.591 1.00 38.60 156 TYR B O 1
ATOM 2899 N N . ASP B 1 140 ? 20.434 35.608 2.881 1.00 40.71 157 ASP B N 1
ATOM 2900 C CA . ASP B 1 140 ? 20.610 35.517 4.316 1.00 40.29 157 ASP B CA 1
ATOM 2901 C C . ASP B 1 140 ? 19.301 35.065 4.951 1.00 37.46 157 ASP B C 1
ATOM 2902 O O . ASP B 1 140 ? 19.312 34.295 5.911 1.00 36.42 157 ASP B O 1
ATOM 2907 N N . SER B 1 141 ? 18.184 35.505 4.370 1.00 36.70 158 SER B N 1
ATOM 2908 C CA . SER B 1 141 ? 16.853 35.292 4.937 1.00 34.56 158 SER B CA 1
ATOM 2909 C C . SER B 1 141 ? 15.828 34.791 3.914 1.00 33.38 158 SER B C 1
ATOM 2910 O O . SER B 1 141 ? 15.718 35.350 2.820 1.00 34.37 158 SER B O 1
ATOM 2913 N N . TYR B 1 142 ? 15.066 33.761 4.293 1.00 31.06 159 TYR B N 1
ATOM 2914 C CA . TYR B 1 142 ? 13.941 33.267 3.484 1.00 29.61 159 TYR B CA 1
ATOM 2915 C C . TYR B 1 142 ? 12.876 34.328 3.227 1.00 30.28 159 TYR B C 1
ATOM 2916 O O . TYR B 1 142 ? 12.215 34.301 2.191 1.00 30.25 159 TYR B O 1
ATOM 2925 N N . LEU B 1 143 ? 12.715 35.254 4.171 1.00 30.67 160 LEU B N 1
ATOM 2926 C CA . LEU B 1 143 ? 11.741 36.331 4.042 1.00 31.78 160 LEU B CA 1
ATOM 2927 C C . LEU B 1 143 ? 11.967 37.132 2.764 1.00 33.66 160 LEU B C 1
ATOM 2928 O O . LEU B 1 143 ? 11.021 37.417 2.023 1.00 33.78 160 LEU B O 1
ATOM 2933 N N . ASN B 1 144 ? 13.230 37.470 2.509 1.00 35.20 161 ASN B N 1
ATOM 2934 C CA . ASN B 1 144 ? 13.626 38.205 1.308 1.00 37.59 161 ASN B CA 1
ATOM 2935 C C . ASN B 1 144 ? 13.481 37.377 0.040 1.00 37.21 161 ASN B C 1
ATOM 2936 O O . ASN B 1 144 ? 13.119 37.905 -1.014 1.00 38.57 161 ASN B O 1
ATOM 2941 N N . ALA B 1 145 ? 13.770 36.083 0.145 1.00 35.74 162 ALA B N 1
ATOM 2942 C CA . ALA B 1 145 ? 13.593 35.162 -0.978 1.00 35.61 162 ALA B CA 1
ATOM 2943 C C . ALA B 1 145 ? 12.126 35.099 -1.408 1.00 35.15 162 ALA B C 1
ATOM 2944 O O . ALA B 1 145 ? 11.823 35.144 -2.595 1.00 35.75 162 ALA B O 1
ATOM 2946 N N . PHE B 1 146 ? 11.224 35.002 -0.434 1.00 34.38 163 PHE B N 1
ATOM 2947 C CA . PHE B 1 146 ? 9.791 34.975 -0.714 1.00 34.35 163 PHE B CA 1
ATOM 2948 C C . PHE B 1 146 ? 9.323 36.270 -1.367 1.00 36.29 163 PHE B C 1
ATOM 2949 O O . PHE B 1 146 ? 8.542 36.241 -2.319 1.00 36.98 163 PHE B O 1
ATOM 2957 N N . THR B 1 147 ? 9.815 37.395 -0.853 1.00 37.47 164 THR B N 1
ATOM 2958 C CA . THR B 1 147 ? 9.537 38.710 -1.429 1.00 39.72 164 THR B CA 1
ATOM 2959 C C . THR B 1 147 ? 9.939 38.750 -2.907 1.00 41.01 164 THR B C 1
ATOM 2960 O O . THR B 1 147 ? 9.141 39.149 -3.757 1.00 41.81 164 THR B O 1
ATOM 2964 N N . ASP B 1 148 ? 11.156 38.304 -3.209 1.00 41.20 165 ASP B N 1
ATOM 2965 C CA . ASP B 1 148 ? 11.621 38.244 -4.596 1.00 42.65 165 ASP B CA 1
ATOM 2966 C C . ASP B 1 148 ? 10.748 37.338 -5.474 1.00 41.79 165 ASP B C 1
ATOM 2967 O O . ASP B 1 148 ? 10.510 37.655 -6.635 1.00 42.86 165 ASP B O 1
ATOM 2972 N N . LEU B 1 149 ? 10.267 36.223 -4.913 1.00 39.94 166 LEU B N 1
ATOM 2973 C CA . LEU B 1 149 ? 9.380 35.306 -5.645 1.00 39.31 166 LEU B CA 1
ATOM 2974 C C . LEU B 1 149 ? 8.053 35.968 -6.040 1.00 40.20 166 LEU B C 1
ATOM 2975 O O . LEU B 1 149 ? 7.608 35.850 -7.192 1.00 40.89 166 LEU B O 1
ATOM 2980 N N . LYS B 1 150 ? 7.430 36.661 -5.088 1.00 40.11 167 LYS B N 1
ATOM 2981 C CA . LYS B 1 150 ? 6.213 37.427 -5.362 1.00 41.69 167 LYS B CA 1
ATOM 2982 C C . LYS B 1 150 ? 6.457 38.522 -6.406 1.00 44.08 167 LYS B C 1
ATOM 2983 O O . LYS B 1 150 ? 5.581 38.826 -7.220 1.00 44.89 167 LYS B O 1
ATOM 2989 N N . ASN B 1 151 ? 7.659 39.095 -6.375 1.00 45.02 168 ASN B N 1
ATOM 2990 C CA . ASN B 1 151 ? 8.058 40.153 -7.298 1.00 47.30 168 ASN B CA 1
ATOM 2991 C C . ASN B 1 151 ? 8.648 39.632 -8.612 1.00 47.80 168 ASN B C 1
ATOM 2992 O O . ASN B 1 151 ? 9.217 40.407 -9.384 1.00 49.68 168 ASN B O 1
ATOM 2997 N N . ASN B 1 152 ? 8.513 38.322 -8.845 1.00 45.96 169 ASN B N 1
ATOM 2998 C CA . ASN B 1 152 ? 8.963 37.644 -10.074 1.00 46.34 169 ASN B CA 1
ATOM 2999 C C . ASN B 1 152 ? 10.484 37.701 -10.351 1.00 46.90 169 ASN B C 1
ATOM 3000 O O . ASN B 1 152 ? 10.925 37.546 -11.492 1.00 48.38 169 ASN B O 1
ATOM 3005 N N . ARG B 1 153 ? 11.275 37.918 -9.303 1.00 46.03 170 ARG B N 1
ATOM 3006 C CA . ARG B 1 153 ? 12.740 37.926 -9.409 1.00 46.71 170 ARG B CA 1
ATOM 3007 C C . ARG B 1 153 ? 13.324 36.526 -9.210 1.00 44.60 170 ARG B C 1
ATOM 3008 O O . ARG B 1 153 ? 14.522 36.303 -9.412 1.00 45.75 170 ARG B O 1
ATOM 3016 N N . LEU B 1 154 ? 12.472 35.595 -8.791 1.00 41.48 171 LEU B N 1
ATOM 3017 C CA . LEU B 1 154 ? 12.826 34.187 -8.704 1.00 39.06 171 LEU B CA 1
ATOM 3018 C C . LEU B 1 154 ? 11.751 33.365 -9.394 1.00 37.85 171 LEU B C 1
ATOM 3019 O O . LEU B 1 154 ? 10.608 33.805 -9.524 1.00 37.32 171 LEU B O 1
ATOM 3024 N N . GLU B 1 155 ? 12.127 32.172 -9.840 1.00 37.09 172 GLU B N 1
ATOM 3025 C CA . GLU B 1 155 ? 11.170 31.206 -10.365 1.00 36.14 172 GLU B CA 1
ATOM 3026 C C . GLU B 1 155 ? 10.656 30.271 -9.271 1.00 33.64 172 GLU B C 1
ATOM 3027 O O . GLU B 1 155 ? 9.541 29.752 -9.355 1.00 32.72 172 GLU B O 1
ATOM 3033 N N . GLY B 1 156 ? 11.473 30.063 -8.244 1.00 32.59 173 GLY B N 1
ATOM 3034 C CA . GLY B 1 156 ? 11.070 29.235 -7.113 1.00 30.52 173 GLY B CA 1
ATOM 3035 C C . GLY B 1 156 ? 11.788 29.577 -5.828 1.00 29.63 173 GLY B C 1
ATOM 3036 O O . GLY B 1 156 ? 12.801 30.273 -5.839 1.00 30.47 173 GLY B O 1
ATOM 3037 N N . VAL B 1 157 ? 11.230 29.111 -4.717 1.00 28.12 174 VAL B N 1
ATOM 3038 C CA . VAL B 1 157 ? 11.902 29.141 -3.420 1.00 27.48 174 VAL B CA 1
ATOM 3039 C C . VAL B 1 157 ? 11.911 27.707 -2.893 1.00 26.63 174 VAL B C 1
ATOM 3040 O O . VAL B 1 157 ? 10.888 27.022 -2.934 1.00 26.43 174 VAL B O 1
ATOM 3044 N N . PHE B 1 158 ? 13.067 27.270 -2.402 1.00 26.63 175 PHE B N 1
ATOM 3045 C CA . PHE B 1 158 ? 13.314 25.871 -2.056 1.00 26.33 175 PHE B CA 1
ATOM 3046 C C . PHE B 1 158 ? 13.586 25.748 -0.569 1.00 25.42 175 PHE B C 1
ATOM 3047 O O . PHE B 1 158 ? 14.526 26.351 -0.055 1.00 25.98 175 PHE B O 1
ATOM 3055 N N . GLY B 1 159 ? 12.752 24.978 0.127 1.00 25.03 176 GLY B N 1
ATOM 3056 C CA . GLY B 1 159 ? 12.907 24.801 1.576 1.00 23.91 176 GLY B CA 1
ATOM 3057 C C . GLY B 1 159 ? 12.120 23.638 2.154 1.00 23.43 176 GLY B C 1
ATOM 3058 O O . GLY B 1 159 ? 11.530 22.843 1.417 1.00 23.49 176 GLY B O 1
ATOM 3059 N N . ASP B 1 160 ? 12.113 23.552 3.485 1.00 22.52 177 ASP B N 1
ATOM 3060 C CA . ASP B 1 160 ? 11.404 22.495 4.218 1.00 22.24 177 ASP B CA 1
ATOM 3061 C C . ASP B 1 160 ? 9.904 22.542 3.969 1.00 21.41 177 ASP B C 1
ATOM 3062 O O . ASP B 1 160 ? 9.329 23.622 3.905 1.00 21.39 177 ASP B O 1
ATOM 3067 N N . VAL B 1 161 ? 9.266 21.380 3.848 1.00 21.31 178 VAL B N 1
ATOM 3068 C CA . VAL B 1 161 ? 7.841 21.354 3.472 1.00 21.34 178 VAL B CA 1
ATOM 3069 C C . VAL B 1 161 ? 6.926 22.156 4.426 1.00 20.87 178 VAL B C 1
ATOM 3070 O O . VAL B 1 161 ? 6.029 22.855 3.965 1.00 20.23 178 VAL B O 1
ATOM 3074 N N . ALA B 1 162 ? 7.177 22.087 5.736 1.00 20.30 179 ALA B N 1
ATOM 3075 C CA . ALA B 1 162 ? 6.376 22.856 6.697 1.00 20.16 179 ALA B CA 1
ATOM 3076 C C . ALA B 1 162 ? 6.483 24.377 6.486 1.00 20.25 179 ALA B C 1
ATOM 3077 O O . ALA B 1 162 ? 5.481 25.086 6.584 1.00 20.25 179 ALA B O 1
ATOM 3079 N N . ALA B 1 163 ? 7.689 24.870 6.195 1.00 20.14 180 ALA B N 1
ATOM 3080 C CA . ALA B 1 163 ? 7.907 26.319 6.016 1.00 20.51 180 ALA B CA 1
ATOM 3081 C C . ALA B 1 163 ? 7.294 26.823 4.720 1.00 21.60 180 ALA B C 1
ATOM 3082 O O . ALA B 1 163 ? 6.681 27.896 4.687 1.00 21.95 180 ALA B O 1
ATOM 3084 N N . ILE B 1 164 ? 7.463 26.035 3.658 1.00 22.46 181 ILE B N 1
ATOM 3085 C CA . ILE B 1 164 ? 6.869 26.340 2.360 1.00 23.22 181 ILE B CA 1
ATOM 3086 C C . ILE B 1 164 ? 5.354 26.238 2.453 1.00 23.65 181 ILE B C 1
ATOM 3087 O O . ILE B 1 164 ? 4.649 27.144 2.018 1.00 23.94 181 ILE B O 1
ATOM 3092 N N . GLY B 1 165 ? 4.862 25.154 3.055 1.00 23.78 182 GLY B N 1
ATOM 3093 C CA . GLY B 1 165 ? 3.421 24.963 3.273 1.00 25.01 182 GLY B CA 1
ATOM 3094 C C . GLY B 1 165 ? 2.776 26.095 4.061 1.00 25.76 182 GLY B C 1
ATOM 3095 O O . GLY B 1 165 ? 1.661 26.526 3.760 1.00 26.62 182 GLY B O 1
ATOM 3096 N N . LYS B 1 166 ? 3.488 26.580 5.074 1.00 25.44 183 LYS B N 1
ATOM 3097 C CA . LYS B 1 166 ? 3.013 27.686 5.895 1.00 26.68 183 LYS B CA 1
ATOM 3098 C C . LYS B 1 166 ? 2.916 29.004 5.097 1.00 27.17 183 LYS B C 1
ATOM 3099 O O . LYS B 1 166 ? 1.912 29.722 5.194 1.00 27.96 183 LYS B O 1
ATOM 3105 N N . TRP B 1 167 ? 3.953 29.314 4.316 1.00 26.95 184 TRP B N 1
ATOM 3106 C CA . TRP B 1 167 ? 3.948 30.489 3.427 1.00 28.20 184 TRP B CA 1
ATOM 3107 C C . TRP B 1 167 ? 2.805 30.442 2.400 1.00 29.32 184 TRP B C 1
ATOM 3108 O O . TRP B 1 167 ? 2.215 31.478 2.059 1.00 30.14 184 TRP B O 1
ATOM 3119 N N . LEU B 1 168 ? 2.505 29.237 1.919 1.00 29.65 185 LEU B N 1
ATOM 3120 C CA . LEU B 1 168 ? 1.469 29.014 0.908 1.00 31.35 185 LEU B CA 1
ATOM 3121 C C . LEU B 1 168 ? 0.058 29.379 1.338 1.00 33.15 185 LEU B C 1
ATOM 3122 O O . LEU B 1 168 ? -0.747 29.805 0.507 1.00 34.37 185 LEU B O 1
ATOM 3127 N N . LYS B 1 169 ? -0.234 29.207 2.625 1.00 33.74 186 LYS B N 1
ATOM 3128 C CA . LYS B 1 169 ? -1.575 29.439 3.167 1.00 35.88 186 LYS B CA 1
ATOM 3129 C C . LYS B 1 169 ? -2.110 30.834 2.836 1.00 37.55 186 LYS B C 1
ATOM 3130 O O . LYS B 1 169 ? -3.319 31.019 2.676 1.00 39.41 186 LYS B O 1
ATOM 3136 N N . ASN B 1 170 ? -1.200 31.797 2.700 1.00 37.55 187 ASN B N 1
ATOM 3137 C CA . ASN B 1 170 ? -1.554 33.167 2.323 1.00 38.99 187 ASN B CA 1
ATOM 3138 C C . ASN B 1 170 ? -1.163 33.588 0.901 1.00 39.27 187 ASN B C 1
ATOM 3139 O O . ASN B 1 170 ? -1.330 34.752 0.527 1.00 40.34 187 ASN B O 1
ATOM 3144 N N . ASN B 1 171 ? -0.657 32.643 0.111 1.00 37.92 188 ASN B N 1
ATOM 3145 C CA . ASN B 1 171 ? -0.277 32.921 -1.275 1.00 38.32 188 ASN B CA 1
ATOM 3146 C C . ASN B 1 171 ? -0.849 31.893 -2.267 1.00 38.21 188 ASN B C 1
ATOM 3147 O O . ASN B 1 171 ? -0.103 31.065 -2.806 1.00 37.41 188 ASN B O 1
ATOM 3152 N N . PRO B 1 172 ? -2.178 31.946 -2.512 1.00 39.09 189 PRO B N 1
ATOM 3153 C CA . PRO B 1 172 ? -2.868 30.910 -3.296 1.00 39.18 189 PRO B CA 1
ATOM 3154 C C . PRO B 1 172 ? -2.517 30.855 -4.795 1.00 39.31 189 PRO B C 1
ATOM 3155 O O . PRO B 1 172 ? -2.890 29.893 -5.471 1.00 39.73 189 PRO B O 1
ATOM 3159 N N . ASP B 1 173 ? -1.815 31.869 -5.306 1.00 39.12 190 ASP B N 1
ATOM 3160 C CA . ASP B 1 173 ? -1.321 31.863 -6.695 1.00 38.81 190 ASP B CA 1
ATOM 3161 C C . ASP B 1 173 ? -0.137 30.907 -6.885 1.00 36.71 190 ASP B C 1
ATOM 3162 O O . ASP B 1 173 ? 0.279 30.642 -8.017 1.00 36.65 190 ASP B O 1
ATOM 3167 N N . TYR B 1 174 ? 0.400 30.403 -5.772 1.00 34.11 191 TYR B N 1
ATOM 3168 C CA . TYR B 1 174 ? 1.590 29.551 -5.772 1.00 32.44 191 TYR B CA 1
ATOM 3169 C C . TYR B 1 174 ? 1.267 28.108 -5.366 1.00 31.28 191 TYR B C 1
ATOM 3170 O O . TYR B 1 174 ? 0.180 27.826 -4.856 1.00 31.42 191 TYR B O 1
ATOM 3179 N N . ALA B 1 175 ? 2.207 27.194 -5.603 1.00 29.99 192 ALA B N 1
ATOM 3180 C CA . ALA B 1 175 ? 1.991 25.774 -5.310 1.00 29.25 192 ALA B CA 1
ATOM 3181 C C . ALA B 1 175 ? 3.298 25.020 -5.109 1.00 28.20 192 ALA B C 1
ATOM 3182 O O . ALA B 1 175 ? 4.318 25.350 -5.724 1.00 27.71 192 ALA B O 1
ATOM 3184 N N . ILE B 1 176 ? 3.246 24.007 -4.244 1.00 27.58 193 ILE B N 1
ATOM 3185 C CA . ILE B 1 176 ? 4.346 23.061 -4.073 1.00 27.23 193 ILE B CA 1
ATOM 3186 C C . ILE B 1 176 ? 4.559 22.277 -5.369 1.00 28.36 193 ILE B C 1
ATOM 3187 O O . ILE B 1 176 ? 3.612 21.736 -5.951 1.00 28.84 193 ILE B O 1
ATOM 3192 N N . MET B 1 177 ? 5.808 22.239 -5.823 1.00 28.37 194 MET B N 1
ATOM 3193 C CA . MET B 1 177 ? 6.158 21.540 -7.051 1.00 29.72 194 MET B CA 1
ATOM 3194 C C . MET B 1 177 ? 6.032 20.022 -6.885 1.00 30.36 194 MET B C 1
ATOM 3195 O O . MET B 1 177 ? 6.320 19.487 -5.816 1.00 29.12 194 MET B O 1
ATOM 3200 N N . ASP B 1 178 ? 5.600 19.349 -7.952 1.00 32.14 195 ASP B N 1
ATOM 3201 C CA . ASP B 1 178 ? 5.350 17.905 -7.933 1.00 33.68 195 ASP B CA 1
ATOM 3202 C C . ASP B 1 178 ? 6.540 17.114 -7.401 1.00 33.66 195 ASP B C 1
ATOM 3203 O O . ASP B 1 178 ? 6.381 16.306 -6.491 1.00 33.46 195 ASP B O 1
ATOM 3208 N N . GLU B 1 179 ? 7.723 17.352 -7.965 1.00 34.21 196 GLU B N 1
ATOM 3209 C CA . GLU B 1 179 ? 8.912 16.608 -7.557 1.00 34.81 196 GLU B CA 1
ATOM 3210 C C . GLU B 1 179 ? 9.510 17.191 -6.273 1.00 33.42 196 GLU B C 1
ATOM 3211 O O . GLU B 1 179 ? 9.837 18.380 -6.207 1.00 32.26 196 GLU B O 1
ATOM 3217 N N . ARG B 1 180 ? 9.636 16.334 -5.263 1.00 33.64 197 ARG B N 1
ATOM 3218 C CA . ARG B 1 180 ? 10.192 16.712 -3.965 1.00 33.24 197 ARG B CA 1
ATOM 3219 C C . ARG B 1 180 ? 11.550 16.064 -3.779 1.00 34.11 197 ARG B C 1
ATOM 3220 O O . ARG B 1 180 ? 11.889 15.113 -4.480 1.00 35.88 197 ARG B O 1
ATOM 3228 N N . ALA B 1 181 ? 12.327 16.590 -2.838 1.00 33.59 198 ALA B N 1
ATOM 3229 C CA . ALA B 1 181 ? 13.643 16.055 -2.527 1.00 34.85 198 ALA B CA 1
ATOM 3230 C C . ALA B 1 181 ? 13.664 15.485 -1.112 1.00 34.43 198 ALA B C 1
ATOM 3231 O O . ALA B 1 181 ? 13.227 16.138 -0.166 1.00 32.67 198 ALA B O 1
ATOM 3233 N N . SER B 1 182 ? 14.162 14.258 -0.976 1.00 36.50 199 SER B N 1
ATOM 3234 C CA . SER B 1 182 ? 14.330 13.639 0.340 1.00 36.61 199 SER B CA 1
ATOM 3235 C C . SER B 1 182 ? 15.593 12.778 0.390 1.00 38.63 199 SER B C 1
ATOM 3236 O O . SER B 1 182 ? 15.766 11.983 1.311 1.00 39.06 199 SER B O 1
ATOM 3239 N N . ASP B 1 183 ? 16.462 12.961 -0.604 1.00 40.42 200 ASP B N 1
ATOM 3240 C CA . ASP B 1 183 ? 17.753 12.276 -0.696 1.00 42.85 200 ASP B CA 1
ATOM 3241 C C . ASP B 1 183 ? 18.432 12.182 0.675 1.00 42.50 200 ASP B C 1
ATOM 3242 O O . ASP B 1 183 ? 18.776 13.208 1.266 1.00 40.96 200 ASP B O 1
ATOM 3247 N N . PRO B 1 184 ? 18.623 10.945 1.181 1.00 43.99 201 PRO B N 1
ATOM 3248 C CA . PRO B 1 184 ? 19.189 10.700 2.520 1.00 43.92 201 PRO B CA 1
ATOM 3249 C C . PRO B 1 184 ? 20.570 11.320 2.747 1.00 44.67 201 PRO B C 1
ATOM 3250 O O . PRO B 1 184 ? 20.985 11.473 3.894 1.00 44.30 201 PRO B O 1
ATOM 3254 N N . ASP B 1 185 ? 21.268 11.671 1.666 1.00 46.33 202 ASP B N 1
ATOM 3255 C CA . ASP B 1 185 ? 22.591 12.294 1.764 1.00 47.46 202 ASP B CA 1
ATOM 3256 C C . ASP B 1 185 ? 22.537 13.752 2.205 1.00 45.65 202 ASP B C 1
ATOM 3257 O O . ASP B 1 185 ? 23.534 14.300 2.684 1.00 46.35 202 ASP B O 1
ATOM 3262 N N . TYR B 1 186 ? 21.366 14.366 2.059 1.00 43.44 203 TYR B N 1
ATOM 3263 C CA . TYR B 1 186 ? 21.168 15.771 2.409 1.00 41.62 203 TYR B CA 1
ATOM 3264 C C . TYR B 1 186 ? 20.027 15.940 3.405 1.00 39.21 203 TYR B C 1
ATOM 3265 O O . TYR B 1 186 ? 20.031 16.875 4.205 1.00 38.26 203 TYR B O 1
ATOM 3274 N N . TYR B 1 187 ? 19.056 15.029 3.365 1.00 38.49 204 TYR B N 1
ATOM 3275 C CA . TYR B 1 187 ? 17.833 15.190 4.156 1.00 35.89 204 TYR B CA 1
ATOM 3276 C C . TYR B 1 187 ? 17.532 14.010 5.070 1.00 35.80 204 TYR B C 1
ATOM 3277 O O . TYR B 1 187 ? 18.027 12.902 4.855 1.00 37.40 204 TYR B O 1
ATOM 3286 N N . GLY B 1 188 ? 16.710 14.265 6.085 1.00 33.74 205 GLY B N 1
ATOM 3287 C CA . GLY B 1 188 ? 16.194 13.215 6.953 1.00 33.55 205 GLY B CA 1
ATOM 3288 C C . GLY B 1 188 ? 16.942 12.997 8.254 1.00 33.33 205 GLY B C 1
ATOM 3289 O O . GLY B 1 188 ? 16.592 12.101 9.016 1.00 33.70 205 GLY B O 1
ATOM 3290 N N . LYS B 1 189 ? 17.961 13.811 8.516 1.00 32.98 206 LYS B N 1
ATOM 3291 C CA . LYS B 1 189 ? 18.805 13.636 9.705 1.00 33.31 206 LYS B CA 1
ATOM 3292 C C . LYS B 1 189 ? 18.120 13.913 11.050 1.00 31.97 206 LYS B C 1
ATOM 3293 O O . LYS B 1 189 ? 18.453 13.285 12.062 1.00 33.40 206 LYS B O 1
ATOM 3299 N N . GLY B 1 190 ? 17.170 14.837 11.063 1.00 29.99 207 GLY B N 1
ATOM 3300 C CA . GLY B 1 190 ? 16.527 15.247 12.317 1.00 28.04 207 GLY B CA 1
ATOM 3301 C C . GLY B 1 190 ? 17.075 16.566 12.831 1.00 26.32 207 GLY B C 1
ATOM 3302 O O . GLY B 1 190 ? 18.261 16.856 12.674 1.00 26.84 207 GLY B O 1
ATOM 3303 N N . LEU B 1 191 ? 16.208 17.353 13.462 1.00 24.10 208 LEU B N 1
ATOM 3304 C CA . LEU B 1 191 ? 16.568 18.657 14.007 1.00 22.76 208 LEU B CA 1
ATOM 3305 C C . LEU B 1 191 ? 17.242 18.526 15.379 1.00 22.59 208 LEU B C 1
ATOM 3306 O O . LEU B 1 191 ? 16.801 17.753 16.226 1.00 22.19 208 LEU B O 1
ATOM 3311 N N . GLY B 1 192 ? 18.312 19.277 15.595 1.00 22.24 209 GLY B N 1
ATOM 3312 C CA . GLY B 1 192 ? 18.993 19.247 16.880 1.00 22.60 209 GLY B CA 1
ATOM 3313 C C . GLY B 1 192 ? 19.154 20.640 17.449 1.00 22.42 209 GLY B C 1
ATOM 3314 O O . GLY B 1 192 ? 19.032 21.635 16.725 1.00 22.54 209 GLY B O 1
ATOM 3315 N N . ILE B 1 193 ? 19.408 20.703 18.752 1.00 22.48 210 ILE B N 1
ATOM 3316 C CA . ILE B 1 193 ? 19.878 21.921 19.393 1.00 23.06 210 ILE B CA 1
ATOM 3317 C C . ILE B 1 193 ? 21.396 21.821 19.401 1.00 24.80 210 ILE B C 1
ATOM 3318 O O . ILE B 1 193 ? 21.951 20.834 19.895 1.00 25.76 210 ILE B O 1
ATOM 3323 N N . ALA B 1 194 ? 22.056 22.829 18.836 1.00 25.79 211 ALA B N 1
ATOM 3324 C CA . ALA B 1 194 ? 23.516 22.853 18.759 1.00 28.08 211 ALA B CA 1
ATOM 3325 C C . ALA B 1 194 ? 24.175 23.544 19.961 1.00 29.16 211 ALA B C 1
ATOM 3326 O O . ALA B 1 194 ? 23.708 24.586 20.423 1.00 28.67 211 ALA B O 1
ATOM 3328 N N . VAL B 1 195 ? 25.249 22.939 20.469 1.00 31.31 212 VAL B N 1
ATOM 3329 C CA . VAL B 1 195 ? 26.111 23.561 21.487 1.00 33.13 212 VAL B CA 1
ATOM 3330 C C . VAL B 1 195 ? 27.574 23.446 21.056 1.00 35.97 212 VAL B C 1
ATOM 3331 O O . VAL B 1 195 ? 27.895 22.708 20.121 1.00 36.34 212 VAL B O 1
ATOM 3335 N N . ARG B 1 196 ? 28.457 24.182 21.726 1.00 38.47 213 ARG B N 1
ATOM 3336 C CA . ARG B 1 196 ? 29.896 24.082 21.460 1.00 41.62 213 ARG B CA 1
ATOM 3337 C C . ARG B 1 196 ? 30.445 22.709 21.834 1.00 42.59 213 ARG B C 1
ATOM 3338 O O . ARG B 1 196 ? 30.025 22.114 22.825 1.00 41.64 213 ARG B O 1
ATOM 3346 N N . LYS B 1 197 ? 31.394 22.231 21.036 1.00 45.06 214 LYS B N 1
ATOM 3347 C CA . LYS B 1 197 ? 32.034 20.922 21.213 1.00 46.99 214 LYS B CA 1
ATOM 3348 C C . LYS B 1 197 ? 32.642 20.666 22.596 1.00 48.50 214 LYS B C 1
ATOM 3349 O O . LYS B 1 197 ? 32.704 19.520 23.049 1.00 48.99 214 LYS B O 1
ATOM 3355 N N . ASP B 1 198 ? 33.100 21.722 23.259 1.00 49.67 215 ASP B N 1
ATOM 3356 C CA . ASP B 1 198 ? 33.703 21.569 24.585 1.00 51.24 215 ASP B CA 1
ATOM 3357 C C . ASP B 1 198 ? 32.715 21.826 25.727 1.00 49.21 215 ASP B C 1
ATOM 3358 O O . ASP B 1 198 ? 33.114 21.958 26.884 1.00 50.48 215 ASP B O 1
ATOM 3363 N N . ASN B 1 199 ? 31.425 21.867 25.401 1.00 46.39 216 ASN B N 1
ATOM 3364 C CA . ASN B 1 199 ? 30.396 22.161 26.388 1.00 44.52 216 ASN B CA 1
ATOM 3365 C C . ASN B 1 199 ? 29.502 20.948 26.664 1.00 42.83 216 ASN B C 1
ATOM 3366 O O . ASN B 1 199 ? 28.278 21.015 26.525 1.00 40.40 216 ASN B O 1
ATOM 3371 N N . ASP B 1 200 ? 30.120 19.842 27.072 1.00 44.14 217 ASP B N 1
ATOM 3372 C CA . ASP B 1 200 ? 29.393 18.580 27.247 1.00 43.11 217 ASP B CA 1
ATOM 3373 C C . ASP B 1 200 ? 28.487 18.551 28.483 1.00 41.32 217 ASP B C 1
ATOM 3374 O O . ASP B 1 200 ? 27.481 17.840 28.494 1.00 39.64 217 ASP B O 1
ATOM 3379 N N . ALA B 1 201 ? 28.843 19.319 29.512 1.00 41.61 218 ALA B N 1
ATOM 3380 C CA . ALA B 1 201 ? 27.987 19.460 30.693 1.00 40.29 218 ALA B CA 1
ATOM 3381 C C . ALA B 1 201 ? 26.638 20.082 30.320 1.00 37.66 218 ALA B C 1
ATOM 3382 O O . ALA B 1 201 ? 25.585 19.612 30.761 1.00 36.31 218 ALA B O 1
ATOM 3384 N N . LEU B 1 202 ? 26.673 21.137 29.508 1.00 37.13 219 LEU B N 1
ATOM 3385 C CA . LEU B 1 202 ? 25.445 21.764 29.033 1.00 35.19 219 LEU B CA 1
ATOM 3386 C C . LEU B 1 202 ? 24.673 20.836 28.092 1.00 33.50 219 LEU B C 1
ATOM 3387 O O . LEU B 1 202 ? 23.439 20.759 28.168 1.00 31.80 219 LEU B O 1
ATOM 3392 N N . LEU B 1 203 ? 25.394 20.135 27.216 1.00 33.85 220 LEU B N 1
ATOM 3393 C CA . LEU B 1 203 ? 24.759 19.206 26.270 1.00 32.93 220 LEU B CA 1
ATOM 3394 C C . LEU B 1 203 ? 23.983 18.106 26.995 1.00 32.12 220 LEU B C 1
ATOM 3395 O O . LEU B 1 203 ? 22.879 17.762 26.587 1.00 31.00 220 LEU B O 1
ATOM 3400 N N . GLN B 1 204 ? 24.562 17.574 28.073 1.00 33.10 221 GLN B N 1
ATOM 3401 C CA . GLN B 1 204 ? 23.913 16.536 28.878 1.00 32.92 221 GLN B CA 1
ATOM 3402 C C . GLN B 1 204 ? 22.650 17.027 29.587 1.00 31.18 221 GLN B C 1
ATOM 3403 O O . GLN B 1 204 ? 21.690 16.269 29.735 1.00 30.35 221 GLN B O 1
ATOM 3409 N N . GLU B 1 205 ? 22.665 18.284 30.034 1.00 30.66 222 GLU B N 1
ATOM 3410 C CA . GLU B 1 205 ? 21.512 18.901 30.697 1.00 29.41 222 GLU B CA 1
ATOM 3411 C C . GLU B 1 205 ? 20.368 19.096 29.715 1.00 27.22 222 GLU B C 1
ATOM 3412 O O . GLU B 1 205 ? 19.205 18.854 30.044 1.00 25.95 222 GLU B O 1
ATOM 3418 N N . ILE B 1 206 ? 20.710 19.552 28.514 1.00 25.88 223 ILE B N 1
ATOM 3419 C CA . ILE B 1 206 ? 19.721 19.734 27.465 1.00 24.04 223 ILE B CA 1
ATOM 3420 C C . ILE B 1 206 ? 19.118 18.393 27.034 1.00 23.31 223 ILE B C 1
ATOM 3421 O O . ILE B 1 206 ? 17.903 18.303 26.851 1.00 22.21 223 ILE B O 1
ATOM 3426 N N . ASN B 1 207 ? 19.952 17.361 26.891 1.00 23.47 224 ASN B N 1
ATOM 3427 C CA . ASN B 1 207 ? 19.453 16.014 26.563 1.00 23.55 224 ASN B CA 1
ATOM 3428 C C . ASN B 1 207 ? 18.548 15.439 27.656 1.00 23.35 224 ASN B C 1
ATOM 3429 O O . ASN B 1 207 ? 17.518 14.834 27.360 1.00 22.85 224 ASN B O 1
ATOM 3434 N N . ALA B 1 208 ? 18.932 15.628 28.916 1.00 23.90 225 ALA B N 1
ATOM 3435 C CA . ALA B 1 208 ? 18.089 15.193 30.031 1.00 23.87 225 ALA B CA 1
ATOM 3436 C C . ALA B 1 208 ? 16.753 15.938 30.008 1.00 22.33 225 ALA B C 1
ATOM 3437 O O . ALA B 1 208 ? 15.697 15.328 30.196 1.00 21.96 225 ALA B O 1
ATOM 3439 N N . ALA B 1 209 ? 16.799 17.245 29.753 1.00 21.41 226 ALA B N 1
ATOM 3440 C CA . ALA B 1 209 ? 15.574 18.057 29.628 1.00 20.64 226 ALA B CA 1
ATOM 3441 C C . ALA B 1 209 ? 14.693 17.581 28.469 1.00 19.72 226 ALA B C 1
ATOM 3442 O O . ALA B 1 209 ? 13.483 17.401 28.634 1.00 19.41 226 ALA B O 1
ATOM 3444 N N . LEU B 1 210 ? 15.305 17.357 27.308 1.00 19.64 227 LEU B N 1
ATOM 3445 C CA . LEU B 1 210 ? 14.588 16.867 26.125 1.00 19.58 227 LEU B CA 1
ATOM 3446 C C . LEU B 1 210 ? 13.945 15.496 26.340 1.00 20.25 227 LEU B C 1
ATOM 3447 O O . LEU B 1 210 ? 12.843 15.245 25.851 1.00 19.87 227 LEU B O 1
ATOM 3452 N N . ASP B 1 211 ? 14.623 14.622 27.084 1.00 21.53 228 ASP B N 1
ATOM 3453 C CA . ASP B 1 211 ? 14.050 13.329 27.465 1.00 22.68 228 ASP B CA 1
ATOM 3454 C C . ASP B 1 211 ? 12.683 13.500 28.137 1.00 22.96 228 ASP B C 1
ATOM 3455 O O . ASP B 1 211 ? 11.732 12.772 27.825 1.00 23.44 228 ASP B O 1
ATOM 3460 N N . LYS B 1 212 ? 12.589 14.476 29.041 1.00 22.55 229 LYS B N 1
ATOM 3461 C CA . LYS B 1 212 ? 11.338 14.761 29.749 1.00 22.69 229 LYS B CA 1
ATOM 3462 C C . LYS B 1 212 ? 10.321 15.477 28.858 1.00 21.49 229 LYS B C 1
ATOM 3463 O O . LYS B 1 212 ? 9.148 15.089 28.807 1.00 21.95 229 LYS B O 1
ATOM 3469 N N . VAL B 1 213 ? 10.768 16.531 28.182 1.00 20.12 230 VAL B N 1
ATOM 3470 C CA . VAL B 1 213 ? 9.911 17.294 27.276 1.00 19.23 230 VAL B CA 1
ATOM 3471 C C . VAL B 1 213 ? 9.285 16.388 26.215 1.00 18.88 230 VAL B C 1
ATOM 3472 O O . VAL B 1 213 ? 8.074 16.435 25.995 1.00 19.00 230 VAL B O 1
ATOM 3476 N N . LYS B 1 214 ? 10.091 15.534 25.593 1.00 18.08 231 LYS B N 1
ATOM 3477 C CA . LYS B 1 214 ? 9.576 14.711 24.498 1.00 18.21 231 LYS B CA 1
ATOM 3478 C C . LYS B 1 214 ? 8.665 13.590 24.995 1.00 19.20 231 LYS B C 1
ATOM 3479 O O . LYS B 1 214 ? 7.921 13.002 24.218 1.00 19.90 231 LYS B O 1
ATOM 3485 N N . ALA B 1 215 ? 8.713 13.306 26.293 1.00 19.25 232 ALA B N 1
ATOM 3486 C CA . ALA B 1 215 ? 7.816 12.309 26.872 1.00 20.85 232 ALA B CA 1
ATOM 3487 C C . ALA B 1 215 ? 6.494 12.935 27.324 1.00 21.19 232 ALA B C 1
ATOM 3488 O O . ALA B 1 215 ? 5.611 12.234 27.805 1.00 22.70 232 ALA B O 1
ATOM 3490 N N . SER B 1 216 ? 6.365 14.251 27.164 1.00 21.01 233 SER B N 1
ATOM 3491 C CA . SER B 1 216 ? 5.220 14.980 27.729 1.00 22.12 233 SER B CA 1
ATOM 3492 C C . SER B 1 216 ? 4.061 15.118 26.741 1.00 22.60 233 SER B C 1
ATOM 3493 O O . SER B 1 216 ? 4.289 15.252 25.548 1.00 20.25 233 SER B O 1
ATOM 3496 N N . PRO B 1 217 ? 2.810 15.080 27.243 1.00 24.93 234 PRO B N 1
ATOM 3497 C CA . PRO B 1 217 ? 1.672 15.380 26.368 1.00 26.02 234 PRO B CA 1
ATOM 3498 C C . PRO B 1 217 ? 1.743 16.788 25.778 1.00 25.43 234 PRO B C 1
ATOM 3499 O O . PRO B 1 217 ? 1.266 16.994 24.660 1.00 25.64 234 PRO B O 1
ATOM 3503 N N . GLU B 1 218 ? 2.357 17.728 26.506 1.00 25.06 235 GLU B N 1
ATOM 3504 C CA . GLU B 1 218 ? 2.569 19.115 26.035 1.00 25.10 235 GLU B CA 1
ATOM 3505 C C . GLU B 1 218 ? 3.340 19.197 24.723 1.00 23.95 235 GLU B C 1
ATOM 3506 O O . GLU B 1 218 ? 3.063 20.050 23.888 1.00 23.33 235 GLU B O 1
ATOM 3512 N N . TYR B 1 219 ? 4.320 18.320 24.559 1.00 23.22 236 TYR B N 1
ATOM 3513 C CA . TYR B 1 219 ? 5.150 18.317 23.362 1.00 22.47 236 TYR B CA 1
ATOM 3514 C C . TYR B 1 219 ? 4.365 17.836 22.125 1.00 22.63 236 TYR B C 1
ATOM 3515 O O . TYR B 1 219 ? 4.563 18.354 21.022 1.00 21.79 236 TYR B O 1
ATOM 3524 N N . ALA B 1 220 ? 3.478 16.860 22.317 1.00 23.32 237 ALA B N 1
ATOM 3525 C CA . ALA B 1 220 ? 2.561 16.433 21.261 1.00 24.53 237 ALA B CA 1
ATOM 3526 C C . ALA B 1 220 ? 1.638 17.588 20.856 1.00 24.61 237 ALA B C 1
ATOM 3527 O O . ALA B 1 220 ? 1.407 17.819 19.663 1.00 23.96 237 ALA B O 1
ATOM 3529 N N . GLN B 1 221 ? 1.136 18.315 21.858 1.00 25.24 238 GLN B N 1
ATOM 3530 C CA . GLN B 1 221 ? 0.287 19.488 21.627 1.00 26.23 238 GLN B CA 1
ATOM 3531 C C . GLN B 1 221 ? 1.031 20.576 20.853 1.00 24.89 238 GLN B C 1
ATOM 3532 O O . GLN B 1 221 ? 0.434 21.233 19.996 1.00 25.31 238 GLN B O 1
ATOM 3538 N N . MET B 1 222 ? 2.325 20.756 21.146 1.00 23.28 239 MET B N 1
ATOM 3539 C CA . MET B 1 222 ? 3.168 21.696 20.392 1.00 22.42 239 MET B CA 1
ATOM 3540 C C . MET B 1 222 ? 3.182 21.386 18.894 1.00 21.98 239 MET B C 1
ATOM 3541 O O . MET B 1 222 ? 3.021 22.282 18.074 1.00 21.59 239 MET B O 1
ATOM 3546 N N . GLN B 1 223 ? 3.369 20.115 18.551 1.00 21.94 240 GLN B N 1
ATOM 3547 C CA . GLN B 1 223 ? 3.370 19.690 17.160 1.00 22.36 240 GLN B CA 1
ATOM 3548 C C . GLN B 1 223 ? 2.001 19.904 16.528 1.00 23.79 240 GLN B C 1
ATOM 3549 O O . GLN B 1 223 ? 1.900 20.345 15.378 1.00 24.19 240 GLN B O 1
ATOM 3555 N N . GLU B 1 224 ? 0.952 19.606 17.290 1.00 25.36 241 GLU B N 1
ATOM 3556 C CA . GLU B 1 224 ? -0.406 19.799 16.818 1.00 27.50 241 GLU B CA 1
ATOM 3557 C C . GLU B 1 224 ? -0.687 21.299 16.601 1.00 27.75 241 GLU B C 1
ATOM 3558 O O . GLU B 1 224 ? -1.404 21.676 15.672 1.00 28.50 241 GLU B O 1
ATOM 3564 N N . LYS B 1 225 ? -0.086 22.152 17.429 1.00 27.18 242 LYS B N 1
ATOM 3565 C CA . LYS B 1 225 ? -0.245 23.594 17.269 1.00 27.56 242 LYS B CA 1
ATOM 3566 C C . LYS B 1 225 ? 0.460 24.104 16.015 1.00 26.84 242 LYS B C 1
ATOM 3567 O O . LYS B 1 225 ? -0.136 24.825 15.208 1.00 27.36 242 LYS B O 1
ATOM 3573 N N . TRP B 1 226 ? 1.713 23.706 15.835 1.00 25.73 243 TRP B N 1
ATOM 3574 C CA . TRP B 1 226 ? 2.547 24.307 14.800 1.00 25.52 243 TRP B CA 1
ATOM 3575 C C . TRP B 1 226 ? 2.574 23.595 13.450 1.00 26.03 243 TRP B C 1
ATOM 3576 O O . TRP B 1 226 ? 2.860 24.224 12.437 1.00 26.01 243 TRP B O 1
ATOM 3587 N N . PHE B 1 227 ? 2.283 22.298 13.429 1.00 26.96 244 PHE B N 1
ATOM 3588 C CA . PHE B 1 227 ? 2.433 21.526 12.194 1.00 28.16 244 PHE B CA 1
ATOM 3589 C C . PHE B 1 227 ? 1.133 21.092 11.523 1.00 30.37 244 PHE B C 1
ATOM 3590 O O . PHE B 1 227 ? 1.162 20.631 10.384 1.00 31.18 244 PHE B O 1
ATOM 3598 N N . THR B 1 228 ? 0.004 21.245 12.207 1.00 32.68 245 THR B N 1
ATOM 3599 C CA . THR B 1 228 ? -1.291 20.931 11.591 1.00 35.39 245 THR B CA 1
ATOM 3600 C C . THR B 1 228 ? -1.941 22.170 10.962 1.00 36.47 245 THR B C 1
ATOM 3601 O O . THR B 1 228 ? -1.494 22.669 9.917 1.00 36.48 245 THR B O 1
#

Radius of gyration: 25.72 Å; Cα contacts (8 Å, |Δi|>4): 944; chains: 2; bounding box: 57×60×73 Å

Secondary structure (DSSP, 8-state):
---S--EEEEEE---BTTTBEE-TTS-EESHHHHHHHHHHHHTT-EEEEEE--GGGHHHHHHTTS-SEE-SS-B--HHHHTTSEEPSPSB----EEEEEETTS--STGGGTT-EEEEETTSHHHHHHHHH-TTSEEEEES-HHHHHHHHHTTS-SEEEEEHHHHHHHHTT-TTEEE-S--B--TTTS-PPB--EE-TT-HHHHHHHHHHHHHHHTSHHHHHHHHHHH-/--EEEEEE---BTTTBEE-TTS-EESHHHHHHHHHHHHTT-EEEEEE--GGGHHHHHHTTS-SEE-SS-B--HHHHTTSEEPSPSB----EEEEEETTT--SGGGGTT-EEEEETTSHHHHHHHHH-TTSEEEEES-HHHHHHHHHTTS-SEEEEEHHHHHHHHTT-TTEEE-SS-B--TTTS-S-B--EE-TT-HHHHHHHHHHHHHHHTSHHHHHHHHHHH-

Organism: Salmonella typhimurium (strain LT2 / SGSC1412 / ATCC 700720) (NCBI:txid99287)